Protein AF-A0A954KL35-F1 (afdb_monomer)

Mean predicted aligned error: 7.32 Å

Solvent-accessible surface area (backbone atoms only — not comparable to full-atom values): 24016 Å² total; per-residue (Å²): 79,56,72,65,44,52,54,36,37,79,67,69,35,67,68,29,49,56,55,47,63,71,37,81,58,40,37,60,49,7,49,49,33,34,52,45,35,41,65,39,72,34,66,86,78,51,45,57,84,87,43,52,64,61,44,46,50,60,41,52,52,50,51,52,52,49,47,53,48,51,56,53,51,61,75,73,54,74,87,94,62,77,75,84,47,70,66,46,52,48,15,58,62,28,58,50,28,66,53,50,54,73,60,39,57,69,44,69,83,77,39,54,74,67,56,20,51,53,51,52,52,51,41,51,49,55,43,50,52,52,47,51,54,49,54,13,44,53,47,10,67,68,67,73,43,58,49,66,62,30,34,41,56,52,48,47,48,54,41,50,50,51,52,53,49,60,72,70,45,88,69,75,66,65,41,74,79,56,72,54,85,64,53,77,62,55,50,51,52,51,53,48,51,50,51,50,49,53,49,38,64,63,46,48,61,58,33,52,53,52,47,58,50,53,61,59,55,56,72,68,63,79,81,57,96,76,74,85,65,67,77,79,55,75,73,72,84,67,75,85,75,61,78,77,76,68,74,54,81,59,42,41,55,55,52,43,50,53,48,52,52,48,49,54,49,49,54,53,50,48,73,72,72,32,63,29,41,49,51,46,49,53,35,46,53,29,23,55,70,64,37,45,68,62,17,50,51,57,51,44,77,52,58,81,83,56,34,55,94,84,67,73,76,65,29,47,50,96,75,72,37,60,51,33,45,41,47,60,51,31,40,52,49,73,77,48,98,60,43,70,70,58,47,52,51,37,46,49,39,31,44,65,60,55,41,84,41,89,61,27,59,63,53,61,72,66,47,53,74,68,49,46,52,36,39,50,55,40,50,54,53,46,35,76,77,37,56,64,62,47,61,77,43,44,68,57,48,52,52,42,41,80,73,44,89,50,73,63,38,49,54,54,35,54,52,50,57,70,72,38,91,82,57,80,87,125

Radius of gyration: 28.85 Å; Cα contacts (8 Å, |Δi|>4): 376; chains: 1; bounding box: 76×34×84 Å

Foldseek 3Di:
DAVVLLVCLLVLNLVSLVVLLPDLLLLVLLLLLQLCLCLLVCLQPADCVVPVVSSCVSVVVLLVLLCLLLVLCVVLADPPADDPDSSSSSSQSSSLSVLSNVLSPPVVVVDDPLVNLVVSVVSVVVSVVSSLQSSLSSCCSRRVHDSVLSSLSSLLSVLVVLLVCLVPDPQVPVCVVQVQDDDSNSVSVNVVSVVSNVVSVVVNVVSVVVNVVRSVVVVPPPPDPDDPPVPPPPPPPPDDDDPVVVPPPCNSVVSSVVSVVVVVVSVVCSVVVPQQNVLLVVLQVCQQVVVLLVSQVSVQVDDPVSHDPPDQHDPPVSSVRCGPPLLVNQLSLVVDDGDPVSNVSSVVVLCSQCVLTPCSVVVLVPDDPVSLVSNLVSVLVVCVVDVVVLVVCLVSLCVQCVPDPDVSSVVSNVSSLVSDPPNPPD

pLDDT: mean 85.86, std 13.2, range [44.31, 98.12]

Secondary structure (DSSP, 8-state):
--HHHHHHHHTT-HHHHHHHHH-TTHHHHHHHHHHHHHHHHSTTTS-TTT-THHHHHHHHHHHHHHHHHHHHHHHTPPTTSPPPPHHHHHHHHHTTGGGGGGG-S-HHHHS-HHHHHHHHHHHHHHHHHHHHHHHHHHHHHHHT--HHHHHHHHHHHHHHHHHHHHHHS---THHHHTT----HHHHHHHHHHHHHHHHHHHHHHHHHHHHHHHHHHHHHHTT-S--GGGGTS---------GGGG--TTHHHHHHHHHHHHHHHHHHHHHHH-HHHHHHHHHHHHHHTT-HHHHHHHHHTS-GGGS-TT--PSP-GGGT--SS-HHHHHHHHHHS---HHHHHHHHHHHHHHH--STTHHHHHHHS-HHHHHHHHHHHHHHHHH-HHHHHHHHHHHHHHHHH---HHHHHHHHHHHHH-TTS---

Sequence (426 aa):
MNLLTLIRFLCFDRRAVDQIASCRSAVWVGLGFVLLAPFARDYDGVDLLSKPIHLLVPMLASLFTATLIFGYLCLFRPSGRQPLTYRQFLAFFWLTGPLVWLYAFPVERLLSARDAAVANLWLLAVVSLWRVLLISRVISLRNETSFFVSMIRVLMVADTIVLVVLLLTPLPVFNIMGGVRLSPRDKLILGTAINVGVGATILWPILLINNIFSSRGFAKVSDGSDRPGEALTGAVDVPSTSPDELRAGNAGWTLWLSIVLLAGFSAYLLSIGQPQQQRRTIAEDLLRSNQIEEGLQYMSQFDRSDFPRHWNPPPAVSWREMTPHPVEEAASVLKGDYKPWVREACLNNFMDYFGFDDWSLIQWSRLNDSQLQAALEVIEHAAELDPEFVAANKQKLLHLEEHSSDPRAKIIAEFIRRTDPESPLE

Structure (mmCIF, N/CA/C/O backbone):
data_AF-A0A954KL35-F1
#
_entry.id   AF-A0A954KL35-F1
#
loop_
_atom_site.group_PDB
_atom_site.id
_atom_site.type_symbol
_atom_site.label_atom_id
_atom_site.label_alt_id
_atom_site.label_comp_id
_atom_site.label_asym_id
_atom_site.label_entity_id
_atom_site.label_seq_id
_atom_site.pdbx_PDB_ins_code
_atom_site.Cartn_x
_atom_site.Cartn_y
_atom_site.Cartn_z
_atom_site.occupancy
_atom_site.B_iso_or_equiv
_atom_site.auth_seq_id
_atom_site.auth_comp_id
_atom_site.auth_asym_id
_atom_site.auth_atom_id
_atom_site.pdbx_PDB_model_num
ATOM 1 N N . MET A 1 1 ? -24.261 -10.075 15.782 1.00 85.69 1 MET A N 1
ATOM 2 C CA . MET A 1 1 ? -23.988 -8.674 15.393 1.00 85.69 1 MET A CA 1
ATOM 3 C C . MET A 1 1 ? -24.772 -8.399 14.123 1.00 85.69 1 MET A C 1
ATOM 5 O O . MET A 1 1 ? -24.766 -9.275 13.276 1.00 85.69 1 MET A O 1
ATOM 9 N N . ASN A 1 2 ? -25.483 -7.279 14.001 1.00 90.25 2 ASN A N 1
ATOM 10 C CA . ASN A 1 2 ? -26.190 -6.920 12.765 1.00 90.25 2 ASN A CA 1
ATOM 11 C C . ASN A 1 2 ? -25.451 -5.772 12.043 1.00 90.25 2 ASN A C 1
ATOM 13 O O . ASN A 1 2 ? -24.536 -5.166 12.608 1.00 90.25 2 ASN A O 1
ATOM 17 N N . LEU A 1 3 ? -25.824 -5.487 10.791 1.00 91.69 3 LEU A N 1
ATOM 18 C CA . LEU A 1 3 ? -25.213 -4.410 9.997 1.00 91.69 3 LEU A CA 1
ATOM 19 C C . LEU A 1 3 ? -25.405 -3.031 10.653 1.00 91.69 3 LEU A C 1
ATOM 21 O O . LEU A 1 3 ? -24.509 -2.194 10.620 1.00 91.69 3 LEU A O 1
ATOM 25 N N . LEU A 1 4 ? -26.545 -2.815 11.314 1.00 94.31 4 LEU A N 1
ATOM 26 C CA . LEU A 1 4 ? -26.850 -1.561 11.999 1.00 94.31 4 LEU A CA 1
ATOM 27 C C . LEU A 1 4 ? -25.903 -1.297 13.181 1.00 94.31 4 LEU A C 1
ATOM 29 O O . LEU A 1 4 ? -25.471 -0.164 13.364 1.00 94.31 4 LEU A O 1
ATOM 33 N N . THR A 1 5 ? -25.531 -2.324 13.951 1.00 94.25 5 THR A N 1
ATOM 34 C CA . THR A 1 5 ? -24.520 -2.239 15.014 1.00 94.25 5 THR A CA 1
ATOM 35 C C . THR A 1 5 ? -23.172 -1.827 14.426 1.00 94.25 5 THR A C 1
ATOM 37 O O . THR A 1 5 ? -22.496 -0.992 15.015 1.00 94.25 5 THR A O 1
ATOM 40 N N . LEU A 1 6 ? -22.794 -2.356 13.255 1.00 95.19 6 LEU A N 1
ATOM 41 C CA . LEU A 1 6 ? -21.553 -1.967 12.578 1.00 95.19 6 LEU A CA 1
ATOM 42 C C . LEU A 1 6 ? -21.583 -0.497 12.134 1.00 95.19 6 LEU A C 1
ATOM 44 O O . LEU A 1 6 ? -20.644 0.237 12.420 1.00 95.19 6 LEU A O 1
ATOM 48 N N . ILE A 1 7 ? -22.666 -0.047 11.494 1.00 95.88 7 ILE A N 1
ATOM 49 C CA . ILE A 1 7 ? -22.817 1.353 11.063 1.00 95.88 7 ILE A CA 1
ATOM 50 C C . ILE A 1 7 ? -22.789 2.293 12.275 1.00 95.88 7 ILE A C 1
ATOM 52 O O . ILE A 1 7 ? -22.034 3.260 12.294 1.00 95.88 7 ILE A O 1
ATOM 56 N N . ARG A 1 8 ? -23.544 1.971 13.333 1.00 96.25 8 ARG A N 1
ATOM 57 C CA . ARG A 1 8 ? -23.547 2.738 14.589 1.00 96.25 8 ARG A CA 1
ATOM 58 C C . ARG A 1 8 ? -22.161 2.792 15.231 1.00 96.25 8 ARG A C 1
ATOM 60 O O . ARG A 1 8 ? -21.750 3.850 15.696 1.00 96.25 8 ARG A O 1
ATOM 67 N N . PHE A 1 9 ? -21.417 1.686 15.209 1.00 96.81 9 PHE A N 1
ATOM 68 C CA . PHE A 1 9 ? -20.031 1.650 15.674 1.00 96.81 9 PHE A CA 1
ATOM 69 C C . PHE A 1 9 ? -19.132 2.599 14.874 1.00 96.81 9 PHE A C 1
ATOM 71 O O . PHE A 1 9 ? -18.394 3.376 15.478 1.00 96.81 9 PHE A O 1
ATOM 78 N N . LEU A 1 10 ? -19.231 2.595 13.540 1.00 96.06 10 LEU A N 1
ATOM 79 C CA . LEU A 1 10 ? -18.480 3.519 12.681 1.00 96.06 10 LEU A CA 1
ATOM 80 C C . LEU A 1 10 ? -18.863 4.991 12.920 1.00 96.06 10 LEU A C 1
ATOM 82 O O . LEU A 1 10 ? -18.043 5.872 12.672 1.00 96.06 10 LEU A O 1
ATOM 86 N N . CYS A 1 11 ? -20.057 5.245 13.462 1.00 96.75 11 CYS A N 1
ATOM 87 C CA . CYS A 1 11 ? -20.541 6.550 13.916 1.00 96.75 11 CYS A CA 1
ATOM 88 C C . CYS A 1 11 ? -20.315 6.817 15.421 1.00 96.75 11 CYS A C 1
ATOM 90 O O . CYS A 1 11 ? -20.997 7.663 15.994 1.00 96.75 11 CYS A O 1
ATOM 92 N N . PHE A 1 12 ? -19.363 6.135 16.072 1.00 95.25 12 PHE A N 1
ATOM 93 C CA . PHE A 1 12 ? -18.963 6.372 17.471 1.00 95.25 12 PHE A CA 1
ATOM 94 C C . PHE A 1 12 ? -20.034 6.077 18.544 1.00 95.25 12 PHE A C 1
ATOM 96 O O . PHE A 1 12 ? -19.916 6.548 19.683 1.00 95.25 12 PHE A O 1
ATOM 103 N N . ASP A 1 13 ? -21.058 5.280 18.227 1.00 96.00 13 ASP A N 1
ATOM 104 C CA . ASP A 1 13 ? -22.134 4.943 19.164 1.00 96.00 13 ASP A CA 1
ATOM 105 C C . ASP A 1 13 ? -21.643 4.049 20.321 1.00 96.00 13 ASP A C 1
ATOM 107 O O . ASP A 1 13 ? -21.053 2.983 20.121 1.00 96.00 13 ASP A O 1
ATOM 111 N N . ARG A 1 14 ? -21.923 4.469 21.562 1.00 94.75 14 ARG A N 1
ATOM 112 C CA . ARG A 1 14 ? -21.493 3.760 22.780 1.00 94.75 14 ARG A CA 1
ATOM 113 C C . ARG A 1 14 ? -22.138 2.379 22.920 1.00 94.75 14 ARG A C 1
ATOM 115 O O . ARG A 1 14 ? -21.465 1.432 23.316 1.00 94.75 14 ARG A O 1
ATOM 122 N N . ARG A 1 15 ? -23.424 2.246 22.588 1.00 94.06 15 ARG A N 1
ATOM 123 C CA . ARG A 1 15 ? -24.162 0.981 22.723 1.00 94.06 15 ARG A CA 1
ATOM 124 C C . ARG A 1 15 ? -23.622 -0.051 21.745 1.00 94.06 15 ARG A C 1
ATOM 126 O O . ARG A 1 15 ? -23.466 -1.214 22.106 1.00 94.06 15 ARG A O 1
ATOM 133 N N . ALA A 1 16 ? -23.286 0.380 20.532 1.00 95.75 16 ALA A N 1
ATOM 134 C CA . ALA A 1 16 ? -22.649 -0.475 19.542 1.00 95.75 16 ALA A CA 1
ATOM 135 C C . ALA A 1 16 ? -21.289 -1.000 20.030 1.00 95.75 16 ALA A C 1
ATOM 137 O O . ALA A 1 16 ? -20.997 -2.181 19.848 1.00 95.75 16 ALA A O 1
ATOM 138 N N . VAL A 1 17 ? -20.489 -0.168 20.710 1.00 95.19 17 VAL A N 1
ATOM 139 C CA . VAL A 1 17 ? -19.218 -0.600 21.318 1.00 95.19 17 VAL A CA 1
ATOM 140 C C . VAL A 1 17 ? -19.445 -1.709 22.351 1.00 95.19 17 VAL A C 1
ATOM 142 O O . VAL A 1 17 ? -18.786 -2.746 22.280 1.00 95.19 17 VAL A O 1
ATOM 145 N N . ASP A 1 18 ? -20.400 -1.553 23.266 1.00 93.56 18 ASP A N 1
ATOM 146 C CA . ASP A 1 18 ? -20.677 -2.573 24.289 1.00 93.56 18 ASP A CA 1
ATOM 147 C C . ASP A 1 18 ? -21.278 -3.866 23.695 1.00 93.56 18 ASP A C 1
ATOM 149 O O . ASP A 1 18 ? -20.915 -4.981 24.096 1.00 93.56 18 ASP A O 1
ATOM 153 N N . GLN A 1 19 ? -22.122 -3.746 22.665 1.00 94.06 19 GLN A N 1
ATOM 154 C CA . GLN A 1 19 ? -22.631 -4.892 21.900 1.00 94.06 19 GLN A CA 1
ATOM 155 C C . GLN A 1 19 ? -21.508 -5.653 21.182 1.00 94.06 19 GLN A C 1
ATOM 157 O O . GLN A 1 19 ? -21.481 -6.883 21.190 1.00 94.06 19 GLN A O 1
ATOM 162 N N . ILE A 1 20 ? -20.554 -4.948 20.575 1.00 95.00 20 ILE A N 1
ATOM 163 C CA . ILE A 1 20 ? -19.407 -5.578 19.911 1.00 95.00 20 ILE A CA 1
ATOM 164 C C . ILE A 1 20 ? -18.482 -6.233 20.945 1.00 95.00 20 ILE A C 1
ATOM 166 O O . ILE A 1 20 ? -18.047 -7.364 20.734 1.00 95.00 20 ILE A O 1
ATOM 170 N N . ALA A 1 21 ? -18.235 -5.584 22.089 1.00 94.44 21 ALA A N 1
ATOM 171 C CA . ALA A 1 21 ? -17.376 -6.118 23.149 1.00 94.44 21 ALA A CA 1
ATOM 172 C C . ALA A 1 21 ? -17.879 -7.457 23.718 1.00 94.44 21 ALA A C 1
ATOM 174 O O . ALA A 1 21 ? -17.071 -8.303 24.116 1.00 94.44 21 ALA A O 1
ATOM 175 N N . SER A 1 22 ? -19.200 -7.649 23.769 1.00 93.25 22 SER A N 1
ATOM 176 C CA . SER A 1 22 ? -19.834 -8.892 24.230 1.00 93.25 22 SER A CA 1
ATOM 177 C C . SER A 1 22 ? -19.903 -9.975 23.143 1.00 93.25 22 SER A C 1
ATOM 179 O O . SER A 1 22 ? -20.032 -11.163 23.450 1.00 93.25 22 SER A O 1
ATOM 181 N N . CYS A 1 23 ? -19.745 -9.609 21.868 1.00 93.38 23 CYS A N 1
ATOM 182 C CA . CYS A 1 23 ? -19.887 -10.519 20.740 1.00 93.38 23 CYS A CA 1
ATOM 183 C C . CYS A 1 23 ? -18.561 -11.211 20.379 1.00 93.38 23 CYS A C 1
ATOM 185 O O . CYS A 1 23 ? -17.664 -10.623 19.777 1.00 93.38 23 CYS A O 1
ATOM 187 N N . ARG A 1 24 ? -18.439 -12.513 20.673 1.00 92.94 24 ARG A N 1
ATOM 188 C CA . ARG A 1 24 ? -17.224 -13.292 20.349 1.00 92.94 24 ARG A CA 1
ATOM 189 C C . ARG A 1 24 ? -16.946 -13.391 18.846 1.00 92.94 24 ARG A C 1
ATOM 191 O O . ARG A 1 24 ? -15.785 -13.478 18.463 1.00 92.94 24 ARG A O 1
ATOM 198 N N . SER A 1 25 ? -17.983 -13.369 18.007 1.00 93.94 25 SER A N 1
ATOM 199 C CA . SER A 1 25 ? -17.836 -13.473 16.551 1.00 93.94 25 SER A CA 1
ATOM 200 C C . SER A 1 25 ? -17.346 -12.180 15.893 1.00 93.94 25 SER A C 1
ATOM 202 O O . SER A 1 25 ? -16.962 -12.212 14.729 1.00 93.94 25 SER A O 1
ATOM 204 N N . ALA A 1 26 ? -17.327 -11.052 16.614 1.00 95.38 26 ALA A N 1
ATOM 205 C CA . ALA A 1 26 ? -16.896 -9.760 16.081 1.00 95.38 26 ALA A CA 1
ATOM 206 C C . ALA A 1 26 ? -15.466 -9.794 15.519 1.00 95.38 26 ALA A C 1
ATOM 208 O O . ALA A 1 26 ? -15.198 -9.166 14.499 1.00 95.38 26 ALA A O 1
ATOM 209 N N . VAL A 1 27 ? -14.568 -10.572 16.137 1.00 96.62 27 VAL A N 1
ATOM 210 C CA . VAL A 1 27 ? -13.185 -10.727 15.660 1.00 96.62 27 VAL A CA 1
ATOM 211 C C . VAL A 1 27 ? -13.123 -11.390 14.284 1.00 96.62 27 VAL A C 1
ATOM 213 O O . VAL A 1 27 ? -12.352 -10.954 13.440 1.00 96.62 27 VAL A O 1
ATOM 216 N N . TRP A 1 28 ? -13.974 -12.386 14.022 1.00 95.62 28 TRP A N 1
ATOM 217 C CA . TRP A 1 28 ? -14.021 -13.091 12.739 1.00 95.62 28 TRP A CA 1
ATOM 218 C C . TRP A 1 28 ? -14.631 -12.233 11.637 1.00 95.62 28 TRP A C 1
ATOM 220 O O . TRP A 1 28 ? -14.157 -12.249 10.506 1.00 95.62 28 TRP A O 1
ATOM 230 N N . VAL A 1 29 ? -15.651 -11.443 11.979 1.00 95.12 29 VAL A N 1
ATOM 231 C CA . VAL A 1 29 ? -16.222 -10.453 11.059 1.00 95.12 29 VAL A CA 1
ATOM 232 C C . VAL A 1 29 ? -15.175 -9.386 10.716 1.00 95.12 29 VAL A C 1
ATOM 234 O O . VAL A 1 29 ? -14.970 -9.083 9.545 1.00 95.12 29 VAL A O 1
ATOM 237 N N . GLY A 1 30 ? -14.458 -8.872 11.720 1.00 96.06 30 GLY A N 1
ATOM 238 C CA . GLY A 1 30 ? -13.343 -7.948 11.518 1.00 96.06 30 GLY A CA 1
ATOM 239 C C . GLY A 1 30 ? -12.241 -8.538 10.635 1.00 96.06 30 GLY A C 1
ATOM 240 O O . GLY A 1 30 ? -11.817 -7.888 9.684 1.00 96.06 30 GLY A O 1
ATOM 241 N N . LEU A 1 31 ? -11.814 -9.775 10.907 1.00 96.12 31 LEU A N 1
ATOM 242 C CA . LEU A 1 31 ? -10.811 -10.474 10.099 1.00 96.12 31 LEU A CA 1
ATOM 243 C C . LEU A 1 31 ? -11.236 -10.548 8.631 1.00 96.12 31 LEU A C 1
ATOM 245 O O . LEU A 1 31 ? -10.440 -10.253 7.746 1.00 96.12 31 LEU A O 1
ATOM 249 N N . GLY A 1 32 ? -12.502 -10.880 8.381 1.00 95.38 32 GLY A N 1
ATOM 250 C CA . GLY A 1 32 ? -13.062 -10.903 7.038 1.00 95.38 32 GLY A CA 1
ATOM 251 C C . GLY A 1 32 ? -12.948 -9.555 6.318 1.00 95.38 32 GLY A C 1
ATOM 252 O O . GLY A 1 32 ? -12.530 -9.520 5.165 1.00 95.38 32 GLY A O 1
ATOM 253 N N . PHE A 1 33 ? -13.214 -8.434 6.999 1.00 95.38 33 PHE A N 1
ATOM 254 C CA . PHE A 1 33 ? -13.002 -7.103 6.414 1.00 95.38 33 PHE A CA 1
ATOM 255 C C . PHE A 1 33 ? -11.535 -6.794 6.116 1.00 95.38 33 PHE A C 1
ATOM 257 O O . PHE A 1 33 ? -11.245 -6.136 5.120 1.00 95.38 33 PHE A O 1
ATOM 264 N N . VAL A 1 34 ? -10.610 -7.258 6.954 1.00 95.38 34 VAL A N 1
ATOM 265 C CA . VAL A 1 34 ? -9.173 -7.059 6.728 1.00 95.38 34 VAL A CA 1
ATOM 266 C C . VAL A 1 34 ? -8.662 -7.896 5.561 1.00 95.38 34 VAL A C 1
ATOM 268 O O . VAL A 1 34 ? -7.888 -7.385 4.761 1.00 95.38 34 VAL A O 1
ATOM 271 N N . LEU A 1 35 ? -9.124 -9.138 5.418 1.00 93.69 35 LEU A N 1
ATOM 272 C CA . LEU A 1 35 ? -8.802 -9.982 4.262 1.00 93.69 35 LEU A CA 1
ATOM 273 C C . LEU A 1 35 ? -9.414 -9.445 2.963 1.00 93.69 35 LEU A C 1
ATOM 275 O O . LEU A 1 35 ? -8.848 -9.623 1.890 1.00 93.69 35 LEU A O 1
ATOM 279 N N . LEU A 1 36 ? -10.547 -8.749 3.064 1.00 92.94 36 LEU A N 1
ATOM 280 C CA . LEU A 1 36 ? -11.181 -8.059 1.946 1.00 92.94 36 LEU A CA 1
ATOM 281 C C . LEU A 1 36 ? -10.501 -6.734 1.568 1.00 92.94 36 LEU A C 1
ATOM 283 O O . LEU A 1 36 ? -10.653 -6.273 0.442 1.00 92.94 36 LEU A O 1
ATOM 287 N N . ALA A 1 37 ? -9.753 -6.110 2.478 1.00 92.06 37 ALA A N 1
ATOM 288 C CA . ALA A 1 37 ? -9.096 -4.827 2.234 1.00 92.06 37 ALA A CA 1
ATOM 289 C C . ALA A 1 37 ? -8.145 -4.824 1.015 1.00 92.06 37 ALA A C 1
ATOM 291 O O . ALA A 1 37 ? -8.229 -3.874 0.236 1.00 92.06 37 ALA A O 1
ATOM 292 N N . PRO A 1 38 ? -7.283 -5.838 0.784 1.00 90.56 38 PRO A N 1
ATOM 293 C CA . PRO A 1 38 ? -6.445 -5.864 -0.416 1.00 90.56 38 PRO A CA 1
ATOM 294 C C . PRO A 1 38 ? -7.240 -5.951 -1.727 1.00 90.56 38 PRO A C 1
ATOM 296 O O . PRO A 1 38 ? -6.813 -5.372 -2.717 1.00 90.56 38 PRO A O 1
ATOM 299 N N . PHE A 1 39 ? -8.439 -6.550 -1.742 1.00 90.25 39 PHE A N 1
ATOM 300 C CA . PHE A 1 39 ? -9.310 -6.512 -2.929 1.00 90.25 39 PHE A CA 1
ATOM 301 C C . PHE A 1 39 ? -9.779 -5.095 -3.259 1.00 90.25 39 PHE A C 1
ATOM 303 O O . PHE A 1 39 ? -10.002 -4.773 -4.414 1.00 90.25 39 PHE A O 1
ATOM 310 N N . ALA A 1 40 ? -9.953 -4.249 -2.249 1.00 88.50 40 ALA A N 1
ATOM 311 C CA . ALA A 1 40 ? -10.318 -2.850 -2.432 1.00 88.50 40 ALA A CA 1
ATOM 312 C C . ALA A 1 40 ? -9.111 -1.984 -2.835 1.00 88.50 40 ALA A C 1
ATOM 314 O O . ALA A 1 40 ? -9.265 -1.018 -3.573 1.00 88.50 40 ALA A O 1
ATOM 315 N N . ARG A 1 41 ? -7.920 -2.316 -2.329 1.00 86.88 41 ARG A N 1
ATOM 316 C CA . ARG A 1 41 ? -6.717 -1.485 -2.456 1.00 86.88 41 ARG A CA 1
ATOM 317 C C . ARG A 1 41 ? -5.856 -1.816 -3.672 1.00 86.88 41 ARG A C 1
ATOM 319 O O . ARG A 1 41 ? -5.330 -0.900 -4.284 1.00 86.88 41 ARG A O 1
ATOM 326 N N . ASP A 1 42 ? -5.680 -3.098 -3.973 1.00 86.31 42 ASP A N 1
ATOM 327 C CA . ASP A 1 42 ? -4.643 -3.580 -4.894 1.00 86.31 42 ASP A CA 1
ATOM 328 C C . ASP A 1 42 ? -5.237 -4.198 -6.177 1.00 86.31 42 ASP A C 1
ATOM 330 O O . ASP A 1 42 ? -4.519 -4.838 -6.947 1.00 86.31 42 ASP A O 1
ATOM 334 N N . TYR A 1 43 ? -6.538 -3.997 -6.442 1.00 84.56 43 TYR A N 1
ATOM 335 C CA . TYR A 1 43 ? -7.239 -4.572 -7.604 1.00 84.56 43 TYR A CA 1
ATOM 336 C C . TYR A 1 43 ? -6.737 -4.065 -8.963 1.00 84.56 43 TYR A C 1
ATOM 338 O O . TYR A 1 43 ? -7.064 -4.636 -10.001 1.00 84.56 43 TYR A O 1
ATOM 346 N N . ASP A 1 44 ? -5.986 -2.977 -9.007 1.00 82.56 44 ASP A N 1
ATOM 347 C CA . ASP A 1 44 ? -5.404 -2.426 -10.228 1.00 82.56 44 ASP A CA 1
ATOM 348 C C . ASP A 1 44 ? -3.868 -2.430 -10.196 1.00 82.56 44 ASP A C 1
ATOM 350 O O . ASP A 1 44 ? -3.227 -2.068 -11.183 1.00 82.56 44 ASP A O 1
ATOM 354 N N . GLY A 1 45 ? -3.270 -2.842 -9.079 1.00 82.12 45 GLY A N 1
ATOM 355 C CA . GLY A 1 45 ? -1.828 -2.793 -8.869 1.00 82.12 45 GLY A CA 1
ATOM 356 C C . GLY A 1 45 ? -1.146 -4.152 -8.963 1.00 82.12 45 GLY A C 1
ATOM 357 O O . GLY A 1 45 ? -0.001 -4.217 -9.419 1.00 82.12 45 GLY A O 1
ATOM 358 N N . VAL A 1 46 ? -1.829 -5.215 -8.525 1.00 87.44 46 VAL A N 1
ATOM 359 C CA . VAL A 1 46 ? -1.249 -6.549 -8.338 1.00 87.44 46 VAL A CA 1
ATOM 360 C C . VAL A 1 46 ? -2.218 -7.622 -8.826 1.00 87.44 46 VAL A C 1
ATOM 362 O O . VAL A 1 46 ? -3.421 -7.566 -8.565 1.00 87.44 46 VAL A O 1
ATOM 365 N N . ASP A 1 47 ? -1.687 -8.639 -9.502 1.00 90.38 47 ASP A N 1
ATOM 366 C CA . ASP A 1 47 ? -2.423 -9.876 -9.743 1.00 90.38 47 ASP A CA 1
ATOM 367 C C . ASP A 1 47 ? -2.509 -10.692 -8.442 1.00 90.38 47 ASP A C 1
ATOM 369 O O . ASP A 1 47 ? -1.588 -11.415 -8.046 1.00 90.38 47 ASP A O 1
ATOM 373 N N . LEU A 1 48 ? -3.638 -10.533 -7.751 1.00 88.12 48 LEU A N 1
ATOM 374 C CA . LEU A 1 48 ? -3.900 -11.181 -6.469 1.00 88.12 48 LEU A CA 1
ATOM 375 C C . LEU A 1 48 ? -4.071 -12.702 -6.594 1.00 88.12 48 LEU A C 1
ATOM 377 O O . LEU A 1 48 ? -3.881 -13.403 -5.599 1.00 88.12 48 LEU A O 1
ATOM 381 N N . LEU A 1 49 ? -4.415 -13.217 -7.782 1.00 88.81 49 LEU A N 1
ATOM 382 C CA . LEU A 1 49 ? -4.570 -14.657 -8.009 1.00 88.81 49 LEU A CA 1
ATOM 383 C C . LEU A 1 49 ? -3.208 -15.338 -8.117 1.00 88.81 49 LEU A C 1
ATOM 385 O O . LEU A 1 49 ? -2.990 -16.375 -7.492 1.00 88.81 49 LEU A O 1
ATOM 389 N N . SER A 1 50 ? -2.284 -14.723 -8.853 1.00 89.75 50 SER A N 1
ATOM 390 C CA . SER A 1 50 ? -0.927 -15.248 -9.026 1.00 89.75 50 SER A CA 1
ATOM 391 C C . SER A 1 50 ? -0.074 -15.088 -7.764 1.00 89.75 50 SER A C 1
ATOM 393 O O . SER A 1 50 ? 0.777 -15.928 -7.476 1.00 89.75 50 SER A O 1
ATOM 395 N N . LYS A 1 51 ? -0.306 -14.032 -6.969 1.00 90.94 51 LYS A N 1
ATOM 396 C CA . LYS A 1 51 ? 0.495 -13.721 -5.772 1.00 90.94 51 LYS A CA 1
ATOM 397 C C . LYS A 1 51 ? -0.391 -13.587 -4.517 1.00 90.94 51 LYS A C 1
ATOM 399 O O . LYS A 1 51 ? -0.488 -12.502 -3.936 1.00 90.94 51 LYS A O 1
ATOM 404 N N . PRO A 1 52 ? -0.988 -14.693 -4.017 1.00 91.19 52 PRO A N 1
ATOM 405 C CA . PRO A 1 52 ? -1.948 -14.667 -2.905 1.00 91.19 52 PRO A CA 1
ATOM 406 C C . PRO A 1 52 ? -1.346 -14.169 -1.586 1.00 91.19 52 PRO A C 1
ATOM 408 O O . PRO A 1 52 ? -2.073 -13.745 -0.689 1.00 91.19 52 PRO A O 1
ATOM 411 N N . ILE A 1 53 ? -0.015 -14.170 -1.456 1.00 92.69 53 ILE A N 1
ATOM 412 C CA . ILE A 1 53 ? 0.682 -13.628 -0.285 1.00 92.69 53 ILE A CA 1
ATOM 413 C C . ILE A 1 53 ? 0.344 -12.151 -0.038 1.00 92.69 53 ILE A C 1
ATOM 415 O O . ILE A 1 53 ? 0.256 -11.736 1.118 1.00 92.69 53 ILE A O 1
ATOM 419 N N . HIS A 1 54 ? 0.063 -11.371 -1.090 1.00 89.31 54 HIS A N 1
ATOM 420 C CA . HIS A 1 54 ? -0.339 -9.970 -0.948 1.00 89.31 54 HIS A CA 1
ATOM 421 C C . HIS A 1 54 ? -1.677 -9.807 -0.215 1.00 89.31 54 HIS A C 1
ATOM 423 O O . HIS A 1 54 ? -1.881 -8.789 0.439 1.00 89.31 54 HIS A O 1
ATOM 429 N N . LEU A 1 55 ? -2.545 -10.828 -0.206 1.00 90.50 55 LEU A N 1
ATOM 430 C CA . LEU A 1 55 ? -3.766 -10.823 0.606 1.00 90.50 55 LEU A CA 1
ATOM 431 C C . LEU A 1 55 ? -3.464 -10.920 2.112 1.00 90.50 55 LEU A C 1
ATOM 433 O O . LEU A 1 55 ? -4.219 -10.410 2.941 1.00 90.50 55 LEU A O 1
ATOM 437 N N . LEU A 1 56 ? -2.351 -11.563 2.481 1.00 93.62 56 LEU A N 1
ATOM 438 C CA . LEU A 1 56 ? -1.964 -11.788 3.876 1.00 93.62 56 LEU A CA 1
ATOM 439 C C . LEU A 1 56 ? -1.153 -10.629 4.462 1.00 93.62 56 LEU A C 1
ATOM 441 O O . LEU A 1 56 ? -1.206 -10.409 5.673 1.00 93.62 56 LEU A O 1
ATOM 445 N N . VAL A 1 57 ? -0.432 -9.864 3.636 1.00 92.00 57 VAL A N 1
ATOM 446 C CA . VAL A 1 57 ? 0.421 -8.758 4.106 1.00 92.00 57 VAL A CA 1
ATOM 447 C C . VAL A 1 57 ? -0.368 -7.716 4.923 1.00 92.00 57 VAL A C 1
ATOM 449 O O . VAL A 1 57 ? 0.047 -7.437 6.052 1.00 92.00 57 VAL A O 1
ATOM 452 N N . PRO A 1 58 ? -1.527 -7.185 4.471 1.00 91.25 58 PRO A N 1
ATOM 453 C CA . PRO A 1 58 ? -2.316 -6.240 5.266 1.00 91.25 58 PRO A CA 1
ATOM 454 C C . PRO A 1 58 ? -2.827 -6.839 6.578 1.00 91.25 58 PRO A C 1
ATOM 456 O O . PRO A 1 58 ? -2.874 -6.149 7.598 1.00 91.25 58 PRO A O 1
ATOM 459 N N . MET A 1 59 ? -3.174 -8.129 6.577 1.00 95.38 59 MET A N 1
ATOM 460 C CA . MET A 1 59 ? -3.589 -8.838 7.785 1.00 95.38 59 MET A CA 1
ATOM 461 C C . MET A 1 59 ? -2.446 -8.891 8.800 1.00 95.38 59 MET A C 1
ATOM 463 O O . MET A 1 59 ? -2.642 -8.475 9.943 1.00 95.38 59 MET A O 1
ATOM 467 N N . LEU A 1 60 ? -1.257 -9.329 8.384 1.00 96.06 60 LEU A N 1
ATOM 468 C CA . LEU A 1 60 ? -0.076 -9.404 9.246 1.00 96.06 60 LEU A CA 1
ATOM 469 C C . LEU A 1 60 ? 0.336 -8.024 9.765 1.00 96.06 60 LEU A C 1
ATOM 471 O O . LEU A 1 60 ? 0.539 -7.864 10.969 1.00 96.06 60 LEU A O 1
ATOM 475 N N . ALA A 1 61 ? 0.370 -7.013 8.893 1.00 93.88 61 ALA A N 1
ATOM 476 C CA . ALA A 1 61 ? 0.653 -5.634 9.282 1.00 93.88 61 ALA A CA 1
ATOM 477 C C . ALA A 1 61 ? -0.366 -5.127 10.316 1.00 93.88 61 ALA A C 1
ATOM 479 O O . ALA A 1 61 ? 0.012 -4.581 11.351 1.00 93.88 61 ALA A O 1
ATOM 480 N N . SER A 1 62 ? -1.661 -5.373 10.092 1.00 96.00 62 SER A N 1
ATOM 481 C CA . SER A 1 62 ? -2.716 -4.967 11.024 1.00 96.00 62 SER A CA 1
ATOM 482 C C . SER A 1 62 ? -2.613 -5.675 12.379 1.00 96.00 62 SER A C 1
ATOM 484 O O . SER A 1 62 ? -2.819 -5.038 13.411 1.00 96.00 62 SER A O 1
ATOM 486 N N . LEU A 1 63 ? -2.265 -6.967 12.389 1.00 97.75 63 LEU A N 1
ATOM 487 C CA . LEU A 1 63 ? -2.082 -7.759 13.602 1.00 97.75 63 LEU A CA 1
ATOM 488 C C . LEU A 1 63 ? -0.875 -7.256 14.396 1.00 97.75 63 LEU A C 1
ATOM 490 O O . LEU A 1 63 ? -0.966 -7.074 15.611 1.00 97.75 63 LEU A O 1
ATOM 494 N N . PHE A 1 64 ? 0.235 -6.981 13.712 1.00 97.44 64 PHE A N 1
ATOM 495 C CA . PHE A 1 64 ? 1.435 -6.406 14.307 1.00 97.44 64 PHE A CA 1
ATOM 496 C C . PHE A 1 64 ? 1.139 -5.041 14.943 1.00 97.44 64 PHE A C 1
ATOM 498 O O . PHE A 1 64 ? 1.354 -4.863 16.143 1.00 97.44 64 PHE A O 1
ATOM 505 N N . THR A 1 65 ? 0.536 -4.110 14.194 1.00 96.50 65 THR A N 1
ATOM 506 C CA . THR A 1 65 ? 0.144 -2.789 14.710 1.00 96.50 65 THR A CA 1
ATOM 507 C C . THR A 1 65 ? -0.824 -2.896 15.889 1.00 96.50 65 THR A C 1
ATOM 509 O O . THR A 1 65 ? -0.629 -2.229 16.905 1.00 96.50 65 THR A O 1
ATOM 512 N N . ALA A 1 66 ? -1.843 -3.756 15.802 1.00 97.69 66 ALA A N 1
ATOM 513 C CA . ALA A 1 66 ? -2.791 -3.962 16.893 1.00 97.69 66 ALA A CA 1
ATOM 514 C C . ALA A 1 66 ? -2.100 -4.499 18.156 1.00 97.69 66 ALA A C 1
ATOM 516 O O . ALA A 1 66 ? -2.409 -4.066 19.265 1.00 97.69 66 ALA A O 1
ATOM 517 N N . THR A 1 67 ? -1.137 -5.407 17.995 1.00 98.12 67 THR A N 1
ATOM 518 C CA . THR A 1 67 ? -0.355 -5.971 19.102 1.00 98.12 67 THR A CA 1
ATOM 519 C C . THR A 1 67 ? 0.505 -4.913 19.778 1.00 98.12 67 THR A C 1
ATOM 521 O O . THR A 1 67 ? 0.483 -4.821 21.004 1.00 98.12 67 THR A O 1
ATOM 524 N N . LEU A 1 68 ? 1.193 -4.068 19.005 1.00 97.56 68 LEU A N 1
ATOM 525 C CA . LEU A 1 68 ? 1.988 -2.967 19.552 1.00 97.56 68 LEU A CA 1
ATOM 526 C C . LEU A 1 68 ? 1.124 -1.968 20.325 1.00 97.56 68 LEU A C 1
ATOM 528 O O . LEU A 1 68 ? 1.450 -1.626 21.461 1.00 97.56 68 LEU A O 1
ATOM 532 N N . ILE A 1 69 ? -0.008 -1.545 19.750 1.00 96.38 69 ILE A N 1
ATOM 533 C CA . ILE A 1 69 ? -0.923 -0.611 20.418 1.00 96.38 69 ILE A CA 1
ATOM 534 C C . ILE A 1 69 ? -1.485 -1.244 21.694 1.00 96.38 69 ILE A C 1
ATOM 536 O O . ILE A 1 69 ? -1.468 -0.614 22.748 1.00 96.38 69 ILE A O 1
ATOM 540 N N . PHE A 1 70 ? -1.957 -2.490 21.638 1.00 97.12 70 PHE A N 1
ATOM 541 C CA . PHE A 1 70 ? -2.521 -3.158 22.809 1.00 97.12 70 PHE A CA 1
ATOM 542 C C . PHE A 1 70 ? -1.485 -3.376 23.916 1.00 97.12 70 PHE A C 1
ATOM 544 O O . PHE A 1 70 ? -1.770 -3.093 25.081 1.00 97.12 70 PHE A O 1
ATOM 551 N N . GLY A 1 71 ? -0.284 -3.841 23.560 1.00 96.81 71 GLY A N 1
ATOM 552 C CA . GLY A 1 71 ? 0.824 -4.022 24.495 1.00 96.81 71 GLY A CA 1
ATOM 553 C C . GLY A 1 71 ? 1.188 -2.709 25.180 1.00 96.81 71 GLY A C 1
ATOM 554 O O . GLY A 1 71 ? 1.257 -2.652 26.406 1.00 96.81 71 GLY A O 1
ATOM 555 N N . TYR A 1 72 ? 1.293 -1.626 24.407 1.00 95.88 72 TYR A N 1
ATOM 556 C CA . TYR A 1 72 ? 1.515 -0.285 24.938 1.00 95.88 72 TYR A CA 1
ATOM 557 C C . TYR A 1 72 ? 0.398 0.165 25.891 1.00 95.88 72 TYR A C 1
ATOM 559 O O . TYR A 1 72 ? 0.670 0.628 26.995 1.00 95.88 72 TYR A O 1
ATOM 567 N N . LEU A 1 73 ? -0.872 -0.021 25.522 1.00 94.25 73 LEU A N 1
ATOM 568 C CA . LEU A 1 73 ? -2.007 0.329 26.383 1.00 94.25 73 LEU A CA 1
ATOM 569 C C . LEU A 1 73 ? -2.020 -0.464 27.696 1.00 94.25 73 LEU A C 1
ATOM 571 O O . LEU A 1 73 ? -2.450 0.074 28.718 1.00 94.25 73 LEU A O 1
ATOM 575 N N . CYS A 1 74 ? -1.538 -1.710 27.687 1.00 93.62 74 CYS A N 1
ATOM 576 C CA . CYS A 1 74 ? -1.418 -2.526 28.893 1.00 93.62 74 CYS A CA 1
ATOM 577 C C . CYS A 1 74 ? -0.395 -1.961 29.888 1.00 93.62 74 CYS A C 1
ATOM 579 O O . CYS A 1 74 ? -0.631 -2.059 31.090 1.00 93.62 74 CYS A O 1
ATOM 581 N N . LEU A 1 75 ? 0.683 -1.323 29.415 1.00 92.88 75 LEU A N 1
ATOM 582 C CA . LEU A 1 75 ? 1.694 -0.694 30.278 1.00 92.88 75 LEU A CA 1
ATOM 583 C C . LEU A 1 75 ? 1.145 0.512 31.055 1.00 92.88 75 LEU A C 1
ATOM 585 O O . LEU A 1 75 ? 1.569 0.771 32.176 1.00 92.88 75 LEU A O 1
ATOM 589 N N . PHE A 1 76 ? 0.178 1.236 30.484 1.00 88.88 76 PHE A N 1
ATOM 590 C CA . PHE A 1 76 ? -0.404 2.456 31.069 1.00 88.88 76 PHE A CA 1
ATOM 591 C C . PHE A 1 76 ? -1.810 2.243 31.627 1.00 88.88 76 PHE A C 1
ATOM 593 O O . PHE A 1 76 ? -2.646 3.162 31.657 1.00 88.88 76 PHE A O 1
ATOM 600 N N . ARG A 1 77 ? -2.102 1.005 32.013 1.00 85.06 77 ARG A N 1
ATOM 601 C CA . ARG A 1 77 ? -3.420 0.614 32.476 1.00 85.06 77 ARG A CA 1
ATOM 602 C C . ARG A 1 77 ? -3.623 0.994 33.949 1.00 85.06 77 ARG A C 1
ATOM 604 O O . ARG A 1 77 ? -2.789 0.644 34.778 1.00 85.06 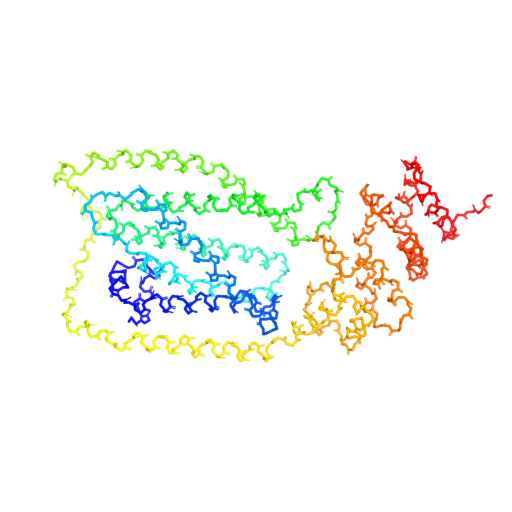77 ARG A O 1
ATOM 611 N N . PRO A 1 78 ? -4.748 1.641 34.305 1.00 80.19 78 PRO A N 1
ATOM 612 C CA . PRO A 1 78 ? -5.093 1.859 35.704 1.00 80.19 78 PRO A CA 1
ATOM 613 C C . PRO A 1 78 ? -5.442 0.533 36.400 1.00 80.19 78 PRO A C 1
ATOM 615 O O . PRO A 1 78 ? -6.227 -0.270 35.880 1.00 80.19 78 PRO A O 1
ATOM 618 N N . SER A 1 79 ? -4.866 0.312 37.583 1.00 80.19 79 SER A N 1
ATOM 619 C CA . SER A 1 79 ? -5.177 -0.824 38.458 1.00 80.19 79 SER A CA 1
ATOM 620 C C . SER A 1 79 ? -6.657 -0.814 38.864 1.00 80.19 79 SER A C 1
ATOM 622 O O . SER A 1 79 ? -7.216 0.241 39.145 1.00 80.19 79 SER A O 1
ATOM 624 N N . GLY A 1 80 ? -7.304 -1.984 38.887 1.00 79.25 80 GLY A N 1
ATOM 625 C CA . GLY A 1 80 ? -8.669 -2.151 39.418 1.00 79.25 80 GLY A CA 1
ATOM 626 C C . GLY A 1 80 ? -9.823 -2.144 38.405 1.00 79.25 80 GLY A C 1
ATOM 627 O O . GLY A 1 80 ? -10.950 -2.444 38.782 1.00 79.25 80 GLY A O 1
ATOM 628 N N . ARG A 1 81 ? -9.583 -1.872 37.114 1.00 78.38 81 ARG A N 1
ATOM 629 C CA . ARG A 1 81 ? -10.635 -1.933 36.071 1.00 78.38 81 ARG A CA 1
ATOM 630 C C . ARG A 1 81 ? -10.612 -3.242 35.290 1.00 78.38 81 ARG A C 1
ATOM 632 O O . ARG A 1 81 ? -9.541 -3.818 35.097 1.00 78.38 81 ARG A O 1
ATOM 639 N N . GLN A 1 82 ? -11.766 -3.697 34.791 1.00 81.62 82 GLN A N 1
ATOM 640 C CA . GLN A 1 82 ? -11.828 -4.890 33.937 1.00 81.62 82 GLN A CA 1
ATOM 641 C C . GLN A 1 82 ? -11.004 -4.684 32.653 1.00 81.62 82 GLN A C 1
ATOM 643 O O . GLN A 1 82 ? -11.161 -3.656 31.993 1.00 81.62 82 GLN A O 1
ATOM 648 N N . PRO A 1 83 ? -10.123 -5.633 32.280 1.00 83.38 83 PRO A N 1
ATOM 649 C CA . PRO A 1 83 ? -9.308 -5.498 31.080 1.00 83.38 83 PRO A CA 1
ATOM 650 C C . PRO A 1 83 ? -10.168 -5.372 29.834 1.00 83.38 83 PRO A C 1
ATOM 652 O O . PRO A 1 83 ? -11.070 -6.186 29.628 1.00 83.38 83 PRO A O 1
ATOM 655 N N . LEU A 1 84 ? -9.783 -4.481 28.921 1.00 92.44 84 LEU A N 1
ATOM 656 C CA . LEU A 1 84 ? -10.007 -4.787 27.517 1.00 92.44 84 LEU A CA 1
ATOM 657 C C . LEU A 1 84 ? -9.178 -6.035 27.198 1.00 92.44 84 LEU A C 1
ATOM 659 O O . LEU A 1 84 ? -7.959 -6.038 27.364 1.00 92.44 84 LEU A O 1
ATOM 663 N N . THR A 1 85 ? -9.833 -7.118 26.796 1.00 95.50 85 THR A N 1
ATOM 664 C CA . THR A 1 85 ? -9.107 -8.314 26.353 1.00 95.50 85 THR A CA 1
ATOM 665 C C . THR A 1 85 ? -8.492 -8.059 24.978 1.00 95.50 85 THR A C 1
ATOM 667 O O . THR A 1 85 ? -9.078 -7.338 24.167 1.00 95.50 85 THR A O 1
ATOM 670 N N . TYR A 1 86 ? -7.351 -8.685 24.673 1.00 97.19 86 TYR A N 1
ATOM 671 C CA . TYR A 1 86 ? -6.711 -8.537 23.359 1.00 97.19 86 TYR A CA 1
ATOM 672 C C . TYR A 1 86 ? -7.673 -8.880 22.214 1.00 97.19 86 TYR A C 1
ATOM 674 O O . TYR A 1 86 ? -7.760 -8.148 21.236 1.00 97.19 86 TYR A O 1
ATOM 682 N N . ARG A 1 87 ? -8.494 -9.928 22.380 1.00 97.44 87 ARG A N 1
ATOM 683 C CA . ARG A 1 87 ? -9.518 -10.311 21.397 1.00 97.44 87 ARG A CA 1
ATOM 684 C C . ARG A 1 87 ? -10.538 -9.198 21.136 1.00 97.44 87 ARG A C 1
ATOM 686 O O . ARG A 1 87 ? -10.897 -8.974 19.986 1.00 97.44 87 ARG A O 1
ATOM 693 N N . GLN A 1 88 ? -11.031 -8.530 22.182 1.00 96.81 88 GLN A N 1
ATOM 694 C CA . GLN A 1 88 ? -11.969 -7.411 22.023 1.00 96.81 88 GLN A CA 1
ATOM 695 C C . GLN A 1 88 ? -11.292 -6.234 21.326 1.00 96.81 88 GLN A C 1
ATOM 697 O O . GLN A 1 88 ? -11.860 -5.683 20.389 1.00 96.81 88 GLN A O 1
ATOM 702 N N . PHE A 1 89 ? -10.071 -5.884 21.742 1.00 97.69 89 PHE A N 1
ATOM 703 C CA . PHE A 1 89 ? -9.293 -4.833 21.092 1.00 97.69 89 PHE A CA 1
ATOM 704 C C . PHE A 1 89 ? -9.085 -5.126 19.602 1.00 97.69 89 PHE A C 1
ATOM 706 O O . PHE A 1 89 ? -9.370 -4.275 18.765 1.00 97.69 89 PHE A O 1
ATOM 713 N N . LEU A 1 90 ? -8.661 -6.348 19.272 1.00 98.00 90 LEU A N 1
ATOM 714 C CA . LEU A 1 90 ? -8.437 -6.791 17.901 1.00 98.00 90 LEU A CA 1
ATOM 715 C C . LEU A 1 90 ? -9.728 -6.752 17.075 1.00 98.00 90 LEU A C 1
ATOM 717 O O . LEU A 1 90 ? -9.709 -6.284 15.941 1.00 98.00 90 LEU A O 1
ATOM 721 N N . ALA A 1 91 ? -10.862 -7.159 17.657 1.00 97.62 91 ALA A N 1
ATOM 722 C CA . ALA A 1 91 ? -12.164 -7.039 17.009 1.00 97.62 91 ALA A CA 1
ATOM 723 C C . ALA A 1 91 ? -12.496 -5.577 16.674 1.00 97.62 91 ALA A C 1
ATOM 725 O O . ALA A 1 91 ? -12.835 -5.284 15.533 1.00 97.62 91 ALA A O 1
ATOM 726 N N . PHE A 1 92 ? -12.341 -4.646 17.621 1.00 97.81 92 PHE A N 1
ATOM 727 C CA . PHE A 1 92 ? -12.552 -3.220 17.351 1.00 97.81 92 PHE A CA 1
ATOM 728 C C . PHE A 1 92 ? -11.595 -2.679 16.293 1.00 97.81 92 PHE A C 1
ATOM 730 O O . PHE A 1 92 ? -12.022 -1.953 15.400 1.00 97.81 92 PHE A O 1
ATOM 737 N N . PHE A 1 93 ? -10.319 -3.059 16.367 1.00 97.44 93 PHE A N 1
ATOM 738 C CA . PHE A 1 93 ? -9.297 -2.644 15.415 1.00 97.44 93 PHE A CA 1
ATOM 739 C C . PHE A 1 93 ? -9.637 -3.081 13.987 1.00 97.44 93 PHE A C 1
ATOM 741 O O . PHE A 1 93 ? -9.622 -2.263 13.066 1.00 97.44 93 PHE A O 1
ATOM 748 N N . TRP A 1 94 ? -10.016 -4.344 13.802 1.00 97.94 94 TRP A N 1
ATOM 749 C CA . TRP A 1 94 ? -10.358 -4.901 12.496 1.00 97.94 94 TRP A CA 1
ATOM 750 C C . TRP A 1 94 ? -11.740 -4.491 11.979 1.00 97.94 94 TRP A C 1
ATOM 752 O O . TRP A 1 94 ? -11.907 -4.339 10.772 1.00 97.94 94 TRP A O 1
ATOM 762 N N . LEU A 1 95 ? -12.714 -4.213 12.850 1.00 97.31 95 LEU A N 1
ATOM 763 C CA . LEU A 1 95 ? -14.023 -3.684 12.437 1.00 97.31 95 LEU A CA 1
ATOM 764 C C . LEU A 1 95 ? -13.964 -2.248 11.901 1.00 97.31 95 LEU A C 1
ATOM 766 O O . LEU A 1 95 ? -14.960 -1.758 11.378 1.00 97.31 95 LEU A O 1
ATOM 770 N N . THR A 1 96 ? -12.804 -1.588 11.965 1.00 96.38 96 THR A N 1
ATOM 771 C CA . THR A 1 96 ? -12.554 -0.353 11.203 1.00 96.38 96 THR A CA 1
ATOM 772 C C . THR A 1 96 ? -12.195 -0.603 9.731 1.00 96.38 96 THR A C 1
ATOM 774 O O . THR A 1 96 ? -12.164 0.339 8.941 1.00 96.38 96 THR A O 1
ATOM 777 N N . GLY A 1 97 ? -11.961 -1.863 9.344 1.00 93.12 97 GLY A N 1
ATOM 778 C CA . GLY A 1 97 ? -11.624 -2.292 7.985 1.00 93.12 97 GLY A CA 1
ATOM 779 C C . GLY A 1 97 ? -12.598 -1.854 6.882 1.00 93.12 97 GLY A C 1
ATOM 780 O O . GLY A 1 97 ? -12.110 -1.475 5.821 1.00 93.12 97 GLY A O 1
ATOM 781 N N . PRO A 1 98 ? -13.932 -1.799 7.090 1.00 94.19 98 PRO A N 1
ATOM 782 C CA . PRO A 1 98 ? -14.869 -1.328 6.066 1.00 94.19 98 PRO A CA 1
ATOM 783 C C . PRO A 1 98 ? -14.557 0.068 5.515 1.00 94.19 98 PRO A C 1
ATOM 785 O O . PRO A 1 98 ? -14.856 0.340 4.360 1.00 94.19 98 PRO A O 1
ATOM 788 N N . LEU A 1 99 ? -13.904 0.940 6.293 1.00 92.81 99 LEU A N 1
ATOM 789 C CA . LEU A 1 99 ? -13.516 2.279 5.834 1.00 92.81 99 LEU A CA 1
ATOM 790 C C . LEU A 1 99 ? -12.495 2.245 4.691 1.00 92.81 99 LEU A C 1
ATOM 792 O O . LEU A 1 99 ? -12.389 3.212 3.946 1.00 92.81 99 LEU A O 1
ATOM 796 N N . VAL A 1 100 ? -11.767 1.136 4.524 1.00 90.00 100 VAL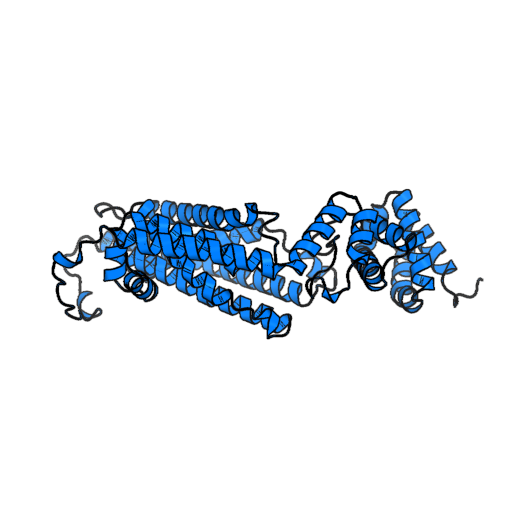 A N 1
ATOM 797 C CA . VAL A 1 100 ? -10.847 0.940 3.395 1.00 90.00 100 VAL A CA 1
ATOM 798 C C . VAL A 1 100 ? -11.581 0.982 2.057 1.00 90.00 100 VAL A C 1
ATOM 800 O O . VAL A 1 100 ? -11.050 1.489 1.077 1.00 90.00 100 VAL A O 1
ATOM 803 N N . TRP A 1 101 ? -12.836 0.541 2.026 1.00 89.62 101 TRP A N 1
ATOM 804 C CA . TRP A 1 101 ? -13.635 0.543 0.806 1.00 89.62 101 TRP A CA 1
ATOM 805 C C . TRP A 1 101 ? -13.985 1.950 0.317 1.00 89.62 101 TRP A C 1
ATOM 807 O O . TRP A 1 101 ? -14.228 2.128 -0.870 1.00 89.62 101 TRP A O 1
ATOM 817 N N . LEU A 1 102 ? -13.962 2.962 1.194 1.00 88.19 102 LEU A N 1
ATOM 818 C CA . LEU A 1 102 ? -14.219 4.348 0.792 1.00 88.19 102 LEU A CA 1
ATOM 819 C C . LEU A 1 102 ? -13.157 4.881 -0.172 1.00 88.19 102 LEU A C 1
ATOM 821 O O . LEU A 1 102 ? -13.474 5.728 -1.000 1.00 88.19 102 LEU A O 1
ATOM 825 N N . TYR A 1 103 ? -11.919 4.388 -0.078 1.00 85.50 103 TYR A N 1
ATOM 826 C CA . TYR A 1 103 ? -10.845 4.788 -0.986 1.00 85.50 103 TYR A CA 1
ATOM 827 C C . TYR A 1 103 ? -10.581 3.777 -2.108 1.00 85.50 103 TYR A C 1
ATOM 829 O O . TYR A 1 103 ? -9.730 4.027 -2.946 1.00 85.50 103 TYR A O 1
ATOM 837 N N . ALA A 1 104 ? -11.352 2.686 -2.183 1.00 85.31 104 ALA A N 1
ATOM 838 C CA . ALA A 1 104 ? -11.357 1.765 -3.327 1.00 85.31 104 ALA A CA 1
ATOM 839 C C . ALA A 1 104 ? -12.023 2.365 -4.579 1.00 85.31 104 ALA A C 1
ATOM 841 O O . ALA A 1 104 ? -12.183 1.696 -5.600 1.00 85.31 104 ALA A O 1
ATOM 842 N N . PHE A 1 105 ? -12.501 3.607 -4.479 1.00 87.00 105 PHE A N 1
ATOM 843 C CA . PHE A 1 105 ? -13.117 4.311 -5.585 1.00 87.00 105 PHE A CA 1
ATOM 844 C C . PHE A 1 105 ? -12.068 4.541 -6.689 1.00 87.00 105 PHE A C 1
ATOM 846 O O . PHE A 1 105 ? -11.008 5.083 -6.382 1.00 87.00 105 PHE A O 1
ATOM 853 N N . PRO A 1 106 ? -12.341 4.158 -7.952 1.00 87.88 106 PRO A N 1
ATOM 854 C CA . PRO A 1 106 ? -11.358 4.134 -9.039 1.00 87.88 106 PRO A CA 1
ATOM 855 C C . PRO A 1 106 ? -11.033 5.545 -9.563 1.00 87.88 106 PRO A C 1
ATOM 857 O O . PRO A 1 106 ? -11.346 5.889 -10.708 1.00 87.88 106 PRO A O 1
ATOM 860 N N . VAL A 1 107 ? -10.431 6.392 -8.725 1.00 90.44 107 VAL A N 1
ATOM 861 C CA . VAL A 1 107 ? -10.083 7.781 -9.065 1.00 90.44 107 VAL A CA 1
ATOM 862 C C . VAL A 1 107 ? -9.090 7.856 -10.222 1.00 90.44 107 VAL A C 1
ATOM 864 O O . VAL A 1 107 ? -9.132 8.805 -10.999 1.00 90.44 107 VAL A O 1
ATOM 867 N N . GLU A 1 108 ? -8.255 6.833 -10.400 1.00 86.69 108 GLU A N 1
ATOM 868 C CA . GLU A 1 108 ? -7.256 6.713 -11.466 1.00 86.69 108 GLU A CA 1
ATOM 869 C C . GLU A 1 108 ? -7.892 6.619 -12.854 1.00 86.69 108 GLU A C 1
ATOM 871 O O . GLU A 1 108 ? -7.268 6.962 -13.856 1.00 86.69 108 GLU A O 1
ATOM 876 N N . ARG A 1 109 ? -9.144 6.150 -12.931 1.00 87.50 109 ARG A N 1
ATOM 877 C CA . ARG A 1 109 ? -9.889 6.076 -14.195 1.00 87.50 109 ARG A CA 1
ATOM 878 C C . ARG A 1 109 ? -10.565 7.394 -14.554 1.00 87.50 109 ARG A C 1
ATOM 880 O O . ARG A 1 109 ? -10.897 7.597 -15.719 1.00 87.50 109 ARG A O 1
ATOM 887 N N . LEU A 1 110 ? -10.802 8.250 -13.561 1.00 92.31 110 LEU A N 1
ATOM 888 C CA . LEU A 1 110 ? -11.582 9.480 -13.699 1.00 92.31 110 LEU A CA 1
ATOM 889 C C . LEU A 1 110 ? -10.708 10.735 -13.755 1.00 92.31 110 LEU A C 1
ATOM 891 O O . LEU A 1 110 ? -11.128 11.740 -14.322 1.00 92.31 110 LEU A O 1
ATOM 895 N N . LEU A 1 111 ? -9.517 10.694 -13.159 1.00 93.31 111 LEU A N 1
ATOM 896 C CA . LEU A 1 111 ? -8.646 11.850 -12.977 1.00 93.31 111 LEU A CA 1
ATOM 897 C C . LEU A 1 111 ? -7.288 11.649 -13.656 1.00 93.31 111 LEU A C 1
ATOM 899 O O . LEU A 1 111 ? -6.890 10.537 -13.999 1.00 93.31 111 LEU A O 1
ATOM 903 N N . SER A 1 112 ? -6.555 12.750 -13.841 1.00 90.25 112 SER A N 1
ATOM 904 C CA . SER A 1 112 ? -5.159 12.691 -14.280 1.00 90.25 112 SER A CA 1
ATOM 905 C C . SER A 1 112 ? -4.303 11.940 -13.249 1.00 90.25 112 SER A C 1
ATOM 907 O O . SER A 1 112 ? -4.649 11.888 -12.071 1.00 90.25 112 SER A O 1
ATOM 909 N N . ALA A 1 113 ? -3.145 11.400 -13.645 1.00 84.62 113 ALA A N 1
ATOM 910 C CA . ALA A 1 113 ? -2.273 10.657 -12.724 1.00 84.62 113 ALA A CA 1
ATOM 911 C C . ALA A 1 113 ? -1.876 11.470 -11.471 1.00 84.62 113 ALA A C 1
ATOM 913 O O . ALA A 1 113 ? -1.780 10.923 -10.371 1.00 84.62 113 ALA A O 1
ATOM 914 N N . ARG A 1 114 ? -1.676 12.787 -11.626 1.00 87.25 114 ARG A N 1
ATOM 915 C CA . ARG A 1 114 ? -1.384 13.704 -10.516 1.00 87.25 114 ARG A CA 1
ATOM 916 C C . ARG A 1 114 ? -2.594 13.876 -9.603 1.00 87.25 114 ARG A C 1
ATOM 918 O O . ARG A 1 114 ? -2.456 13.751 -8.388 1.00 87.25 114 ARG A O 1
ATOM 925 N N . ASP A 1 115 ? -3.755 14.164 -10.178 1.00 91.19 115 ASP A N 1
ATOM 926 C CA . ASP A 1 115 ? -4.969 14.452 -9.411 1.00 91.19 115 ASP A CA 1
ATOM 927 C C . ASP A 1 115 ? -5.498 13.196 -8.711 1.00 91.19 115 ASP A C 1
ATOM 929 O O . ASP A 1 115 ? -5.910 13.265 -7.556 1.00 91.19 115 ASP A O 1
ATOM 933 N N . ALA A 1 116 ? -5.395 12.033 -9.361 1.00 89.19 116 ALA A N 1
ATOM 934 C CA . ALA A 1 116 ? -5.687 10.734 -8.767 1.00 89.19 116 ALA A CA 1
ATOM 935 C C . ALA A 1 116 ? -4.787 10.456 -7.553 1.00 89.19 116 ALA A C 1
ATOM 937 O O . ALA A 1 116 ? -5.284 10.083 -6.492 1.00 89.19 116 ALA A O 1
ATOM 938 N N . ALA A 1 117 ? -3.475 10.708 -7.661 1.00 87.44 117 ALA A N 1
ATOM 939 C CA . ALA A 1 117 ? -2.555 10.552 -6.534 1.00 87.44 117 ALA A CA 1
ATOM 940 C C . ALA A 1 117 ? -2.923 11.477 -5.360 1.00 87.44 117 ALA A C 1
ATOM 942 O O . ALA A 1 117 ? -2.956 11.030 -4.215 1.00 87.44 117 ALA A O 1
ATOM 943 N N . VAL A 1 118 ? -3.252 12.744 -5.629 1.00 89.69 118 VAL A N 1
ATOM 944 C CA . VAL A 1 118 ? -3.691 13.698 -4.595 1.00 89.69 118 VAL A CA 1
ATOM 945 C C . VAL A 1 118 ? -5.009 13.259 -3.950 1.00 89.69 118 VAL A C 1
ATOM 947 O O . VAL A 1 118 ? -5.120 13.275 -2.724 1.00 89.69 118 VAL A O 1
ATOM 950 N N . ALA A 1 119 ? -5.991 12.829 -4.745 1.00 92.69 119 ALA A N 1
ATOM 951 C CA . ALA A 1 119 ? -7.271 12.332 -4.246 1.00 92.69 119 ALA A CA 1
ATOM 952 C C . ALA A 1 119 ? -7.085 11.100 -3.346 1.00 92.69 119 ALA A C 1
ATOM 954 O O . ALA A 1 119 ? -7.622 11.060 -2.238 1.00 92.69 119 ALA A O 1
ATOM 955 N N . ASN A 1 120 ? -6.254 10.144 -3.767 1.00 89.81 120 ASN A N 1
ATOM 956 C CA . ASN A 1 120 ? -5.916 8.961 -2.977 1.00 89.81 120 ASN A CA 1
ATOM 957 C C . ASN A 1 120 ? -5.264 9.318 -1.640 1.00 89.81 120 ASN A C 1
ATOM 959 O O . ASN A 1 120 ? -5.621 8.751 -0.607 1.00 89.81 120 ASN A O 1
ATOM 963 N N . LEU A 1 121 ? -4.345 10.287 -1.628 1.00 89.50 121 LEU A N 1
ATOM 964 C CA . LEU A 1 121 ? -3.715 10.754 -0.394 1.00 89.50 121 LEU A CA 1
ATOM 965 C C . LEU A 1 121 ? -4.727 11.383 0.570 1.00 89.50 121 LEU A C 1
ATOM 967 O O . LEU A 1 121 ? -4.697 11.080 1.764 1.00 89.50 121 LEU A O 1
ATOM 971 N N . TRP A 1 122 ? -5.658 12.200 0.071 1.00 93.88 122 TRP A N 1
ATOM 972 C CA . TRP A 1 122 ? -6.729 12.769 0.893 1.00 93.88 122 TRP A CA 1
ATOM 973 C C . TRP A 1 122 ? -7.673 11.704 1.446 1.00 93.88 122 TRP A C 1
ATOM 975 O O . TRP A 1 122 ? -7.996 11.730 2.634 1.00 93.88 122 TRP A O 1
ATOM 985 N N . LEU A 1 123 ? -8.081 10.738 0.622 1.00 91.94 123 LEU A N 1
ATOM 986 C CA . LEU A 1 123 ? -8.930 9.633 1.063 1.00 91.94 123 LEU A CA 1
ATOM 987 C C . LEU A 1 123 ? -8.236 8.800 2.155 1.00 91.94 123 LEU A C 1
ATOM 989 O O . LEU A 1 123 ? -8.843 8.506 3.188 1.00 91.94 123 LEU A O 1
ATOM 993 N N . LEU A 1 124 ? -6.943 8.497 1.993 1.00 90.81 124 LEU A N 1
ATOM 994 C CA . LEU A 1 124 ? -6.134 7.820 3.012 1.00 90.81 124 LEU A CA 1
ATOM 995 C C . LEU A 1 124 ? -5.996 8.648 4.299 1.00 90.81 124 LEU A C 1
ATOM 997 O O . LEU A 1 124 ? -6.062 8.086 5.396 1.00 90.81 124 LEU A O 1
ATOM 1001 N N . ALA A 1 125 ? -5.839 9.969 4.195 1.00 90.94 125 ALA A N 1
ATOM 1002 C CA . ALA A 1 125 ? -5.788 10.867 5.347 1.00 90.94 125 ALA A CA 1
ATOM 1003 C C . ALA A 1 125 ? -7.118 10.866 6.122 1.00 90.94 125 ALA A C 1
ATOM 1005 O O . ALA A 1 125 ? -7.123 10.708 7.343 1.00 90.94 125 ALA A O 1
ATOM 1006 N N . VAL A 1 126 ? -8.254 10.950 5.423 1.00 94.44 126 VAL A N 1
ATOM 1007 C CA . VAL A 1 126 ? -9.590 10.913 6.043 1.00 94.44 126 VAL A CA 1
ATOM 1008 C C . VAL A 1 126 ? -9.833 9.569 6.728 1.00 94.44 126 VAL A C 1
ATOM 1010 O O . VAL A 1 126 ? -10.236 9.526 7.892 1.00 94.44 126 VAL A O 1
ATOM 1013 N N . VAL A 1 127 ? -9.542 8.461 6.041 1.00 94.12 127 VAL A N 1
ATOM 1014 C CA . VAL A 1 127 ? -9.735 7.111 6.586 1.00 94.12 127 VAL A CA 1
ATOM 1015 C C . VAL A 1 127 ? -8.816 6.859 7.781 1.00 94.12 127 VAL A C 1
ATOM 1017 O O . VAL A 1 127 ? -9.272 6.333 8.797 1.00 94.12 127 VAL A O 1
ATOM 1020 N N . SER A 1 128 ? -7.540 7.244 7.710 1.00 93.38 128 SER A N 1
ATOM 1021 C CA . SER A 1 128 ? -6.608 7.066 8.831 1.00 93.38 128 SER A CA 1
ATOM 1022 C C . SER A 1 128 ? -7.013 7.892 10.054 1.00 93.38 128 SER A C 1
ATOM 1024 O O . SER A 1 128 ? -7.064 7.341 11.157 1.00 93.38 128 SER A O 1
ATOM 1026 N N . LEU A 1 129 ? -7.406 9.158 9.865 1.00 95.69 129 LEU A N 1
ATOM 1027 C CA . LEU A 1 129 ? -7.927 10.009 10.935 1.00 95.69 129 LEU A CA 1
ATOM 1028 C C . LEU A 1 129 ? -9.156 9.374 11.594 1.00 95.69 129 LEU A C 1
ATOM 1030 O O . LEU A 1 129 ? -9.201 9.230 12.817 1.00 95.69 129 LEU A O 1
ATOM 1034 N N . TRP A 1 130 ? -10.124 8.920 10.796 1.00 97.38 130 TRP A N 1
ATOM 1035 C CA . TRP A 1 130 ? -11.338 8.290 11.310 1.00 97.38 130 TRP A CA 1
ATOM 1036 C C . TRP A 1 130 ? -11.038 7.033 12.136 1.00 97.38 130 TRP A C 1
ATOM 1038 O O . TRP A 1 130 ? -11.603 6.841 13.216 1.00 97.38 130 TRP A O 1
ATOM 1048 N N . ARG A 1 131 ? -10.098 6.193 11.680 1.00 96.81 131 ARG A N 1
ATOM 1049 C CA . ARG A 1 131 ? -9.657 4.996 12.416 1.00 96.81 131 ARG A CA 1
ATOM 1050 C C . ARG A 1 131 ? -9.034 5.350 13.764 1.00 96.81 131 ARG A C 1
ATOM 1052 O O . ARG A 1 131 ? -9.373 4.719 14.766 1.00 96.81 131 ARG A O 1
ATOM 1059 N N . VAL A 1 132 ? -8.162 6.358 13.809 1.00 96.88 132 VAL A N 1
ATOM 1060 C CA . VAL A 1 132 ? -7.545 6.819 15.062 1.00 96.88 132 VAL A CA 1
ATOM 1061 C C . VAL A 1 132 ? -8.611 7.323 16.025 1.00 96.88 132 VAL A C 1
ATOM 1063 O O . VAL A 1 132 ? -8.617 6.911 17.187 1.00 96.88 132 VAL A O 1
ATOM 1066 N N . LEU A 1 133 ? -9.547 8.151 15.555 1.00 97.50 133 LEU A N 1
ATOM 1067 C CA . LEU A 1 133 ? -10.642 8.652 16.382 1.00 97.50 133 LEU A CA 1
ATOM 1068 C C . LEU A 1 133 ? -11.479 7.491 16.943 1.00 97.50 133 LEU A C 1
ATOM 1070 O O . LEU A 1 133 ? -11.759 7.471 18.144 1.00 97.50 133 LEU A O 1
ATOM 1074 N N . LEU A 1 134 ? -11.858 6.507 16.115 1.00 97.25 134 LEU A N 1
ATOM 1075 C CA . LEU A 1 134 ? -12.684 5.368 16.541 1.00 97.25 134 LEU A CA 1
ATOM 1076 C C . LEU A 1 134 ? -11.996 4.540 17.625 1.00 97.25 134 LEU A C 1
ATOM 1078 O O . LEU A 1 134 ? -12.587 4.272 18.672 1.00 97.25 134 LEU A O 1
ATOM 1082 N N . ILE A 1 135 ? -10.732 4.167 17.415 1.00 97.69 135 ILE A N 1
ATOM 1083 C CA . ILE A 1 135 ? -9.982 3.366 18.389 1.00 97.69 135 ILE A CA 1
ATOM 1084 C C . ILE A 1 135 ? -9.753 4.149 19.680 1.00 97.69 135 ILE A C 1
ATOM 1086 O O . ILE A 1 135 ? -9.939 3.608 20.771 1.00 97.69 135 ILE A O 1
ATOM 1090 N N . SER A 1 136 ? -9.463 5.444 19.578 1.00 97.31 136 SER A N 1
ATOM 1091 C CA . SER A 1 136 ? -9.342 6.333 20.738 1.00 97.31 136 SER A CA 1
ATOM 1092 C C . SER A 1 136 ? -10.647 6.418 21.528 1.00 97.31 136 SER A C 1
ATOM 1094 O O . SER A 1 136 ? -10.626 6.372 22.759 1.00 97.31 136 SER A O 1
ATOM 1096 N N . ARG A 1 137 ? -11.795 6.475 20.840 1.00 96.94 137 ARG A N 1
ATOM 1097 C CA . ARG A 1 137 ? -13.122 6.470 21.468 1.00 96.94 137 ARG A CA 1
ATOM 1098 C C . ARG A 1 137 ? -13.409 5.150 22.168 1.00 96.94 137 ARG A C 1
ATOM 1100 O O . ARG A 1 137 ? -13.853 5.172 23.311 1.00 96.94 137 ARG A O 1
ATOM 1107 N N . VAL A 1 138 ? -13.131 4.018 21.525 1.00 96.12 138 VAL A N 1
ATOM 1108 C CA . VAL A 1 138 ? -13.294 2.688 22.130 1.00 96.12 138 VAL A CA 1
ATOM 1109 C C . VAL A 1 138 ? -12.460 2.574 23.403 1.00 96.12 138 VAL A C 1
ATOM 1111 O O . VAL A 1 138 ? -12.981 2.183 24.445 1.00 96.12 138 VAL A O 1
ATOM 1114 N N . ILE A 1 139 ? -11.185 2.963 23.350 1.00 95.12 139 ILE A N 1
ATOM 1115 C CA . ILE A 1 139 ? -10.289 2.929 24.512 1.00 95.12 139 ILE A CA 1
ATOM 1116 C C . ILE A 1 139 ? -10.809 3.852 25.616 1.00 95.12 139 ILE A C 1
ATOM 1118 O O . ILE A 1 139 ? -10.870 3.436 26.768 1.00 95.12 139 ILE A O 1
ATOM 1122 N N . SER A 1 140 ? -11.237 5.067 25.266 1.00 93.94 140 SER A N 1
ATOM 1123 C CA . SER A 1 140 ? -11.811 6.036 26.205 1.00 93.94 140 SER A CA 1
ATOM 1124 C C . SER A 1 140 ? -13.041 5.488 26.924 1.00 93.94 140 SER A C 1
ATOM 1126 O O . SER A 1 140 ? -13.123 5.581 28.147 1.00 93.94 140 SER A O 1
ATOM 1128 N N . LEU A 1 141 ? -13.960 4.856 26.189 1.00 93.19 141 LEU A N 1
ATOM 1129 C CA . LEU A 1 141 ? -15.166 4.255 26.755 1.00 93.19 141 LEU A CA 1
ATOM 1130 C C . LEU A 1 141 ? -14.846 3.053 27.648 1.00 93.19 141 LEU A C 1
ATOM 1132 O O . LEU A 1 141 ? -15.427 2.919 28.719 1.00 93.19 141 LEU A O 1
ATOM 1136 N N . ARG A 1 142 ? -13.919 2.181 27.230 1.00 92.00 142 ARG A N 1
ATOM 1137 C CA . ARG A 1 142 ? -13.608 0.937 27.954 1.00 92.00 142 ARG A CA 1
ATOM 1138 C C . ARG A 1 142 ? -12.695 1.142 29.159 1.00 92.00 142 ARG A C 1
ATOM 1140 O O . ARG A 1 142 ? -12.822 0.409 30.132 1.00 92.00 142 ARG A O 1
ATOM 1147 N N . ASN A 1 143 ? -11.803 2.127 29.107 1.00 89.56 143 ASN A N 1
ATOM 1148 C CA . ASN A 1 143 ? -10.909 2.458 30.215 1.00 89.56 143 ASN A CA 1
ATOM 1149 C C . ASN A 1 143 ? -11.459 3.576 31.109 1.00 89.56 143 ASN A C 1
ATOM 1151 O O . ASN A 1 143 ? -10.797 3.907 32.093 1.00 89.56 143 ASN A O 1
ATOM 1155 N N . GLU A 1 144 ? -12.622 4.156 30.777 1.00 88.62 144 GLU A N 1
ATOM 1156 C CA . GLU A 1 144 ? -13.194 5.351 31.420 1.00 88.62 144 GLU A CA 1
ATOM 1157 C C . GLU A 1 144 ? -12.168 6.491 31.528 1.00 88.62 144 GLU A C 1
ATOM 1159 O O . GLU A 1 144 ? -12.006 7.142 32.565 1.00 88.62 144 GLU A O 1
ATOM 1164 N N . THR A 1 145 ? -11.399 6.677 30.460 1.00 89.19 145 THR A N 1
ATOM 1165 C CA . THR A 1 145 ? -10.390 7.728 30.345 1.00 89.19 145 THR A CA 1
ATOM 1166 C C . THR A 1 145 ? -10.905 8.842 29.452 1.00 89.19 145 THR A C 1
ATOM 1168 O O . THR A 1 145 ? -11.742 8.618 28.576 1.00 89.19 145 THR A O 1
ATOM 1171 N N . SER A 1 146 ? -10.367 10.052 29.625 1.00 91.75 146 SER A N 1
ATOM 1172 C CA . SER A 1 146 ? -10.619 11.143 28.682 1.00 91.75 146 SER A CA 1
ATOM 1173 C C . SER A 1 146 ? -10.299 10.693 27.252 1.00 91.75 146 SER A C 1
ATOM 1175 O O . SER A 1 146 ? -9.315 9.979 27.004 1.00 91.75 146 SER A O 1
ATOM 1177 N N . PHE A 1 147 ? -11.143 11.114 26.311 1.00 94.50 147 PHE A N 1
ATOM 1178 C CA . PHE A 1 147 ? -10.964 10.842 24.890 1.00 94.50 147 PHE A CA 1
ATOM 1179 C C . PHE A 1 147 ? -9.581 11.291 24.410 1.00 94.50 147 PHE A C 1
ATOM 1181 O O . PHE A 1 147 ? -8.856 10.501 23.811 1.00 94.50 147 PHE A O 1
ATOM 1188 N N . PHE A 1 148 ? -9.172 12.507 24.777 1.00 95.44 148 PHE A N 1
ATOM 1189 C CA . PHE A 1 148 ? -7.886 13.078 24.381 1.00 95.44 148 PHE A CA 1
ATOM 1190 C C . PHE A 1 148 ? -6.694 12.276 24.902 1.00 95.44 148 PHE A C 1
ATOM 1192 O O . PHE A 1 148 ? -5.750 12.032 24.160 1.00 95.44 148 PHE A O 1
ATOM 1199 N N . VAL A 1 149 ? -6.750 11.790 26.145 1.00 94.00 149 VAL A N 1
ATOM 1200 C CA . VAL A 1 149 ? -5.675 10.954 26.712 1.00 94.00 149 VAL A CA 1
ATOM 1201 C C . VAL A 1 149 ? -5.568 9.624 25.970 1.00 94.00 149 VAL A C 1
ATOM 1203 O O . VAL A 1 149 ? -4.471 9.146 25.689 1.00 94.00 149 VAL A O 1
ATOM 1206 N N . SER A 1 150 ? -6.710 9.042 25.611 1.00 95.25 150 SER A N 1
ATOM 1207 C CA . SER A 1 150 ? -6.758 7.811 24.820 1.00 95.25 150 SER A CA 1
ATOM 1208 C C . SER A 1 150 ? -6.192 8.044 23.415 1.00 95.25 150 SER A C 1
ATOM 1210 O O . SER A 1 150 ? -5.401 7.238 22.934 1.00 95.25 150 SER A O 1
ATOM 1212 N N . MET A 1 151 ? -6.519 9.187 22.808 1.00 96.88 151 MET A N 1
ATOM 1213 C CA . MET A 1 151 ? -6.025 9.601 21.497 1.00 96.88 151 MET A CA 1
ATOM 1214 C C . MET A 1 151 ? -4.520 9.848 21.477 1.00 96.88 151 MET A C 1
ATOM 1216 O O . MET A 1 151 ? -3.845 9.324 20.600 1.00 96.88 151 MET A O 1
ATOM 1220 N N . ILE A 1 152 ? -3.974 10.553 22.471 1.00 96.69 152 ILE A N 1
ATOM 1221 C CA . ILE A 1 152 ? -2.525 10.770 22.607 1.00 96.69 152 ILE A CA 1
ATOM 1222 C C . ILE A 1 152 ? -1.784 9.432 22.686 1.00 96.69 152 ILE A C 1
ATOM 1224 O O . ILE A 1 152 ? -0.760 9.257 22.034 1.00 96.69 152 ILE A O 1
ATOM 1228 N N . ARG A 1 153 ? -2.307 8.459 23.444 1.00 96.06 153 ARG A N 1
ATOM 1229 C CA . ARG A 1 153 ? -1.694 7.125 23.568 1.00 96.06 153 ARG A CA 1
ATOM 1230 C C . ARG A 1 153 ? -1.712 6.347 22.254 1.00 96.06 153 ARG A C 1
ATOM 1232 O O . ARG A 1 153 ? -0.716 5.714 21.922 1.00 96.06 153 ARG A O 1
ATOM 1239 N N . VAL A 1 154 ? -2.821 6.392 21.515 1.00 97.00 154 VAL A N 1
ATOM 1240 C CA . VAL A 1 154 ? -2.929 5.738 20.200 1.00 97.00 154 VAL A CA 1
ATOM 1241 C C . VAL A 1 154 ? -1.999 6.404 19.188 1.00 97.00 154 VAL A C 1
ATOM 1243 O O . VAL A 1 154 ? -1.238 5.706 18.521 1.00 97.00 154 VAL A O 1
ATOM 1246 N N . LEU A 1 155 ? -2.026 7.739 19.108 1.00 97.31 155 LEU A N 1
ATOM 1247 C CA . LEU A 1 155 ? -1.173 8.517 18.211 1.00 97.31 155 LEU A CA 1
ATOM 1248 C C . LEU A 1 155 ? 0.305 8.282 18.501 1.00 97.31 155 LEU A C 1
ATOM 1250 O O . LEU A 1 155 ? 1.055 8.071 17.563 1.00 97.31 155 LEU A O 1
ATOM 1254 N N . MET A 1 156 ? 0.714 8.226 19.771 1.00 97.31 156 MET A N 1
ATOM 1255 C CA . MET A 1 156 ? 2.108 7.977 20.147 1.00 97.31 156 MET A CA 1
ATOM 1256 C C . MET A 1 156 ? 2.657 6.686 19.519 1.00 97.31 156 MET A C 1
ATOM 1258 O O . MET A 1 156 ? 3.754 6.671 18.962 1.00 97.31 156 MET A O 1
ATOM 1262 N N . VAL A 1 157 ? 1.890 5.593 19.582 1.00 97.31 157 VAL A N 1
ATOM 1263 C CA . VAL A 1 157 ? 2.304 4.310 18.994 1.00 97.31 157 VAL A CA 1
ATOM 1264 C C . VAL A 1 157 ? 2.241 4.357 17.470 1.00 97.31 157 VAL A C 1
ATOM 1266 O O . VAL A 1 157 ? 3.172 3.897 16.816 1.00 97.31 157 VAL A O 1
ATOM 1269 N N . ALA A 1 158 ? 1.168 4.912 16.901 1.00 96.06 158 ALA A N 1
ATOM 1270 C CA . ALA A 1 158 ? 1.012 5.018 15.452 1.00 96.06 158 ALA A CA 1
ATOM 1271 C C . ALA A 1 158 ? 2.147 5.837 14.816 1.00 96.06 158 ALA A C 1
ATOM 1273 O O . ALA A 1 158 ? 2.738 5.404 13.832 1.00 96.06 158 ALA A O 1
ATOM 1274 N N . ASP A 1 159 ? 2.491 6.968 15.423 1.00 96.62 159 ASP A N 1
ATOM 1275 C CA . ASP A 1 159 ? 3.551 7.868 14.980 1.00 96.62 159 ASP A CA 1
ATOM 1276 C C . ASP A 1 159 ? 4.938 7.222 15.112 1.00 96.62 159 ASP A C 1
ATOM 1278 O O . ASP A 1 159 ? 5.743 7.263 14.185 1.00 96.62 159 ASP A O 1
ATOM 1282 N N . THR A 1 160 ? 5.175 6.490 16.207 1.00 97.50 160 THR A N 1
ATOM 1283 C CA . THR A 1 160 ? 6.397 5.684 16.369 1.00 97.50 160 THR A CA 1
ATOM 1284 C C . THR A 1 160 ? 6.527 4.634 15.261 1.00 97.50 160 THR A C 1
ATOM 1286 O O . THR A 1 160 ? 7.609 4.463 14.704 1.00 97.50 160 THR A O 1
ATOM 1289 N N . ILE A 1 161 ? 5.438 3.944 14.902 1.00 96.69 161 ILE A N 1
ATOM 1290 C CA . ILE A 1 161 ? 5.444 2.977 13.793 1.00 96.69 161 ILE A CA 1
ATOM 1291 C C . ILE A 1 161 ? 5.769 3.681 12.472 1.00 96.69 161 ILE A C 1
ATOM 1293 O O . ILE A 1 161 ? 6.589 3.174 11.714 1.00 96.69 161 ILE A O 1
ATOM 1297 N N . VAL A 1 162 ? 5.168 4.845 12.202 1.00 95.06 162 VAL A N 1
ATOM 1298 C CA . VAL A 1 162 ? 5.440 5.628 10.986 1.00 95.06 162 VAL A CA 1
ATOM 1299 C C . VAL A 1 162 ? 6.914 6.025 10.905 1.00 95.06 162 VAL A C 1
ATOM 1301 O O . VAL A 1 162 ? 7.536 5.792 9.872 1.00 95.06 162 VAL A O 1
ATOM 1304 N N . LEU A 1 163 ? 7.500 6.548 11.985 1.00 96.75 163 LEU A N 1
ATOM 1305 C CA . LEU A 1 163 ? 8.919 6.916 12.028 1.00 96.75 163 LEU A CA 1
ATOM 1306 C C . LEU A 1 163 ? 9.838 5.714 11.791 1.00 96.75 163 LEU A C 1
ATOM 1308 O O . LEU A 1 163 ? 10.774 5.807 11.000 1.00 96.75 163 LEU A O 1
ATOM 1312 N N . VAL A 1 164 ? 9.555 4.570 12.424 1.00 96.56 164 VAL A N 1
ATOM 1313 C CA . VAL A 1 164 ? 10.331 3.337 12.218 1.00 96.56 164 VAL A CA 1
ATOM 1314 C C . VAL A 1 164 ? 10.218 2.854 10.772 1.00 96.56 164 VAL A C 1
ATOM 1316 O O . VAL A 1 164 ? 11.227 2.513 10.163 1.00 96.56 164 VAL A O 1
ATOM 1319 N N . VAL A 1 165 ? 9.015 2.857 10.194 1.00 94.06 165 VAL A N 1
ATOM 1320 C CA . VAL A 1 165 ? 8.812 2.469 8.792 1.00 94.06 165 VAL A CA 1
ATOM 1321 C C . VAL A 1 165 ? 9.561 3.411 7.855 1.00 94.06 165 VAL A C 1
ATOM 1323 O O . VAL A 1 165 ? 10.231 2.928 6.949 1.00 94.06 165 VAL A O 1
ATOM 1326 N N . LEU A 1 166 ? 9.509 4.727 8.071 1.00 92.25 166 LEU A N 1
ATOM 1327 C CA . LEU A 1 166 ? 10.237 5.699 7.248 1.00 92.25 166 LEU A CA 1
ATOM 1328 C C . LEU A 1 166 ? 11.759 5.556 7.375 1.00 92.25 166 LEU A C 1
ATOM 1330 O O . LEU A 1 166 ? 12.457 5.742 6.386 1.00 92.25 166 LEU A O 1
ATOM 1334 N N . LEU A 1 167 ? 12.267 5.189 8.556 1.00 93.12 167 LEU A N 1
ATOM 1335 C CA . LEU A 1 167 ? 13.692 4.934 8.774 1.00 93.12 167 LEU A CA 1
ATOM 1336 C C . LEU A 1 167 ? 14.174 3.662 8.058 1.00 93.12 167 LEU A C 1
ATOM 1338 O O . LEU A 1 167 ? 15.300 3.617 7.571 1.00 93.12 167 LEU A O 1
ATOM 1342 N N . LEU A 1 168 ? 13.332 2.626 8.012 1.00 93.38 168 LEU A N 1
ATOM 1343 C CA . LEU A 1 168 ? 13.654 1.343 7.382 1.00 93.38 168 LEU A CA 1
ATOM 1344 C C . LEU A 1 168 ? 13.353 1.316 5.878 1.00 93.38 168 LEU A C 1
ATOM 1346 O O . LEU A 1 168 ? 13.917 0.495 5.156 1.00 93.38 168 LEU A O 1
ATOM 1350 N N . THR A 1 169 ? 12.460 2.183 5.399 1.00 87.19 169 THR A N 1
ATOM 1351 C CA . THR A 1 169 ? 12.093 2.248 3.983 1.00 87.19 169 THR A CA 1
ATOM 1352 C C . THR A 1 169 ? 13.160 3.035 3.229 1.00 87.19 169 THR A C 1
ATOM 1354 O O . THR A 1 169 ? 13.389 4.202 3.554 1.00 87.19 169 THR A O 1
ATOM 1357 N N . PRO A 1 170 ? 13.796 2.457 2.196 1.00 80.12 170 PRO A N 1
ATOM 1358 C CA . PRO A 1 170 ? 14.736 3.185 1.359 1.00 80.12 170 PRO A CA 1
ATOM 1359 C C . PRO A 1 170 ? 13.971 4.224 0.532 1.00 80.12 170 PRO A C 1
ATOM 1361 O O . PRO A 1 170 ? 13.510 3.952 -0.574 1.00 80.12 170 PRO A O 1
ATOM 1364 N N . LEU A 1 171 ? 13.799 5.424 1.081 1.00 79.94 171 LEU A N 1
ATOM 1365 C CA . LEU A 1 171 ? 13.253 6.545 0.332 1.00 79.94 171 LEU A CA 1
ATOM 1366 C C . LEU A 1 171 ? 14.294 7.002 -0.705 1.00 79.94 171 LEU A C 1
ATOM 1368 O O . LEU A 1 171 ? 15.483 7.080 -0.378 1.00 79.94 171 LEU A O 1
ATOM 1372 N N . PRO A 1 172 ? 13.884 7.359 -1.933 1.00 68.75 172 PRO A N 1
ATOM 1373 C CA . PRO A 1 172 ? 14.779 7.889 -2.962 1.00 68.75 172 PRO A CA 1
ATOM 1374 C C . PRO A 1 172 ? 15.200 9.344 -2.661 1.00 68.75 172 PRO A C 1
ATOM 1376 O O . PRO A 1 172 ? 15.086 10.228 -3.505 1.00 68.75 172 PRO A O 1
ATOM 1379 N N . VAL A 1 173 ? 15.685 9.620 -1.443 1.00 61.50 173 VAL A N 1
ATOM 1380 C CA . VAL A 1 173 ? 16.105 10.960 -0.987 1.00 61.50 173 VAL A CA 1
ATOM 1381 C C . VAL A 1 173 ? 17.276 11.480 -1.824 1.00 61.50 173 VAL A C 1
ATOM 1383 O O . VAL A 1 173 ? 17.354 12.669 -2.122 1.00 61.50 173 VAL A O 1
ATOM 1386 N N . PHE A 1 174 ? 18.144 10.573 -2.278 1.00 53.75 174 PHE A N 1
ATOM 1387 C CA . PHE A 1 174 ? 19.323 10.902 -3.078 1.00 53.75 174 PHE A CA 1
ATOM 1388 C C . PHE A 1 174 ? 18.979 11.481 -4.464 1.00 53.75 174 PHE A C 1
ATOM 1390 O O . PHE A 1 174 ? 19.746 12.281 -4.993 1.00 53.75 174 PHE A O 1
ATOM 1397 N N . ASN A 1 175 ? 17.791 11.191 -5.009 1.00 54.91 175 ASN A N 1
ATOM 1398 C CA . ASN A 1 175 ? 17.396 11.660 -6.344 1.00 54.91 175 ASN A CA 1
ATOM 1399 C C . ASN A 1 175 ? 17.048 13.160 -6.371 1.00 54.91 175 ASN A C 1
ATOM 1401 O O . ASN A 1 175 ? 17.096 13.778 -7.430 1.00 54.91 175 ASN A O 1
ATOM 1405 N N . ILE A 1 176 ? 16.743 13.771 -5.215 1.00 56.00 176 ILE A N 1
ATOM 1406 C CA . ILE A 1 176 ? 16.519 15.224 -5.111 1.00 56.00 176 ILE A CA 1
ATOM 1407 C C . ILE A 1 176 ? 17.842 15.992 -5.247 1.00 56.00 176 ILE A C 1
ATOM 1409 O O . ILE A 1 176 ? 17.855 17.082 -5.814 1.00 56.00 176 ILE A O 1
ATOM 1413 N N . MET A 1 177 ? 18.952 15.427 -4.760 1.00 47.78 177 MET A N 1
ATOM 1414 C CA . MET A 1 177 ? 20.276 16.055 -4.835 1.00 47.78 177 MET A CA 1
ATOM 1415 C C . MET A 1 177 ? 21.016 15.744 -6.145 1.00 47.78 177 MET A C 1
ATOM 1417 O O . MET A 1 177 ? 21.825 16.558 -6.571 1.00 47.78 177 MET A O 1
ATOM 1421 N N . GLY A 1 178 ? 20.720 14.614 -6.800 1.00 55.56 178 GLY A N 1
ATOM 1422 C CA . GLY A 1 178 ? 21.354 14.208 -8.065 1.00 55.56 178 GLY A CA 1
ATOM 1423 C C . GLY A 1 178 ? 20.728 14.782 -9.343 1.00 55.56 178 GLY A C 1
ATOM 1424 O O . GLY A 1 178 ? 21.191 14.479 -10.432 1.00 55.56 178 GLY A O 1
ATOM 1425 N N . GLY A 1 179 ? 19.653 15.576 -9.251 1.00 55.16 179 GLY A N 1
ATOM 1426 C CA . GLY A 1 179 ? 18.989 16.143 -10.436 1.00 55.16 179 GLY A CA 1
ATOM 1427 C C . GLY A 1 179 ? 18.220 15.128 -11.300 1.00 55.16 179 GLY A C 1
ATOM 1428 O O . GLY A 1 179 ? 17.726 15.490 -12.372 1.00 55.16 179 GLY A O 1
ATOM 1429 N N . VAL A 1 180 ? 18.062 13.883 -10.836 1.00 58.22 180 VAL A N 1
ATOM 1430 C CA . VAL A 1 180 ? 17.338 12.826 -11.554 1.00 58.22 180 VAL A CA 1
ATOM 1431 C C . VAL A 1 180 ? 15.870 13.212 -11.717 1.00 58.22 180 VAL A C 1
ATOM 1433 O O . VAL A 1 180 ? 15.171 13.575 -10.761 1.00 58.22 180 VAL A O 1
ATOM 1436 N N . ARG A 1 181 ? 15.362 13.114 -12.950 1.00 55.53 181 ARG A N 1
ATOM 1437 C CA . ARG A 1 181 ? 13.955 13.375 -13.265 1.00 55.53 181 ARG A CA 1
ATOM 1438 C C . ARG A 1 181 ? 13.078 12.247 -12.717 1.00 55.53 181 ARG A C 1
ATOM 1440 O O . ARG A 1 181 ? 12.724 11.319 -13.425 1.00 55.53 181 ARG A O 1
ATOM 1447 N N . LEU A 1 182 ? 12.678 12.356 -11.452 1.00 70.50 182 LEU A N 1
ATOM 1448 C CA . LEU A 1 182 ? 11.607 11.525 -10.900 1.00 70.50 182 LEU A CA 1
ATOM 1449 C C . LEU A 1 182 ? 10.312 11.742 -11.692 1.00 70.50 182 LEU 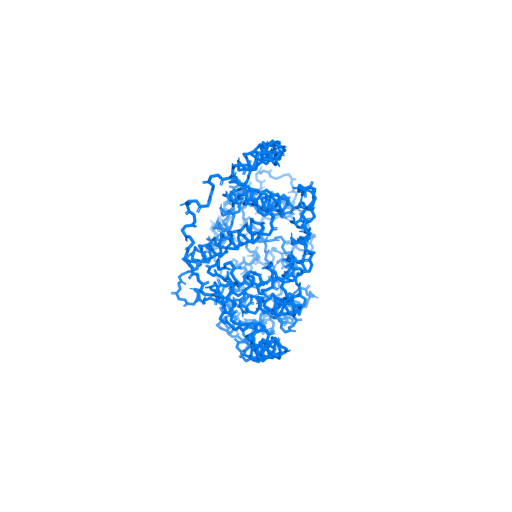A C 1
ATOM 1451 O O . LEU A 1 182 ? 9.971 12.888 -12.026 1.00 70.50 182 LEU A O 1
ATOM 1455 N N . SER A 1 183 ? 9.560 10.664 -11.919 1.00 73.81 183 SER A N 1
ATOM 1456 C CA . SER A 1 183 ? 8.221 10.775 -12.492 1.00 73.81 183 SER A CA 1
ATOM 1457 C C . SER A 1 183 ? 7.357 11.707 -11.618 1.00 73.81 183 SER A C 1
ATOM 1459 O O . SER A 1 183 ? 7.571 11.802 -10.401 1.00 73.81 183 SER A O 1
ATOM 1461 N N . PRO A 1 184 ? 6.360 12.422 -12.179 1.00 79.25 184 PRO A N 1
ATOM 1462 C CA . PRO A 1 184 ? 5.487 13.296 -11.389 1.00 79.25 184 PRO A CA 1
ATOM 1463 C C . PRO A 1 184 ? 4.834 12.583 -10.196 1.00 79.25 184 PRO A C 1
ATOM 1465 O O . PRO A 1 184 ? 4.618 13.193 -9.150 1.00 79.25 184 PRO A O 1
ATOM 1468 N N . ARG A 1 185 ? 4.566 11.280 -10.337 1.00 76.69 185 ARG A N 1
ATOM 1469 C CA . ARG A 1 185 ? 4.030 10.419 -9.281 1.00 76.69 185 ARG A CA 1
ATOM 1470 C C . ARG A 1 185 ? 5.044 10.195 -8.162 1.00 76.69 185 ARG A C 1
ATOM 1472 O O . ARG A 1 185 ? 4.700 10.383 -6.997 1.00 76.69 185 ARG A O 1
ATOM 1479 N N . ASP A 1 186 ? 6.285 9.857 -8.497 1.00 81.06 186 ASP A N 1
ATOM 1480 C CA . ASP A 1 186 ? 7.324 9.584 -7.497 1.00 81.06 186 ASP A CA 1
ATOM 1481 C C . ASP A 1 186 ? 7.669 10.840 -6.697 1.00 81.06 186 ASP A C 1
ATOM 1483 O O . ASP A 1 186 ? 7.850 10.770 -5.482 1.00 81.06 186 ASP A O 1
ATOM 1487 N N . LYS A 1 187 ? 7.652 12.015 -7.343 1.00 84.94 187 LYS A N 1
ATOM 1488 C CA . LYS A 1 187 ? 7.803 13.308 -6.654 1.00 84.94 187 LYS A CA 1
ATOM 1489 C C . LYS A 1 187 ? 6.706 13.541 -5.614 1.00 84.94 187 LYS A C 1
ATOM 1491 O O . LYS A 1 187 ? 7.000 14.030 -4.525 1.00 84.94 187 LYS A O 1
ATOM 1496 N N . LEU A 1 188 ? 5.456 13.180 -5.918 1.00 86.12 188 LEU A N 1
ATOM 1497 C CA . LEU A 1 188 ? 4.341 13.302 -4.969 1.00 86.12 188 LEU A CA 1
ATOM 1498 C C . LEU A 1 188 ? 4.469 12.315 -3.808 1.00 86.12 188 LEU A C 1
ATOM 1500 O O . LEU A 1 188 ? 4.252 12.702 -2.660 1.00 86.12 188 LEU A O 1
ATOM 1504 N N . ILE A 1 189 ? 4.844 11.064 -4.089 1.00 85.38 189 ILE A N 1
ATOM 1505 C CA . ILE A 1 189 ? 5.050 10.038 -3.057 1.00 85.38 189 ILE A CA 1
ATOM 1506 C C . ILE A 1 189 ? 6.183 10.464 -2.121 1.00 85.38 189 ILE A C 1
ATOM 1508 O O . ILE A 1 189 ? 6.002 10.472 -0.904 1.00 85.38 189 ILE A O 1
ATOM 1512 N N . LEU A 1 190 ? 7.318 10.890 -2.680 1.00 87.81 190 LEU A N 1
ATOM 1513 C CA . LEU A 1 190 ? 8.473 11.347 -1.916 1.00 87.81 190 LEU A CA 1
ATOM 1514 C C . LEU A 1 190 ? 8.152 12.600 -1.095 1.00 87.81 190 LEU A C 1
ATOM 1516 O O . LEU A 1 190 ? 8.433 12.632 0.100 1.00 87.81 190 LEU A O 1
ATOM 1520 N N . GLY A 1 191 ? 7.503 13.602 -1.697 1.00 90.25 191 GLY A N 1
ATOM 1521 C CA . GLY A 1 191 ? 7.079 14.809 -0.985 1.00 90.25 191 GLY A CA 1
ATOM 1522 C C . GLY A 1 191 ? 6.118 14.500 0.164 1.00 90.25 191 GLY A C 1
ATOM 1523 O O . GLY A 1 191 ? 6.244 15.058 1.251 1.00 90.25 191 GLY A O 1
ATOM 1524 N N . THR A 1 192 ? 5.203 13.551 -0.034 1.00 89.25 192 THR A N 1
ATOM 1525 C CA . THR A 1 192 ? 4.287 13.101 1.021 1.00 89.25 192 THR A CA 1
ATOM 1526 C C . THR A 1 192 ? 5.031 12.373 2.135 1.00 89.25 192 THR A C 1
ATOM 1528 O O . THR A 1 192 ? 4.800 12.672 3.303 1.00 89.25 192 THR A O 1
ATOM 1531 N N . ALA A 1 193 ? 5.946 11.460 1.800 1.00 91.25 193 ALA A N 1
ATOM 1532 C CA . ALA A 1 193 ? 6.752 10.741 2.782 1.00 91.25 193 ALA A CA 1
ATOM 1533 C C . ALA A 1 193 ? 7.603 11.699 3.630 1.00 91.25 193 ALA A C 1
ATOM 1535 O O . ALA A 1 193 ? 7.639 11.561 4.851 1.00 91.25 193 ALA A O 1
ATOM 1536 N N . ILE A 1 194 ? 8.217 12.710 3.004 1.00 91.50 194 ILE A N 1
ATOM 1537 C CA . ILE A 1 194 ? 8.971 13.760 3.701 1.00 91.50 194 ILE A CA 1
ATOM 1538 C C . ILE A 1 194 ? 8.046 14.566 4.619 1.00 91.50 194 ILE A C 1
ATOM 1540 O O . ILE A 1 194 ? 8.357 14.722 5.797 1.00 91.50 194 ILE A O 1
ATOM 1544 N N . ASN A 1 195 ? 6.891 15.029 4.129 1.00 93.00 195 ASN A N 1
ATOM 1545 C CA . ASN A 1 195 ? 5.941 15.802 4.938 1.00 93.00 195 ASN A CA 1
ATOM 1546 C C . ASN A 1 195 ? 5.427 15.009 6.147 1.00 93.00 195 ASN A C 1
ATOM 1548 O O . ASN A 1 195 ? 5.368 15.541 7.255 1.00 93.00 195 ASN A O 1
ATOM 1552 N N . VAL A 1 196 ? 5.089 13.733 5.948 1.00 93.25 196 VAL A N 1
ATOM 1553 C CA . VAL A 1 196 ? 4.669 12.830 7.027 1.00 93.25 196 VAL A CA 1
ATOM 1554 C C . VAL A 1 196 ? 5.816 12.597 8.008 1.00 93.25 196 VAL A C 1
ATOM 1556 O O . VAL A 1 196 ? 5.593 12.673 9.210 1.00 93.25 196 VAL A O 1
ATOM 1559 N N . GLY A 1 197 ? 7.040 12.378 7.524 1.00 94.69 197 GLY A N 1
ATOM 1560 C CA . GLY A 1 197 ? 8.219 12.183 8.369 1.00 94.69 197 GLY A CA 1
ATOM 1561 C C . GLY A 1 197 ? 8.559 13.404 9.219 1.00 94.69 197 GLY A C 1
ATOM 1562 O O . GLY A 1 197 ? 8.790 13.269 10.420 1.00 94.69 197 GLY A O 1
ATOM 1563 N N . VAL A 1 198 ? 8.534 14.602 8.632 1.00 95.81 198 VAL A N 1
ATOM 1564 C CA . VAL A 1 198 ? 8.737 15.868 9.354 1.00 95.81 198 VAL A CA 1
ATOM 1565 C C . VAL A 1 198 ? 7.619 16.087 10.370 1.00 95.81 198 VAL A C 1
ATOM 1567 O O . VAL A 1 198 ? 7.899 16.376 11.534 1.00 95.81 198 VAL A O 1
ATOM 1570 N N . GLY A 1 199 ? 6.362 15.901 9.957 1.00 95.69 199 GLY A N 1
ATOM 1571 C CA . GLY A 1 199 ? 5.201 16.025 10.836 1.00 95.69 199 GLY A CA 1
ATOM 1572 C C . GLY A 1 199 ? 5.285 15.084 12.037 1.00 95.69 199 GLY A C 1
ATOM 1573 O O . GLY A 1 199 ? 5.144 15.540 13.168 1.00 95.69 199 GLY A O 1
ATOM 1574 N N . ALA A 1 200 ? 5.597 13.810 11.799 1.00 96.06 200 ALA A N 1
ATOM 1575 C CA . ALA A 1 200 ? 5.798 12.807 12.839 1.00 96.06 200 ALA A CA 1
ATOM 1576 C C . ALA A 1 200 ? 6.961 13.182 13.767 1.00 96.06 200 ALA A C 1
ATOM 1578 O O . ALA A 1 200 ? 6.808 13.223 14.981 1.00 96.06 200 ALA A O 1
ATOM 1579 N N . THR A 1 201 ? 8.107 13.586 13.215 1.00 97.12 201 THR A N 1
ATOM 1580 C CA . THR A 1 201 ? 9.292 13.966 14.007 1.00 97.12 201 THR A CA 1
ATOM 1581 C C . THR A 1 201 ? 9.008 15.137 14.953 1.00 97.12 201 THR A C 1
ATOM 1583 O O . THR A 1 201 ? 9.479 15.143 16.089 1.00 97.12 201 THR A O 1
ATOM 1586 N N . ILE A 1 202 ? 8.218 16.120 14.511 1.00 97.81 202 ILE A N 1
ATOM 1587 C CA . ILE A 1 202 ? 7.822 17.273 15.334 1.00 97.81 202 ILE A CA 1
ATOM 1588 C C . ILE A 1 202 ? 6.733 16.888 16.344 1.00 97.81 202 ILE A C 1
ATOM 1590 O O . ILE A 1 202 ? 6.767 17.327 17.496 1.00 97.81 202 ILE A O 1
ATOM 1594 N N . LEU A 1 203 ? 5.756 16.080 15.929 1.00 97.00 203 LEU A N 1
ATOM 1595 C CA . LEU A 1 203 ? 4.612 15.703 16.756 1.00 97.00 203 LEU A CA 1
ATOM 1596 C C . LEU A 1 203 ? 5.000 14.718 17.868 1.00 97.00 203 LEU A C 1
ATOM 1598 O O . LEU A 1 203 ? 4.483 14.815 18.983 1.00 97.00 203 LEU A O 1
ATOM 1602 N N . TRP A 1 204 ? 5.935 13.810 17.600 1.00 98.06 204 TRP A N 1
ATOM 1603 C CA . TRP A 1 204 ? 6.375 12.766 18.520 1.00 98.06 204 TRP A CA 1
ATOM 1604 C C . TRP A 1 204 ? 6.794 13.276 19.913 1.00 98.06 204 TRP A C 1
ATOM 1606 O O . TRP A 1 204 ? 6.233 12.797 20.905 1.00 98.06 204 TRP A O 1
ATOM 1616 N N . PRO A 1 205 ? 7.702 14.269 20.067 1.00 98.00 205 PRO A N 1
ATOM 1617 C CA . PRO A 1 205 ? 8.077 14.779 21.388 1.00 98.00 205 PRO A CA 1
ATOM 1618 C C . PRO A 1 205 ? 6.900 15.439 22.118 1.00 98.00 205 PRO A C 1
ATOM 1620 O O . PRO A 1 205 ? 6.779 15.302 23.337 1.00 98.00 205 PRO A O 1
ATOM 1623 N N . ILE A 1 206 ? 5.990 16.099 21.392 1.00 97.69 206 ILE A N 1
ATOM 1624 C CA . ILE A 1 206 ? 4.779 16.699 21.970 1.00 97.69 206 ILE A CA 1
ATOM 1625 C C . ILE A 1 206 ? 3.874 15.598 22.535 1.00 97.69 206 ILE A C 1
ATOM 1627 O O . ILE A 1 206 ? 3.389 15.706 23.665 1.00 97.69 206 ILE A O 1
ATOM 1631 N N . LEU A 1 207 ? 3.662 14.518 21.780 1.00 97.25 207 LEU A N 1
ATOM 1632 C CA . LEU A 1 207 ? 2.881 13.368 22.233 1.00 97.25 207 LEU A CA 1
ATOM 1633 C C . LEU A 1 207 ? 3.535 12.684 23.434 1.00 97.25 207 LEU A C 1
ATOM 1635 O O . LEU A 1 207 ? 2.832 12.384 24.399 1.00 97.25 207 LEU A O 1
ATOM 1639 N N . LEU A 1 208 ? 4.858 12.500 23.422 1.00 96.81 208 LEU A N 1
ATOM 1640 C CA . LEU A 1 208 ? 5.606 11.893 24.523 1.00 96.81 208 LEU A CA 1
ATOM 1641 C C . LEU A 1 208 ? 5.429 12.680 25.825 1.00 96.81 208 LEU A C 1
ATOM 1643 O O . LEU A 1 208 ? 5.069 12.105 26.855 1.00 96.81 208 LEU A O 1
ATOM 1647 N N . ILE A 1 209 ? 5.637 13.998 25.776 1.00 96.44 209 ILE A N 1
ATOM 1648 C CA . ILE A 1 209 ? 5.500 14.883 26.936 1.00 96.44 209 ILE A CA 1
ATOM 1649 C C . ILE A 1 209 ? 4.075 14.799 27.498 1.00 96.44 209 ILE A C 1
ATOM 1651 O O . ILE A 1 209 ? 3.885 14.532 28.688 1.00 96.44 209 ILE A O 1
ATOM 1655 N N . ASN A 1 210 ? 3.062 14.948 26.640 1.00 94.25 210 ASN A N 1
ATOM 1656 C CA . ASN A 1 210 ? 1.660 14.859 27.051 1.00 94.25 210 ASN A CA 1
ATOM 1657 C C . ASN A 1 210 ? 1.301 13.479 27.618 1.00 94.25 210 ASN A C 1
ATOM 1659 O O . ASN A 1 210 ? 0.530 13.375 28.574 1.00 94.25 210 ASN A O 1
ATOM 1663 N N . ASN A 1 211 ? 1.883 12.411 27.075 1.00 93.88 211 ASN A N 1
ATOM 1664 C CA . ASN A 1 211 ? 1.682 11.061 27.576 1.00 93.88 211 ASN A CA 1
ATOM 1665 C C . ASN A 1 211 ? 2.221 10.905 29.009 1.00 93.88 211 ASN A C 1
ATOM 1667 O O . ASN A 1 211 ? 1.494 10.440 29.893 1.00 93.88 211 ASN A O 1
ATOM 1671 N N . ILE A 1 212 ? 3.439 11.395 29.269 1.00 93.75 212 ILE A N 1
ATOM 1672 C CA . ILE A 1 212 ? 4.070 11.396 30.598 1.00 93.75 212 ILE A CA 1
ATOM 1673 C C . ILE A 1 212 ? 3.246 12.214 31.604 1.00 93.75 212 ILE A C 1
ATOM 1675 O O . ILE A 1 212 ? 3.011 11.762 32.725 1.00 93.75 212 ILE A O 1
ATOM 1679 N N . PHE A 1 213 ? 2.753 13.395 31.224 1.00 93.00 213 PHE A N 1
ATOM 1680 C CA . PHE A 1 213 ? 1.902 14.193 32.113 1.00 93.00 213 PHE A CA 1
ATOM 1681 C C . PHE A 1 213 ? 0.548 13.525 32.377 1.00 93.00 213 PHE A C 1
ATOM 1683 O O . PHE A 1 213 ? 0.094 13.481 33.523 1.00 93.00 213 PHE A O 1
ATOM 1690 N N . SER A 1 214 ? -0.073 12.942 31.347 1.00 90.00 214 SER A N 1
ATOM 1691 C CA . SER A 1 214 ? -1.359 12.255 31.488 1.00 90.00 214 SER A CA 1
ATOM 1692 C C . SER A 1 214 ? -1.272 11.020 32.390 1.00 90.00 214 SER A C 1
ATOM 1694 O O . SER A 1 214 ? -2.204 10.750 33.143 1.00 90.00 214 SER A O 1
ATOM 1696 N N . SER A 1 215 ? -0.155 10.282 32.369 1.00 86.88 215 SER A N 1
ATOM 1697 C CA . SER A 1 215 ? 0.030 9.110 33.233 1.00 86.88 215 SER A CA 1
ATOM 1698 C C . SER A 1 215 ? 0.200 9.496 34.706 1.00 86.88 215 SER A C 1
ATOM 1700 O O . SER A 1 215 ? -0.320 8.799 35.575 1.00 86.88 215 SER A O 1
ATOM 1702 N N . ARG A 1 216 ? 0.825 10.647 34.993 1.00 85.12 216 ARG A N 1
ATOM 1703 C CA . ARG A 1 216 ? 0.971 11.184 36.358 1.00 85.12 216 ARG A CA 1
ATOM 1704 C C . ARG A 1 216 ? -0.320 11.798 36.906 1.00 85.12 216 ARG A C 1
ATOM 1706 O O . ARG A 1 216 ? -0.643 11.589 38.071 1.00 85.12 216 ARG A O 1
ATOM 1713 N N . GLY A 1 217 ? -1.074 12.530 36.082 1.00 71.88 217 GLY A N 1
ATOM 1714 C CA . GLY A 1 217 ? -2.308 13.205 36.507 1.00 71.88 217 GLY A CA 1
ATOM 1715 C C . GLY A 1 217 ? -3.439 12.247 36.904 1.00 71.88 217 GLY A C 1
ATOM 1716 O O . GLY A 1 217 ? -4.202 12.535 37.825 1.00 71.88 217 GLY A O 1
ATOM 1717 N N . PHE A 1 218 ? -3.513 11.071 36.272 1.00 60.53 218 PHE A N 1
ATOM 1718 C CA . PHE A 1 218 ? -4.538 10.065 36.577 1.00 60.53 218 PHE A CA 1
ATOM 1719 C C . PHE A 1 218 ? -4.409 9.447 37.974 1.00 60.53 218 PHE A C 1
ATOM 1721 O O . PHE A 1 218 ? -5.422 9.031 38.533 1.00 60.53 218 PHE A O 1
ATOM 1728 N N . ALA A 1 219 ? -3.209 9.434 38.564 1.00 60.16 219 ALA A N 1
ATOM 1729 C CA . ALA A 1 219 ? -3.010 8.913 39.915 1.00 60.16 219 ALA A CA 1
ATOM 1730 C C . ALA A 1 219 ? -3.750 9.737 40.984 1.00 60.16 219 ALA A C 1
ATOM 1732 O O . ALA A 1 219 ? -4.039 9.218 42.055 1.00 60.16 219 ALA A O 1
ATOM 1733 N N . LYS A 1 220 ? -4.087 11.005 40.699 1.00 57.16 220 LYS A N 1
ATOM 1734 C CA . LYS A 1 220 ? -4.623 11.940 41.700 1.00 57.16 220 LYS A CA 1
ATOM 1735 C C . LYS A 1 220 ? -6.146 12.111 41.673 1.00 57.16 220 LYS A C 1
ATOM 1737 O O . LYS A 1 220 ? -6.714 12.565 42.654 1.00 57.16 220 LYS A O 1
ATOM 1742 N N . VAL A 1 221 ? -6.815 11.750 40.572 1.00 58.38 221 VAL A N 1
ATOM 1743 C CA . VAL A 1 221 ? -8.274 11.951 40.392 1.00 58.38 221 VAL A CA 1
ATOM 1744 C C . VAL A 1 221 ? -9.095 10.734 40.850 1.00 58.38 221 VAL A C 1
ATOM 1746 O O . VAL A 1 221 ? -10.314 10.810 40.957 1.00 58.38 221 VAL A O 1
ATOM 1749 N N . SER A 1 222 ? -8.454 9.600 41.145 1.00 54.50 222 SER A N 1
ATOM 1750 C CA . SER A 1 222 ? -9.159 8.380 41.563 1.00 54.50 222 SER A CA 1
ATOM 1751 C C . SER A 1 222 ? -9.658 8.394 43.016 1.00 54.50 222 SER A C 1
ATOM 1753 O O . SER A 1 222 ? -10.349 7.452 43.391 1.00 54.50 222 SER A O 1
ATOM 1755 N N . ASP A 1 223 ? -9.329 9.418 43.811 1.00 57.44 223 ASP A N 1
ATOM 1756 C CA . ASP A 1 223 ? -9.557 9.415 45.268 1.00 57.44 223 ASP A CA 1
ATOM 1757 C C . ASP A 1 223 ? -10.664 10.383 45.745 1.00 57.44 223 ASP A C 1
ATOM 1759 O O . ASP A 1 223 ? -10.924 10.495 46.936 1.00 57.44 223 ASP A O 1
ATOM 1763 N N . GLY A 1 224 ? -11.343 11.091 44.832 1.00 50.59 224 GLY A N 1
ATOM 1764 C CA . GLY A 1 224 ? -12.396 12.060 45.172 1.00 50.59 224 GLY A CA 1
ATOM 1765 C C . GLY A 1 224 ? -13.729 11.733 44.504 1.00 50.59 224 GLY A C 1
ATOM 1766 O O . GLY A 1 224 ? -13.804 11.691 43.278 1.00 50.59 224 GLY A O 1
ATOM 1767 N N . SER A 1 225 ? -14.783 11.527 45.297 1.00 53.94 225 SER A N 1
ATOM 1768 C CA . SER A 1 225 ? -16.129 11.092 44.887 1.00 53.94 225 SER A CA 1
ATOM 1769 C C . SER A 1 225 ? -16.930 12.073 44.023 1.00 53.94 225 SER A C 1
ATOM 1771 O O . SER A 1 225 ? -18.072 11.775 43.686 1.00 53.94 225 SER A O 1
ATOM 1773 N N . ASP A 1 226 ? -16.361 13.203 43.615 1.00 54.78 226 ASP A N 1
ATOM 1774 C CA . ASP A 1 226 ? -17.109 14.269 42.956 1.00 54.78 226 ASP A CA 1
ATOM 1775 C C . ASP A 1 226 ? -16.662 14.369 41.499 1.00 54.78 226 ASP A C 1
ATOM 1777 O O . ASP A 1 226 ? -15.692 15.047 41.161 1.00 54.78 226 ASP A O 1
ATOM 1781 N N . ARG A 1 227 ? -17.347 13.644 40.606 1.00 55.88 227 ARG A N 1
ATOM 1782 C CA . ARG A 1 227 ? -17.156 13.771 39.154 1.00 55.88 227 ARG A CA 1
ATOM 1783 C C . ARG A 1 227 ? -18.193 14.745 38.575 1.00 55.88 227 ARG A C 1
ATOM 1785 O O . ARG A 1 227 ? -19.282 14.306 38.224 1.00 55.88 227 ARG A O 1
ATOM 1792 N N . PRO A 1 228 ? -17.856 16.028 38.342 1.00 52.50 228 PRO A N 1
ATOM 1793 C CA . PRO A 1 228 ? -18.739 17.007 37.685 1.00 52.50 228 PRO A CA 1
ATOM 1794 C C . PRO A 1 228 ? -18.931 16.771 36.167 1.00 52.50 228 PRO A C 1
ATOM 1796 O O . PRO A 1 228 ? -19.404 17.645 35.447 1.00 52.50 228 PRO A O 1
ATOM 1799 N N . GLY A 1 229 ? -18.544 15.600 35.645 1.00 50.06 229 GLY A N 1
ATOM 1800 C CA . GLY A 1 229 ? -18.501 15.303 34.209 1.00 50.06 229 GLY A CA 1
ATOM 1801 C C . GLY A 1 229 ? -19.802 14.781 33.592 1.00 50.06 229 GLY A C 1
ATOM 1802 O O . GLY A 1 229 ? -19.892 14.734 32.367 1.00 50.06 229 GLY A O 1
ATOM 1803 N N . GLU A 1 230 ? -20.811 14.412 34.387 1.00 51.38 230 GLU A N 1
ATOM 1804 C CA . GLU A 1 230 ? -22.106 13.958 33.847 1.00 51.38 230 GLU A CA 1
ATOM 1805 C C . GLU A 1 230 ? -22.921 15.087 33.194 1.00 51.38 230 GLU A C 1
ATOM 1807 O O . GLU A 1 230 ? -23.794 14.814 32.376 1.00 51.38 230 GLU A O 1
ATOM 1812 N N . ALA A 1 231 ? -22.594 16.358 33.454 1.00 50.06 231 ALA A N 1
ATOM 1813 C CA . ALA A 1 231 ? -23.361 17.497 32.946 1.00 50.06 231 ALA A CA 1
ATOM 1814 C C . ALA A 1 231 ? -23.123 17.835 31.457 1.00 50.06 231 ALA A C 1
ATOM 1816 O O . ALA A 1 231 ? -23.941 18.527 30.858 1.00 50.06 231 ALA A O 1
ATOM 1817 N N . LEU A 1 232 ? -22.029 17.369 30.834 1.00 50.84 232 LEU A N 1
ATOM 1818 C CA . LEU A 1 232 ? -21.684 17.725 29.441 1.00 50.84 232 LEU A CA 1
ATOM 1819 C C . LEU A 1 232 ? -21.951 16.624 28.414 1.00 50.84 232 LEU A C 1
ATOM 1821 O O . LEU A 1 232 ? -22.001 16.895 27.216 1.00 50.84 232 LEU A O 1
ATOM 1825 N N . THR A 1 233 ? -22.178 15.392 28.856 1.00 51.91 233 THR A N 1
ATOM 1826 C CA . THR A 1 233 ? -22.791 14.369 28.013 1.00 51.91 233 THR A CA 1
ATOM 1827 C C . THR A 1 233 ? -24.249 14.305 28.402 1.00 51.91 233 THR A C 1
ATOM 1829 O O . THR A 1 233 ? -24.605 13.449 29.204 1.00 51.91 233 THR A O 1
ATOM 1832 N N . GLY A 1 234 ? -25.060 15.233 27.880 1.00 47.22 234 GLY A N 1
ATOM 1833 C CA . GLY A 1 234 ? -26.512 15.189 28.014 1.00 47.22 234 GLY A CA 1
ATOM 1834 C C . GLY A 1 234 ? -26.972 13.765 27.747 1.00 47.22 234 GLY A C 1
ATOM 1835 O O . GLY A 1 234 ? -26.913 13.286 26.611 1.00 47.22 234 GLY A O 1
ATOM 1836 N N . ALA A 1 235 ? -27.295 13.062 28.830 1.00 45.41 235 ALA A N 1
ATOM 1837 C CA . ALA A 1 235 ? -27.787 11.711 28.789 1.00 45.41 235 ALA A CA 1
ATOM 1838 C C . ALA A 1 235 ? -29.139 11.820 28.103 1.00 45.41 235 ALA A C 1
ATOM 1840 O O . ALA A 1 235 ? -30.147 12.154 28.712 1.00 45.41 235 ALA A O 1
ATOM 1841 N N . VAL A 1 236 ? -29.142 11.627 26.787 1.00 54.91 236 VAL A N 1
ATOM 1842 C CA . VAL A 1 236 ? -30.344 11.187 26.107 1.00 54.91 236 VAL A CA 1
ATOM 1843 C C . VAL A 1 236 ? -30.723 9.926 26.866 1.00 54.91 236 VAL A C 1
ATOM 1845 O O . VAL A 1 236 ? -29.972 8.949 26.805 1.00 54.91 236 VAL A O 1
ATOM 1848 N N . ASP A 1 237 ? -31.799 9.994 27.653 1.00 47.62 237 ASP A N 1
ATOM 1849 C CA . ASP A 1 237 ? -32.435 8.856 28.312 1.00 47.62 237 ASP A CA 1
ATOM 1850 C C . ASP A 1 237 ? -32.883 7.909 27.216 1.00 47.62 237 ASP A C 1
ATOM 1852 O O . ASP A 1 237 ? -34.014 7.922 26.731 1.00 47.62 237 ASP A O 1
ATOM 1856 N N . VAL A 1 238 ? -31.926 7.149 26.704 1.00 55.66 238 VAL A N 1
ATOM 1857 C CA . VAL A 1 238 ? -32.199 6.255 25.615 1.00 55.66 238 VAL A CA 1
ATOM 1858 C C . VAL A 1 238 ? -32.760 4.992 26.268 1.00 55.66 238 VAL A C 1
ATOM 1860 O O . VAL A 1 238 ? -32.093 4.403 27.126 1.00 55.66 238 VAL A O 1
ATOM 1863 N N . PRO A 1 239 ? -33.999 4.603 25.916 1.00 63.28 239 PRO A N 1
ATOM 1864 C CA . PRO A 1 239 ? -34.770 3.612 26.649 1.00 63.28 239 PRO A CA 1
ATOM 1865 C C . PRO A 1 239 ? -33.971 2.327 26.849 1.00 63.28 239 PRO A C 1
ATOM 1867 O O . PRO A 1 239 ? -33.198 1.909 25.971 1.00 63.28 239 PRO A O 1
ATOM 1870 N N . SER A 1 240 ? -34.135 1.737 28.033 1.00 56.06 240 SER A N 1
ATOM 1871 C CA . SER A 1 240 ? -33.640 0.413 28.382 1.00 56.06 240 SER A CA 1
ATOM 1872 C C . SER A 1 240 ? -34.316 -0.601 27.462 1.00 56.06 240 SER A C 1
ATOM 1874 O O . SER A 1 240 ? -35.429 -1.060 27.697 1.00 56.06 240 SER A O 1
ATOM 1876 N N . THR A 1 241 ? -33.655 -0.910 26.349 1.00 57.22 241 THR A N 1
ATOM 1877 C CA . THR A 1 241 ? -34.077 -1.974 25.436 1.00 57.22 241 THR A CA 1
ATOM 1878 C C . THR A 1 241 ? -34.190 -3.277 26.217 1.00 57.22 241 THR A C 1
ATOM 1880 O O . THR A 1 241 ? -33.256 -3.667 26.923 1.00 57.22 241 THR A O 1
ATOM 1883 N N . SER A 1 242 ? -35.359 -3.909 26.118 1.00 60.44 242 SER A N 1
ATOM 1884 C CA . SER A 1 242 ? -35.721 -5.123 26.841 1.00 60.44 242 SER A CA 1
ATOM 1885 C C . SER A 1 242 ? -34.710 -6.257 26.596 1.00 60.44 242 SER A C 1
ATOM 1887 O O . SER A 1 24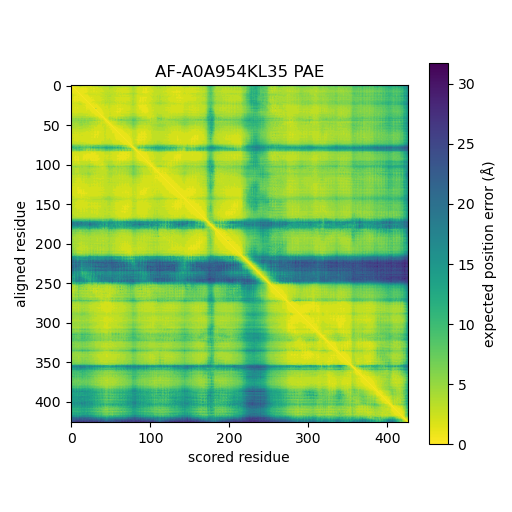2 ? -34.241 -6.408 25.463 1.00 60.44 242 SER A O 1
ATOM 1889 N N . PRO A 1 243 ? -34.419 -7.102 27.605 1.00 59.12 243 PRO A N 1
ATOM 1890 C CA . PRO A 1 243 ? -33.476 -8.223 27.512 1.00 59.12 243 PRO A CA 1
ATOM 1891 C C . PRO A 1 243 ? -33.719 -9.204 26.350 1.00 59.12 243 PRO A C 1
ATOM 1893 O O . PRO A 1 243 ? -32.798 -9.914 25.954 1.00 59.12 243 PRO A O 1
ATOM 1896 N N . ASP A 1 244 ? -34.918 -9.227 25.764 1.00 57.03 244 ASP A N 1
ATOM 1897 C CA . ASP A 1 244 ? -35.271 -10.134 24.667 1.00 57.03 244 ASP A CA 1
ATOM 1898 C C . ASP A 1 244 ? -34.572 -9.819 23.327 1.00 57.03 244 ASP A C 1
ATOM 1900 O O . ASP A 1 244 ? -34.415 -10.716 22.495 1.00 57.03 244 ASP A O 1
ATOM 1904 N N . GLU A 1 245 ? -34.028 -8.609 23.132 1.00 55.47 245 GLU A N 1
ATOM 1905 C CA . GLU A 1 245 ? -33.193 -8.294 21.955 1.00 55.47 245 GLU A CA 1
ATOM 1906 C C . GLU A 1 245 ? -31.779 -8.914 22.022 1.00 55.47 245 GLU A C 1
ATOM 1908 O O . GLU A 1 245 ? -31.050 -8.932 21.027 1.00 55.47 245 GLU A O 1
ATOM 1913 N N . LEU A 1 246 ? -31.379 -9.489 23.166 1.00 54.19 246 LEU A N 1
ATOM 1914 C CA . LEU A 1 246 ? -30.077 -10.147 23.351 1.00 54.19 246 LEU A CA 1
ATOM 1915 C C . LEU A 1 246 ? -30.034 -11.599 22.849 1.00 54.19 246 LEU A C 1
ATOM 1917 O O . LEU A 1 246 ? -29.020 -12.277 23.043 1.00 54.19 246 LEU A O 1
ATOM 1921 N N . ARG A 1 247 ? -31.058 -12.084 22.126 1.00 56.66 247 ARG A N 1
ATOM 1922 C CA . ARG A 1 247 ? -30.976 -13.331 21.335 1.00 56.66 247 ARG A CA 1
ATOM 1923 C C . ARG A 1 247 ? -30.074 -13.141 20.102 1.00 56.66 247 ARG A C 1
ATOM 1925 O O . ARG A 1 247 ? -30.457 -13.333 18.954 1.00 56.66 247 ARG A O 1
ATOM 1932 N N . ALA A 1 248 ? -28.813 -12.808 20.358 1.00 55.16 248 ALA A N 1
ATOM 1933 C CA . ALA A 1 248 ? -27.729 -12.590 19.407 1.00 55.16 248 ALA A CA 1
ATOM 1934 C C . ALA A 1 248 ? -27.124 -13.897 18.846 1.00 55.16 248 ALA A C 1
ATOM 1936 O O . ALA A 1 248 ? -26.024 -13.867 18.292 1.00 55.16 248 ALA A O 1
ATOM 1937 N N . GLY A 1 249 ? -27.824 -15.032 18.976 1.00 57.28 249 GLY A N 1
ATOM 1938 C CA . GLY A 1 249 ? -27.290 -16.368 18.686 1.00 57.28 249 GLY A CA 1
ATOM 1939 C C . GLY A 1 249 ? -26.919 -16.598 17.219 1.00 57.28 249 GLY A C 1
ATOM 1940 O O . GLY A 1 249 ? -25.865 -17.163 16.948 1.00 57.28 249 GLY A O 1
ATOM 1941 N N . ASN A 1 250 ? -27.712 -16.085 16.268 1.00 64.94 250 ASN A N 1
ATOM 1942 C CA . ASN A 1 250 ? -27.541 -16.432 14.845 1.00 64.94 250 ASN A CA 1
ATOM 1943 C C . ASN A 1 250 ? -27.160 -15.252 13.934 1.00 64.94 250 ASN A C 1
ATOM 1945 O O . ASN A 1 250 ? -26.664 -15.463 12.831 1.00 64.94 250 ASN A O 1
ATOM 1949 N N . ALA A 1 251 ? -27.307 -14.002 14.386 1.00 66.12 251 ALA A N 1
ATOM 1950 C CA . ALA A 1 251 ? -27.017 -12.827 13.552 1.00 66.12 251 ALA A CA 1
ATOM 1951 C C . ALA A 1 251 ? -25.521 -12.671 13.201 1.00 66.12 251 ALA A C 1
ATOM 1953 O O . ALA A 1 251 ? -25.171 -12.007 12.235 1.00 66.12 251 ALA A O 1
ATOM 1954 N N . GLY A 1 252 ? -24.610 -13.259 13.986 1.00 74.81 252 GLY A N 1
ATOM 1955 C CA . GLY A 1 252 ? -23.182 -13.260 13.642 1.00 74.81 252 GLY A CA 1
ATOM 1956 C C . GLY A 1 252 ? -22.869 -14.085 12.389 1.00 74.81 252 GLY A C 1
ATOM 1957 O O . GLY A 1 252 ? -22.012 -13.692 11.601 1.00 74.81 252 GLY A O 1
ATOM 1958 N N . TRP A 1 253 ? -23.592 -15.190 12.190 1.00 80.19 253 TRP A N 1
ATOM 1959 C CA . TRP A 1 253 ? -23.397 -16.093 11.057 1.00 80.19 253 TRP A CA 1
ATOM 1960 C C . TRP A 1 253 ? -23.862 -15.488 9.739 1.00 80.19 253 TRP A C 1
ATOM 1962 O O . TRP A 1 253 ? -23.194 -15.671 8.728 1.00 80.19 253 TRP A O 1
ATOM 1972 N N . THR A 1 254 ? -24.958 -14.726 9.745 1.00 84.00 254 THR A N 1
ATOM 1973 C CA . THR A 1 254 ? -25.458 -14.076 8.528 1.00 84.00 254 THR A CA 1
ATOM 1974 C C . THR A 1 254 ? -24.473 -13.036 8.000 1.00 84.00 254 THR A C 1
ATOM 1976 O O . THR A 1 254 ? -24.154 -13.070 6.819 1.00 84.00 254 THR A O 1
ATOM 1979 N N . LEU A 1 255 ? -23.909 -12.179 8.865 1.00 85.06 255 LEU A N 1
ATOM 1980 C CA . LEU A 1 255 ? -22.861 -11.232 8.459 1.00 85.06 255 LEU A CA 1
ATOM 1981 C C . LEU A 1 255 ? -21.599 -11.935 7.953 1.00 85.06 255 LEU A C 1
ATOM 1983 O O . LEU A 1 255 ? -21.010 -11.499 6.968 1.00 85.06 255 LEU A O 1
ATOM 1987 N N . TRP A 1 256 ? -21.171 -13.006 8.625 1.00 85.94 256 TRP A N 1
ATOM 1988 C CA . TRP A 1 256 ? -19.993 -13.755 8.194 1.00 85.94 256 TRP A CA 1
ATOM 1989 C C . TRP A 1 256 ? -20.217 -14.406 6.825 1.00 85.94 256 TRP A C 1
ATOM 1991 O O . TRP A 1 256 ? -19.376 -14.270 5.942 1.00 85.94 256 TRP A O 1
ATOM 2001 N N . LEU A 1 257 ? -21.389 -15.009 6.608 1.00 88.38 257 LEU A N 1
ATOM 2002 C CA . LEU A 1 257 ? -21.788 -15.536 5.306 1.00 88.38 257 LEU A CA 1
ATOM 2003 C C . LEU A 1 257 ? -21.812 -14.433 4.239 1.00 88.38 257 LEU A C 1
ATOM 2005 O O . LEU A 1 257 ? -21.284 -14.645 3.154 1.00 88.38 257 LEU A O 1
ATOM 2009 N N . SER A 1 258 ? -22.349 -13.245 4.541 1.00 87.62 258 SER A N 1
ATOM 2010 C CA . SER A 1 258 ? -22.318 -12.105 3.613 1.00 87.62 258 SER A CA 1
ATOM 2011 C C . SER A 1 258 ? -20.894 -11.695 3.239 1.00 87.62 258 SER A C 1
ATOM 2013 O O . SER A 1 258 ? -20.643 -11.390 2.080 1.00 87.62 258 SER A O 1
ATOM 2015 N N . ILE A 1 259 ? -19.954 -11.717 4.187 1.00 89.62 259 ILE A N 1
ATOM 2016 C CA . ILE A 1 259 ? -18.542 -11.418 3.920 1.00 89.62 259 ILE A CA 1
ATOM 2017 C C . ILE A 1 259 ? -17.901 -12.493 3.046 1.00 89.62 259 ILE A C 1
ATOM 2019 O O . ILE A 1 259 ? -17.186 -12.154 2.110 1.00 89.62 259 ILE A O 1
ATOM 2023 N N . VAL A 1 260 ? -18.158 -13.773 3.321 1.00 90.06 260 VAL A N 1
ATOM 2024 C CA . VAL A 1 260 ? -17.631 -14.882 2.511 1.00 90.06 260 VAL A CA 1
ATOM 2025 C C . VAL A 1 260 ? -18.186 -14.822 1.089 1.00 90.06 260 VAL A C 1
ATOM 2027 O O . VAL A 1 260 ? -17.426 -14.950 0.134 1.00 90.06 260 VAL A O 1
ATOM 2030 N N . LEU A 1 261 ? -19.487 -14.566 0.938 1.00 92.00 261 LEU A N 1
ATOM 2031 C CA . LEU A 1 261 ? -20.118 -14.378 -0.368 1.00 92.00 261 LEU A CA 1
ATOM 2032 C C . LEU A 1 261 ? -19.548 -13.158 -1.096 1.00 92.00 261 LEU A C 1
ATOM 2034 O O . LEU A 1 261 ? -19.249 -13.254 -2.281 1.00 92.00 261 LEU A O 1
ATOM 2038 N N . LEU A 1 262 ? -19.341 -12.041 -0.393 1.00 90.69 262 LEU A N 1
ATOM 2039 C CA . LEU A 1 262 ? -18.709 -10.850 -0.959 1.00 90.69 262 LEU A CA 1
ATOM 2040 C C . LEU A 1 262 ? -17.265 -11.134 -1.389 1.00 90.69 262 LEU A C 1
ATOM 2042 O O . LEU A 1 262 ? -16.872 -10.712 -2.466 1.00 90.69 262 LEU A O 1
ATOM 2046 N N . ALA A 1 263 ? -16.490 -11.880 -0.600 1.00 88.75 263 ALA A N 1
ATOM 2047 C CA . ALA A 1 263 ? -15.128 -12.276 -0.953 1.00 88.75 263 ALA A CA 1
ATOM 2048 C C . ALA A 1 263 ? -15.093 -13.191 -2.180 1.00 88.75 263 ALA A C 1
ATOM 2050 O O . ALA A 1 263 ? -14.304 -12.954 -3.091 1.00 88.75 263 ALA A O 1
ATOM 2051 N N . GLY A 1 264 ? -15.977 -14.192 -2.236 1.00 91.56 264 GLY A N 1
ATOM 2052 C CA . GLY A 1 264 ? -16.116 -15.066 -3.400 1.00 91.56 264 GLY A CA 1
ATOM 2053 C C . GLY A 1 264 ? -16.531 -14.293 -4.653 1.00 91.56 264 GLY A C 1
ATOM 2054 O O . GLY A 1 264 ? -15.948 -14.483 -5.717 1.00 91.56 264 GLY A O 1
ATOM 2055 N N . PHE A 1 265 ? -17.482 -13.366 -4.518 1.00 91.94 265 PHE A N 1
ATOM 2056 C CA . PHE A 1 265 ? -17.913 -12.498 -5.610 1.00 91.94 265 PHE A CA 1
ATOM 2057 C C . PHE A 1 265 ? -16.798 -11.552 -6.074 1.00 91.94 265 PHE A C 1
ATOM 2059 O O . PHE A 1 265 ? -16.564 -11.436 -7.273 1.00 91.94 265 PHE A O 1
ATOM 2066 N N . SER A 1 266 ? -16.056 -10.934 -5.151 1.00 86.56 266 SER A N 1
ATOM 2067 C CA . SER A 1 266 ? -14.893 -10.104 -5.477 1.00 86.56 266 SER A CA 1
ATOM 2068 C C . SER A 1 266 ? -13.811 -10.910 -6.193 1.00 86.56 266 SER A C 1
ATOM 2070 O O . SER A 1 266 ? -13.320 -10.465 -7.223 1.00 86.56 266 SER A O 1
ATOM 2072 N N . ALA A 1 267 ? -13.471 -12.111 -5.716 1.00 88.44 267 ALA A N 1
ATOM 2073 C CA . ALA A 1 267 ? -12.495 -12.983 -6.373 1.00 88.44 267 ALA A CA 1
ATOM 2074 C C . ALA A 1 267 ? -12.934 -13.372 -7.796 1.00 88.44 267 ALA A C 1
ATOM 2076 O O . ALA A 1 267 ? -12.127 -13.342 -8.726 1.00 88.44 267 ALA A O 1
ATOM 2077 N N . TYR A 1 268 ? -14.224 -13.661 -7.984 1.00 90.62 268 TYR A N 1
ATOM 2078 C CA . TYR A 1 268 ? -14.800 -13.907 -9.303 1.00 90.62 268 TYR A CA 1
ATOM 2079 C C . TYR A 1 268 ? -14.688 -12.677 -10.216 1.00 90.62 268 TYR A C 1
ATOM 2081 O O . TYR A 1 268 ? -14.191 -12.789 -11.337 1.00 90.62 268 TYR A O 1
ATOM 2089 N N . LEU A 1 269 ? -15.067 -11.490 -9.731 1.00 87.31 269 LEU A N 1
ATOM 2090 C CA . LEU A 1 269 ? -14.929 -10.245 -10.491 1.00 87.31 269 LEU A CA 1
ATOM 2091 C C . LEU A 1 269 ? -13.473 -9.943 -10.854 1.00 87.31 269 LEU A C 1
ATOM 2093 O O . LEU A 1 269 ? -13.225 -9.487 -11.966 1.00 87.31 269 LEU A O 1
ATOM 2097 N N . LEU A 1 270 ? -12.513 -10.222 -9.968 1.00 85.12 270 LEU A N 1
ATOM 2098 C CA . LEU A 1 270 ? -11.091 -10.052 -10.271 1.00 85.12 270 LEU A CA 1
ATOM 2099 C C . LEU A 1 270 ? -10.627 -10.995 -11.382 1.00 85.12 270 LEU A C 1
ATOM 2101 O O . LEU A 1 270 ? -9.940 -10.549 -12.297 1.00 85.12 270 LEU A O 1
ATOM 2105 N N . SER A 1 271 ? -11.056 -12.262 -11.354 1.00 84.75 271 SER A N 1
ATOM 2106 C CA . SER A 1 271 ? -10.674 -13.241 -12.381 1.00 84.75 271 SER A CA 1
ATOM 2107 C C . SER A 1 271 ? -11.090 -12.823 -13.796 1.00 84.75 271 SER A C 1
ATOM 2109 O O . SER A 1 271 ? -10.379 -13.109 -14.755 1.00 84.75 271 SER A O 1
ATOM 2111 N N . ILE A 1 272 ? -12.200 -12.091 -13.920 1.00 88.75 272 ILE A N 1
ATOM 2112 C CA . ILE A 1 272 ? -12.716 -11.587 -15.200 1.00 88.75 272 ILE A CA 1
ATOM 2113 C C . ILE A 1 272 ? -12.188 -10.176 -15.500 1.00 88.75 272 ILE A C 1
ATOM 2115 O O . ILE A 1 272 ? -11.965 -9.817 -16.654 1.00 88.75 272 ILE A O 1
ATOM 2119 N N . GLY A 1 273 ? -11.998 -9.356 -14.468 1.00 85.19 273 GLY A N 1
ATOM 2120 C CA . GLY A 1 273 ? -11.720 -7.926 -14.583 1.00 85.19 273 GLY A CA 1
ATOM 2121 C C . GLY A 1 273 ? -10.246 -7.544 -14.712 1.00 85.19 273 GLY A C 1
ATOM 2122 O O . GLY A 1 273 ? -9.963 -6.365 -14.927 1.00 85.19 273 GLY A O 1
ATOM 2123 N N . GLN A 1 274 ? -9.309 -8.491 -14.588 1.00 90.75 274 GLN A N 1
ATOM 2124 C CA . GLN A 1 274 ? -7.867 -8.209 -14.536 1.00 90.75 274 GLN A CA 1
ATOM 2125 C C . GLN A 1 274 ? -6.999 -8.814 -15.670 1.00 90.75 274 GLN A C 1
ATOM 2127 O O . GLN A 1 274 ? -5.828 -9.113 -15.415 1.00 90.75 274 GLN A O 1
ATOM 2132 N N . PRO A 1 275 ? -7.452 -8.947 -16.936 1.00 93.12 275 PRO A N 1
ATOM 2133 C CA . PRO A 1 275 ? -6.602 -9.526 -17.986 1.00 93.12 275 PRO A CA 1
ATOM 2134 C C . PRO A 1 275 ? -5.307 -8.723 -18.198 1.00 93.12 275 PRO A C 1
ATOM 2136 O O . PRO A 1 275 ? -4.245 -9.296 -18.425 1.00 93.12 275 PRO A O 1
ATOM 2139 N N . GLN A 1 276 ? -5.362 -7.395 -18.041 1.00 94.38 276 GLN A N 1
ATOM 2140 C CA . GLN A 1 276 ? -4.184 -6.528 -18.146 1.00 94.38 276 GLN A CA 1
ATOM 2141 C C . GLN A 1 276 ? -3.148 -6.805 -17.043 1.00 94.38 276 GLN A C 1
ATOM 2143 O O . GLN A 1 276 ? -1.949 -6.784 -17.312 1.00 94.38 276 GLN A O 1
ATOM 2148 N N . GLN A 1 277 ? -3.589 -7.083 -15.809 1.00 93.69 277 GLN A N 1
ATOM 2149 C CA . GLN A 1 277 ? -2.679 -7.349 -14.685 1.00 93.69 277 GLN A CA 1
ATOM 2150 C C . GLN A 1 277 ? -2.065 -8.742 -14.767 1.00 93.69 277 GLN A C 1
ATOM 2152 O O . GLN A 1 277 ? -0.890 -8.903 -14.448 1.00 93.69 277 GLN A O 1
ATOM 2157 N N . GLN A 1 278 ? -2.829 -9.729 -15.238 1.00 94.50 278 GLN A N 1
ATOM 2158 C CA . GLN A 1 278 ? -2.311 -11.072 -15.500 1.00 94.50 278 GLN A CA 1
ATOM 2159 C C . GLN A 1 278 ? -1.222 -11.026 -16.575 1.00 94.50 278 GLN A C 1
ATOM 2161 O O . GLN A 1 278 ? -0.122 -11.527 -16.362 1.00 94.50 278 GLN A O 1
ATOM 2166 N N . ARG A 1 279 ? -1.477 -10.335 -17.697 1.00 96.19 279 ARG A N 1
ATOM 2167 C CA . ARG A 1 279 ? -0.474 -10.151 -18.760 1.00 96.19 279 ARG A CA 1
ATOM 2168 C C . ARG A 1 279 ? 0.772 -9.442 -18.253 1.00 96.19 279 ARG A C 1
ATOM 2170 O O . ARG A 1 279 ? 1.877 -9.908 -18.507 1.00 96.19 279 ARG A O 1
ATOM 2177 N N . ARG A 1 280 ? 0.594 -8.353 -17.505 1.00 95.69 280 ARG A N 1
ATOM 2178 C CA . ARG A 1 280 ? 1.696 -7.653 -16.845 1.00 95.69 280 ARG A CA 1
ATOM 2179 C C . ARG A 1 280 ? 2.503 -8.592 -15.947 1.00 95.69 280 ARG A C 1
ATOM 2181 O O . ARG A 1 280 ? 3.721 -8.583 -16.024 1.00 95.69 280 ARG A O 1
ATOM 2188 N N . THR A 1 281 ? 1.835 -9.382 -15.109 1.00 95.38 281 THR A N 1
ATOM 2189 C CA . THR A 1 281 ? 2.496 -10.271 -14.143 1.00 95.38 281 THR A CA 1
ATOM 2190 C C . THR A 1 281 ? 3.297 -11.354 -14.853 1.00 95.38 281 THR A C 1
ATOM 2192 O O . THR A 1 281 ? 4.451 -11.559 -14.504 1.00 95.38 281 THR A O 1
ATOM 2195 N N . ILE A 1 282 ? 2.738 -11.969 -15.899 1.00 96.56 282 ILE A N 1
ATOM 2196 C CA . ILE A 1 282 ? 3.446 -12.959 -16.723 1.00 96.56 282 ILE A CA 1
ATOM 2197 C C . ILE A 1 282 ? 4.680 -12.331 -17.385 1.00 96.56 282 ILE A C 1
ATOM 2199 O O . ILE A 1 282 ? 5.766 -12.896 -17.299 1.00 96.56 282 ILE A O 1
ATOM 2203 N N . ALA A 1 283 ? 4.541 -11.147 -17.992 1.00 96.94 283 ALA A N 1
ATOM 2204 C CA . ALA A 1 283 ? 5.668 -10.443 -18.602 1.00 96.94 283 ALA A CA 1
ATOM 2205 C C . ALA A 1 283 ? 6.757 -10.096 -17.569 1.00 96.94 283 ALA A C 1
ATOM 2207 O O . ALA A 1 283 ? 7.933 -10.355 -17.804 1.00 96.94 283 ALA A O 1
ATOM 2208 N N . GLU A 1 284 ? 6.371 -9.555 -16.408 1.00 95.75 284 GLU A N 1
ATOM 2209 C CA . GLU A 1 284 ? 7.301 -9.242 -15.318 1.00 95.75 284 GLU A CA 1
ATOM 2210 C C . GLU A 1 284 ? 8.022 -10.487 -14.794 1.00 95.75 284 GLU A C 1
ATOM 2212 O O . GLU A 1 284 ? 9.225 -10.431 -14.553 1.00 95.75 284 GLU A O 1
ATOM 2217 N N . ASP A 1 285 ? 7.309 -11.596 -14.601 1.00 95.81 285 ASP A N 1
ATOM 2218 C CA . ASP A 1 285 ? 7.887 -12.822 -14.056 1.00 95.81 285 ASP A CA 1
ATOM 2219 C C . ASP A 1 285 ? 8.854 -13.480 -15.065 1.00 95.81 285 ASP A C 1
ATOM 2221 O O . ASP A 1 285 ? 9.914 -13.951 -14.647 1.00 95.81 285 ASP A O 1
ATOM 2225 N N . LEU A 1 286 ? 8.570 -13.432 -16.378 1.00 97.12 286 LEU A N 1
ATOM 2226 C CA . LEU A 1 286 ? 9.496 -13.872 -17.438 1.00 97.12 286 LEU A CA 1
ATOM 2227 C C . LEU A 1 286 ? 10.779 -13.023 -17.457 1.00 97.12 286 LEU A C 1
ATOM 2229 O O . LEU A 1 286 ? 11.888 -13.559 -17.402 1.00 97.12 286 LEU A O 1
ATOM 2233 N N . LEU A 1 287 ? 10.634 -11.694 -17.456 1.00 96.12 287 LEU A N 1
ATOM 2234 C CA . LEU A 1 287 ? 11.766 -10.761 -17.468 1.00 96.12 287 LEU A CA 1
ATOM 2235 C C . LEU A 1 287 ? 12.630 -10.903 -16.201 1.00 96.12 287 LEU A C 1
ATOM 2237 O O . LEU A 1 287 ? 13.854 -11.007 -16.292 1.00 96.12 287 LEU A O 1
ATOM 2241 N N . ARG A 1 288 ? 12.012 -10.986 -15.013 1.00 94.62 288 ARG A N 1
ATOM 2242 C CA . ARG A 1 288 ? 12.717 -11.175 -13.728 1.00 94.62 288 ARG A CA 1
ATOM 2243 C C . ARG A 1 288 ? 13.404 -12.531 -13.608 1.00 94.62 288 ARG A C 1
ATOM 2245 O O . ARG A 1 288 ? 14.415 -12.633 -12.917 1.00 94.62 288 ARG A O 1
ATOM 2252 N N . SER A 1 289 ? 12.880 -13.558 -14.275 1.00 95.88 289 SER A N 1
ATOM 2253 C CA . SER A 1 289 ? 13.481 -14.899 -14.321 1.00 95.88 289 SER A CA 1
ATOM 2254 C C . SER A 1 289 ? 14.620 -15.010 -15.342 1.00 95.88 289 SER A C 1
ATOM 2256 O O . SER A 1 289 ? 15.090 -16.111 -15.620 1.00 95.88 289 SER A O 1
ATOM 2258 N N . ASN A 1 290 ? 15.080 -13.879 -15.890 1.00 93.44 290 ASN A N 1
ATOM 2259 C CA . ASN A 1 290 ? 16.112 -13.787 -16.921 1.00 93.44 290 ASN A CA 1
ATOM 2260 C C . ASN A 1 290 ? 15.740 -14.483 -18.245 1.00 93.44 290 ASN A C 1
ATOM 2262 O O . ASN A 1 290 ? 16.614 -14.778 -19.058 1.00 93.44 290 ASN A O 1
ATOM 2266 N N . GLN A 1 291 ? 14.447 -14.724 -18.487 1.00 96.44 291 GLN A N 1
ATOM 2267 C CA . GLN A 1 291 ? 13.913 -15.213 -19.761 1.00 96.44 291 GLN A CA 1
ATOM 2268 C C . GLN A 1 291 ? 13.539 -14.0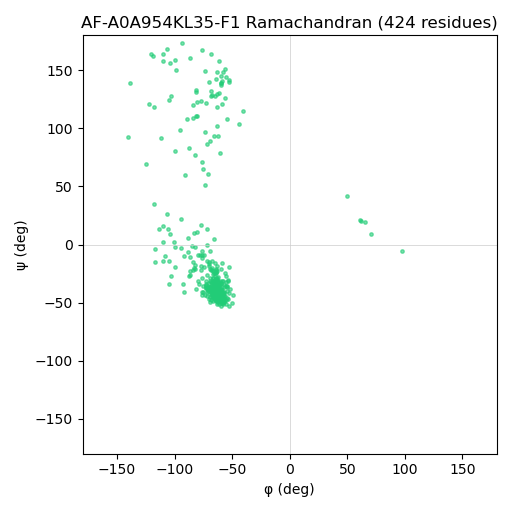12 -20.639 1.00 96.44 291 GLN A C 1
ATOM 2270 O O . GLN A 1 291 ? 12.376 -13.803 -20.986 1.00 96.44 291 GLN A O 1
ATOM 2275 N N . ILE A 1 292 ? 14.539 -13.178 -20.940 1.00 96.56 292 ILE A N 1
ATOM 2276 C CA . ILE A 1 292 ? 14.349 -11.869 -21.580 1.00 96.56 292 ILE A CA 1
ATOM 2277 C C . ILE A 1 292 ? 13.636 -12.021 -22.929 1.00 96.56 292 ILE A C 1
ATOM 2279 O O . ILE A 1 292 ? 12.606 -11.393 -23.149 1.00 96.56 292 ILE A O 1
ATOM 2283 N N . GLU A 1 293 ? 14.125 -12.905 -23.801 1.00 97.06 293 GLU A N 1
ATOM 2284 C CA . GLU A 1 293 ? 13.542 -13.132 -25.132 1.00 97.06 293 GLU A CA 1
ATOM 2285 C C . GLU A 1 293 ? 12.078 -13.597 -25.059 1.00 97.06 293 GLU A C 1
ATOM 2287 O O . GLU A 1 293 ? 11.221 -13.042 -25.747 1.00 97.06 293 GLU A O 1
ATOM 2292 N N . GLU A 1 294 ? 11.764 -14.554 -24.178 1.00 97.81 294 GLU A N 1
ATOM 2293 C CA . GLU A 1 294 ? 10.391 -15.040 -23.975 1.00 97.81 294 GLU A CA 1
ATOM 2294 C C . GLU A 1 294 ? 9.472 -13.923 -23.460 1.00 97.81 294 GLU A C 1
ATOM 2296 O O . GLU A 1 294 ? 8.342 -13.783 -23.930 1.00 97.81 294 GLU A O 1
ATOM 2301 N N . GLY A 1 295 ? 9.960 -13.093 -22.531 1.00 97.44 295 GLY A N 1
ATOM 2302 C CA . GLY A 1 295 ? 9.232 -11.940 -22.002 1.00 97.44 295 GLY A CA 1
ATOM 2303 C C . GLY A 1 295 ? 8.926 -10.895 -23.077 1.00 97.44 295 GLY A C 1
ATOM 2304 O O . GLY A 1 295 ? 7.775 -10.476 -23.226 1.00 97.44 295 GLY A O 1
ATOM 2305 N N . LEU A 1 296 ? 9.927 -10.521 -23.877 1.00 97.56 296 LEU A N 1
ATOM 2306 C CA . LEU A 1 296 ? 9.785 -9.561 -24.978 1.00 97.56 296 LEU A CA 1
ATOM 2307 C C . LEU A 1 296 ? 8.874 -10.092 -26.092 1.00 97.56 296 LEU A C 1
ATOM 2309 O O . LEU A 1 296 ? 8.052 -9.349 -26.648 1.00 97.56 296 LEU A O 1
ATOM 2313 N N . GLN A 1 297 ? 8.973 -11.388 -26.397 1.00 98.00 297 GLN A N 1
ATOM 2314 C CA . GLN A 1 297 ? 8.100 -12.052 -27.357 1.00 98.00 297 GLN A CA 1
ATOM 2315 C C . GLN A 1 297 ? 6.659 -12.086 -26.845 1.00 98.00 297 GLN A C 1
ATOM 2317 O O . GLN A 1 297 ? 5.743 -11.741 -27.591 1.00 98.00 297 GLN A O 1
ATOM 2322 N N . TYR A 1 298 ? 6.450 -12.437 -25.573 1.00 98.12 298 TYR A N 1
ATOM 2323 C CA . TYR A 1 298 ? 5.136 -12.422 -24.937 1.00 98.12 298 TYR A CA 1
ATOM 2324 C C . TYR A 1 298 ? 4.518 -11.021 -24.969 1.00 98.12 298 TYR A C 1
ATOM 2326 O O . TYR A 1 298 ? 3.370 -10.862 -25.378 1.00 98.12 298 TYR A O 1
ATOM 2334 N N . MET A 1 299 ? 5.285 -9.982 -24.628 1.00 98.06 299 MET A N 1
ATOM 2335 C CA . MET A 1 299 ? 4.835 -8.593 -24.743 1.00 98.06 299 MET A CA 1
ATOM 2336 C C . MET A 1 299 ? 4.441 -8.238 -26.180 1.00 98.06 299 MET A C 1
ATOM 2338 O O . MET A 1 299 ? 3.384 -7.650 -26.404 1.00 98.06 299 MET A O 1
ATOM 2342 N N . SER A 1 300 ? 5.236 -8.659 -27.164 1.00 98.00 300 SER A N 1
ATOM 2343 C CA . SER A 1 300 ? 4.987 -8.384 -28.584 1.00 98.00 300 SER A CA 1
ATOM 2344 C C . SER A 1 300 ? 3.747 -9.081 -29.153 1.00 98.00 300 SER A C 1
ATOM 2346 O O . SER A 1 300 ? 3.262 -8.675 -30.207 1.00 98.00 300 SER A O 1
ATOM 2348 N N . GLN A 1 301 ? 3.171 -10.073 -28.464 1.00 98.06 301 GLN A N 1
ATOM 2349 C CA . GLN A 1 301 ? 1.887 -10.668 -28.859 1.00 98.06 301 GLN A CA 1
ATOM 2350 C C . GLN A 1 301 ? 0.705 -9.706 -28.655 1.00 98.06 301 GLN A C 1
ATOM 2352 O O . GLN A 1 301 ? -0.327 -9.855 -29.308 1.00 98.06 301 GLN A O 1
ATOM 2357 N N . PHE A 1 302 ? 0.853 -8.690 -27.801 1.00 98.12 302 PHE A N 1
ATOM 2358 C CA . PHE A 1 302 ? -0.225 -7.794 -27.383 1.00 98.12 302 PHE A CA 1
ATOM 2359 C C . PHE A 1 302 ? 0.048 -6.338 -27.776 1.00 98.12 302 PHE A C 1
ATOM 2361 O O . PHE A 1 302 ? 1.167 -5.966 -28.143 1.00 98.12 302 PHE A O 1
ATOM 2368 N N . ASP A 1 303 ? -0.986 -5.504 -27.778 1.00 97.81 303 ASP A N 1
ATOM 2369 C CA . ASP A 1 303 ? -0.837 -4.066 -28.010 1.00 97.81 303 ASP A CA 1
ATOM 2370 C C . ASP A 1 303 ? -0.537 -3.333 -26.700 1.00 97.81 303 ASP A C 1
ATOM 2372 O O . ASP A 1 303 ? -0.828 -3.817 -25.610 1.00 97.81 303 ASP A O 1
ATOM 2376 N N . ARG A 1 304 ? 0.018 -2.119 -26.761 1.00 96.31 304 ARG A N 1
ATOM 2377 C CA . ARG A 1 304 ? 0.334 -1.350 -25.543 1.00 96.31 304 ARG A CA 1
ATOM 2378 C C . ARG A 1 304 ? -0.888 -1.149 -24.631 1.00 96.31 304 ARG A C 1
ATOM 2380 O O . ARG A 1 304 ? -0.748 -1.125 -23.411 1.00 96.31 304 ARG A O 1
ATOM 2387 N N . SER A 1 305 ? -2.085 -1.038 -25.209 1.00 96.06 305 SER A N 1
ATOM 2388 C CA . SER A 1 305 ? -3.361 -0.893 -24.490 1.00 96.06 305 SER A CA 1
ATOM 2389 C C . SER A 1 305 ? -3.840 -2.161 -23.776 1.00 96.06 305 SER A C 1
ATOM 2391 O O . SER A 1 305 ? -4.746 -2.085 -22.945 1.00 96.06 305 SER A O 1
ATOM 2393 N N . ASP A 1 306 ? -3.257 -3.319 -24.089 1.00 96.88 306 ASP A N 1
ATOM 2394 C CA . ASP A 1 306 ? -3.538 -4.590 -23.418 1.00 96.88 306 ASP A CA 1
ATOM 2395 C C . ASP A 1 306 ? -2.874 -4.707 -22.045 1.00 96.88 306 ASP A C 1
ATOM 2397 O O . ASP A 1 306 ? -3.177 -5.642 -21.299 1.00 96.88 306 ASP A O 1
ATOM 2401 N N . PHE A 1 307 ? -2.001 -3.759 -21.713 1.00 96.12 307 PHE A N 1
ATOM 2402 C CA . PHE A 1 307 ? -1.342 -3.627 -20.425 1.00 96.12 307 PHE A CA 1
ATOM 2403 C C . PHE A 1 307 ? -1.862 -2.397 -19.663 1.00 96.12 307 PHE A C 1
ATOM 2405 O O . PHE A 1 307 ? -2.488 -1.510 -20.254 1.00 96.12 307 PHE A O 1
ATOM 2412 N N . PRO A 1 308 ? -1.621 -2.301 -18.341 1.00 91.75 308 PRO A N 1
ATOM 2413 C CA . PRO A 1 308 ? -2.033 -1.133 -17.572 1.00 91.75 308 PRO A CA 1
ATOM 2414 C C . PRO A 1 308 ? -1.377 0.143 -18.118 1.00 91.75 308 PRO A C 1
ATOM 2416 O O . PRO A 1 308 ? -0.179 0.165 -18.390 1.00 91.75 308 PRO A O 1
ATOM 2419 N N . ARG A 1 309 ? -2.141 1.238 -18.229 1.00 87.94 309 ARG A N 1
ATOM 2420 C CA . ARG A 1 309 ? -1.689 2.497 -18.869 1.00 87.94 309 ARG A CA 1
ATOM 2421 C C . ARG A 1 309 ? -0.381 3.064 -18.308 1.00 87.94 309 ARG A C 1
ATOM 2423 O O . ARG A 1 309 ? 0.354 3.729 -19.026 1.00 87.94 309 ARG A O 1
ATOM 2430 N N . HIS A 1 310 ? -0.121 2.834 -17.025 1.00 84.31 310 HIS A N 1
ATOM 2431 C CA . HIS A 1 310 ? 1.051 3.347 -16.310 1.00 84.31 310 HIS A CA 1
ATOM 2432 C C . HIS A 1 310 ? 2.131 2.287 -16.082 1.00 84.31 310 HIS A C 1
ATOM 2434 O O . HIS A 1 310 ? 3.057 2.520 -15.310 1.00 84.31 310 HIS A O 1
ATOM 2440 N N . TRP A 1 311 ? 1.996 1.110 -16.691 1.00 91.94 311 TRP A N 1
ATOM 2441 C CA . TRP A 1 311 ? 2.972 0.045 -16.534 1.00 91.94 311 TRP A CA 1
ATOM 2442 C C . TRP A 1 311 ? 4.215 0.320 -17.378 1.00 91.94 311 TRP A C 1
ATOM 2444 O O . TRP A 1 311 ? 4.120 0.461 -18.596 1.00 91.94 311 TRP A O 1
ATOM 2454 N N . ASN A 1 312 ? 5.375 0.357 -16.734 1.00 91.12 312 ASN A N 1
ATOM 2455 C CA . ASN A 1 312 ? 6.669 0.300 -17.399 1.00 91.12 312 ASN A CA 1
ATOM 2456 C C . ASN A 1 312 ? 7.247 -1.107 -17.166 1.00 91.12 312 ASN A C 1
ATOM 2458 O O . ASN A 1 312 ? 7.274 -1.515 -15.999 1.00 91.12 312 ASN A O 1
ATOM 2462 N N . PRO A 1 313 ? 7.616 -1.876 -18.210 1.00 94.44 313 PRO A N 1
ATOM 2463 C CA . PRO A 1 313 ? 8.228 -3.187 -18.012 1.00 94.44 313 PRO A CA 1
ATOM 2464 C C . PRO A 1 313 ? 9.507 -3.072 -17.164 1.00 94.44 313 PRO A C 1
ATOM 2466 O O . PRO A 1 313 ? 10.170 -2.034 -17.203 1.00 94.44 313 PRO A O 1
ATOM 2469 N N . PRO A 1 314 ? 9.837 -4.095 -16.358 1.00 92.31 314 PRO A N 1
ATOM 2470 C CA . PRO A 1 314 ? 11.094 -4.138 -15.623 1.00 92.31 314 PRO A CA 1
ATOM 2471 C C . PRO A 1 314 ? 12.268 -4.187 -16.611 1.00 92.31 314 PRO A C 1
ATOM 2473 O O . PRO A 1 314 ? 12.109 -4.779 -17.675 1.00 92.31 314 PRO A O 1
ATOM 2476 N N . PRO A 1 315 ? 13.430 -3.618 -16.256 1.00 91.62 315 PRO A N 1
ATOM 2477 C CA . PRO A 1 315 ? 13.833 -3.176 -14.922 1.00 91.62 315 PRO A CA 1
ATOM 2478 C C . PRO A 1 315 ? 13.286 -1.797 -14.524 1.00 91.62 315 PRO A C 1
ATOM 2480 O O . PRO A 1 315 ? 13.404 -0.810 -15.245 1.00 91.62 315 PRO A O 1
ATOM 2483 N N . ALA A 1 316 ? 12.744 -1.702 -13.307 1.00 84.75 316 ALA A N 1
ATOM 2484 C CA . ALA A 1 316 ? 12.346 -0.432 -12.707 1.00 84.75 316 ALA A CA 1
ATOM 2485 C C . ALA A 1 316 ? 13.563 0.264 -12.069 1.00 84.75 316 ALA A C 1
ATOM 2487 O O . ALA A 1 316 ? 13.741 0.266 -10.846 1.00 84.75 316 ALA A O 1
ATOM 2488 N N . VAL A 1 317 ? 14.404 0.874 -12.911 1.00 79.38 317 VAL A N 1
ATOM 2489 C CA . VAL A 1 317 ? 15.671 1.529 -12.528 1.00 79.38 317 VAL A CA 1
ATOM 2490 C C . VAL A 1 317 ? 15.502 2.497 -11.353 1.00 79.38 317 VAL A C 1
ATOM 2492 O O . VAL A 1 317 ? 16.289 2.482 -10.404 1.00 79.38 317 VAL A O 1
ATOM 2495 N N . SER A 1 318 ? 14.437 3.304 -11.368 1.00 72.19 318 SER A N 1
ATOM 2496 C CA . SER A 1 318 ? 14.135 4.286 -10.316 1.00 72.19 318 SER A CA 1
ATOM 2497 C C . SER A 1 318 ? 13.939 3.665 -8.926 1.00 72.19 318 SER A C 1
ATOM 2499 O O . SER A 1 318 ? 14.131 4.345 -7.915 1.00 72.19 318 SER A O 1
ATOM 2501 N N . TRP A 1 319 ? 13.629 2.368 -8.867 1.00 73.12 319 TRP A N 1
ATOM 2502 C CA . TRP A 1 319 ? 13.433 1.579 -7.650 1.00 73.12 319 TRP A CA 1
ATOM 2503 C C . TRP A 1 319 ? 14.596 0.626 -7.349 1.00 73.12 319 TRP A C 1
ATOM 2505 O O . TRP A 1 319 ? 14.474 -0.225 -6.469 1.00 73.12 319 TRP A O 1
ATOM 2515 N N . ARG A 1 320 ? 15.742 0.789 -8.028 1.00 80.06 320 ARG A N 1
ATOM 2516 C CA . ARG A 1 320 ? 16.931 -0.081 -7.916 1.00 80.06 320 ARG A CA 1
ATOM 2517 C C . ARG A 1 320 ? 16.671 -1.537 -8.309 1.00 80.06 320 ARG A C 1
ATOM 2519 O O . ARG A 1 320 ? 17.427 -2.427 -7.919 1.00 80.06 320 ARG A O 1
ATOM 2526 N N . GLU A 1 321 ? 15.619 -1.787 -9.075 1.00 84.69 321 GLU A N 1
ATOM 2527 C CA . GLU A 1 321 ? 15.375 -3.095 -9.660 1.00 84.69 321 GLU A CA 1
ATOM 2528 C C . GLU A 1 321 ? 16.234 -3.221 -10.922 1.00 84.69 321 GLU A C 1
ATOM 2530 O O . GLU A 1 321 ? 16.004 -2.508 -11.891 1.00 84.69 321 GLU A O 1
ATOM 2535 N N . MET A 1 322 ? 17.259 -4.078 -10.880 1.00 86.00 322 MET A N 1
ATOM 2536 C CA . MET A 1 322 ? 18.225 -4.278 -11.978 1.00 86.00 322 MET A CA 1
ATOM 2537 C C . MET A 1 322 ? 18.077 -5.643 -12.665 1.00 86.00 322 MET A C 1
ATOM 2539 O O . MET A 1 322 ? 19.008 -6.112 -13.310 1.00 86.00 322 MET A O 1
ATOM 2543 N N . THR A 1 323 ? 16.951 -6.325 -12.459 1.00 89.75 323 THR A N 1
ATOM 2544 C CA . THR A 1 323 ? 16.663 -7.633 -13.062 1.00 89.75 323 THR A CA 1
ATOM 2545 C C . THR A 1 323 ? 15.431 -7.517 -13.964 1.00 89.75 323 THR A C 1
ATOM 2547 O O . THR A 1 323 ? 14.360 -7.183 -13.450 1.00 89.75 323 THR A O 1
ATOM 2550 N N . PRO A 1 324 ? 15.553 -7.778 -15.281 1.00 91.62 324 PRO A N 1
ATOM 2551 C CA . PRO A 1 324 ? 16.788 -8.091 -16.016 1.00 91.62 324 PRO A CA 1
ATOM 2552 C C . PRO A 1 324 ? 17.734 -6.881 -16.090 1.00 91.62 324 PRO A C 1
ATOM 2554 O O . PRO A 1 324 ? 17.327 -5.753 -15.811 1.00 91.62 324 PRO A O 1
ATOM 2557 N N . HIS A 1 325 ? 19.006 -7.102 -16.431 1.00 93.12 325 HIS A N 1
ATOM 2558 C CA . HIS A 1 325 ? 19.940 -5.984 -16.562 1.00 93.12 325 HIS A CA 1
ATOM 2559 C C . HIS A 1 325 ? 19.527 -5.113 -17.770 1.00 93.12 325 HIS A C 1
ATOM 2561 O O . HIS A 1 325 ? 19.384 -5.661 -18.865 1.00 93.12 325 HIS A O 1
ATOM 2567 N N . PRO A 1 326 ? 19.379 -3.778 -17.630 1.00 92.62 326 PRO A N 1
ATOM 2568 C CA . PRO A 1 326 ? 18.846 -2.914 -18.697 1.00 92.62 326 PRO A CA 1
ATOM 2569 C C . PRO A 1 326 ? 19.595 -3.030 -20.034 1.00 92.62 326 PRO A C 1
ATOM 2571 O O . PRO A 1 326 ? 18.995 -2.981 -21.102 1.00 92.62 326 PRO A O 1
ATOM 2574 N N . VAL A 1 327 ? 20.917 -3.229 -19.978 1.00 93.19 327 VAL A N 1
ATOM 2575 C CA . VAL A 1 327 ? 21.758 -3.459 -21.167 1.00 93.19 327 VAL A CA 1
ATOM 2576 C C . VAL A 1 327 ? 21.378 -4.741 -21.905 1.00 93.19 327 VAL A C 1
ATOM 2578 O O . VAL A 1 327 ? 21.314 -4.751 -23.129 1.00 93.19 327 VAL A O 1
ATOM 2581 N N . GLU A 1 328 ? 21.155 -5.829 -21.171 1.00 93.88 328 GLU A N 1
ATOM 2582 C CA . GLU A 1 328 ? 20.871 -7.141 -21.758 1.00 93.88 328 GLU A CA 1
ATOM 2583 C C . GLU A 1 328 ? 19.479 -7.149 -22.389 1.00 93.88 328 GLU A C 1
ATOM 2585 O O . GLU A 1 328 ? 19.298 -7.688 -23.481 1.00 93.88 328 GLU A O 1
ATOM 2590 N N . GLU A 1 329 ? 18.515 -6.485 -21.746 1.00 93.56 329 GLU A N 1
ATOM 2591 C CA . GLU A 1 329 ? 17.176 -6.272 -22.293 1.00 93.56 329 GLU A CA 1
ATOM 2592 C C . GLU A 1 329 ? 17.223 -5.465 -23.597 1.00 93.56 329 GLU A C 1
ATOM 2594 O O . GLU A 1 329 ? 16.703 -5.918 -24.618 1.00 93.56 329 GLU A O 1
ATOM 2599 N N . ALA A 1 330 ? 17.903 -4.313 -23.597 1.00 93.50 330 ALA A N 1
ATOM 2600 C CA . ALA A 1 330 ? 18.023 -3.478 -24.786 1.00 93.50 330 ALA A CA 1
ATOM 2601 C C . ALA A 1 330 ? 18.756 -4.200 -25.926 1.00 93.50 330 ALA A C 1
ATOM 2603 O O . ALA A 1 330 ? 18.269 -4.217 -27.054 1.00 93.50 330 ALA A O 1
ATOM 2604 N N . ALA A 1 331 ? 19.870 -4.879 -25.640 1.00 93.69 331 ALA A N 1
ATOM 2605 C CA . ALA A 1 331 ? 20.598 -5.652 -26.644 1.00 93.69 331 ALA A CA 1
ATOM 2606 C C . ALA A 1 331 ? 19.752 -6.799 -27.224 1.00 93.69 331 ALA A C 1
ATOM 2608 O O . ALA A 1 331 ? 19.832 -7.088 -28.419 1.00 93.69 331 ALA A O 1
ATOM 2609 N N . SER A 1 332 ? 18.916 -7.440 -26.399 1.00 93.50 332 SER A N 1
ATOM 2610 C CA . SER A 1 332 ? 17.993 -8.489 -26.850 1.00 93.50 332 SER A CA 1
ATOM 2611 C C . SER A 1 332 ? 16.919 -7.925 -27.778 1.00 93.50 332 SER A C 1
ATOM 2613 O O . SER A 1 332 ? 16.637 -8.519 -28.817 1.00 93.50 332 SER A O 1
ATOM 2615 N N . VAL A 1 333 ? 16.363 -6.754 -27.446 1.00 94.31 333 VAL A N 1
ATOM 2616 C CA . VAL A 1 333 ? 15.371 -6.047 -28.267 1.00 94.31 333 VAL A CA 1
ATOM 2617 C C . VAL A 1 333 ? 15.896 -5.706 -29.659 1.00 94.31 333 VAL A C 1
ATOM 2619 O O . VAL A 1 333 ? 15.146 -5.808 -30.625 1.00 94.31 333 VAL A O 1
ATOM 2622 N N . LEU A 1 334 ? 17.166 -5.320 -29.779 1.00 92.69 334 LEU A N 1
ATOM 2623 C CA . LEU A 1 334 ? 17.752 -4.949 -31.070 1.00 92.69 334 LEU A CA 1
ATOM 2624 C C . LEU A 1 334 ? 17.978 -6.137 -32.007 1.00 92.69 334 LEU A C 1
ATOM 2626 O O . LEU A 1 334 ? 17.975 -5.976 -33.224 1.00 92.69 334 LEU A O 1
ATOM 2630 N N . LYS A 1 335 ? 18.159 -7.338 -31.451 1.00 93.06 335 LYS A N 1
ATOM 2631 C CA . LYS A 1 335 ? 18.387 -8.564 -32.230 1.00 93.06 335 LYS A CA 1
ATOM 2632 C C . LYS A 1 335 ? 17.096 -9.191 -32.758 1.00 93.06 335 LYS A C 1
ATOM 2634 O O . LYS A 1 335 ? 17.158 -9.983 -33.697 1.00 93.06 335 LYS A O 1
ATOM 2639 N N . GLY A 1 336 ? 15.948 -8.882 -32.154 1.00 93.25 336 GLY A N 1
ATOM 2640 C CA . GLY A 1 336 ? 14.662 -9.498 -32.484 1.00 93.25 336 GLY A CA 1
ATOM 2641 C C . GLY A 1 336 ? 13.680 -8.559 -33.185 1.00 93.25 336 GLY A C 1
ATOM 2642 O O . GLY A 1 336 ? 13.740 -7.339 -33.055 1.00 93.25 336 GLY A O 1
ATOM 2643 N N . ASP A 1 337 ? 12.719 -9.141 -33.906 1.00 95.75 337 ASP A N 1
ATOM 2644 C CA . ASP A 1 337 ? 11.604 -8.394 -34.494 1.00 95.75 337 ASP A CA 1
ATOM 2645 C C . ASP A 1 337 ? 10.446 -8.273 -33.490 1.00 95.75 337 ASP A C 1
ATOM 2647 O O . ASP A 1 337 ? 9.511 -9.075 -33.465 1.00 95.75 337 ASP A O 1
ATOM 2651 N N . TYR A 1 338 ? 10.546 -7.281 -32.604 1.00 96.62 338 TYR A N 1
ATOM 2652 C CA . TYR A 1 338 ? 9.530 -6.984 -31.589 1.00 96.62 338 TYR A CA 1
ATOM 2653 C C . TYR A 1 338 ? 8.629 -5.818 -32.007 1.00 96.62 338 TYR A C 1
ATOM 2655 O O . TYR A 1 338 ? 9.010 -4.965 -32.818 1.00 96.62 338 TYR A O 1
ATOM 2663 N N . LYS A 1 339 ? 7.429 -5.719 -31.417 1.00 96.94 339 LYS A N 1
ATOM 2664 C CA . LYS A 1 339 ? 6.530 -4.580 -31.682 1.00 96.94 339 LYS A CA 1
ATOM 2665 C C . LYS A 1 339 ? 7.202 -3.246 -31.301 1.00 96.94 339 LYS A C 1
ATOM 2667 O O . LYS A 1 339 ? 7.891 -3.202 -30.282 1.00 96.94 339 LYS A O 1
ATOM 2672 N N . PRO A 1 340 ? 6.959 -2.139 -32.037 1.00 95.06 340 PRO A N 1
ATOM 2673 C CA . PRO A 1 340 ? 7.632 -0.856 -31.798 1.00 95.06 340 PRO A CA 1
ATOM 2674 C C . PRO A 1 340 ? 7.557 -0.356 -30.349 1.00 95.06 340 PRO A C 1
ATOM 2676 O O . PRO A 1 340 ? 8.566 0.064 -29.796 1.00 95.06 340 PRO A O 1
ATOM 2679 N N . TRP A 1 341 ? 6.393 -0.490 -29.702 1.00 95.81 341 TRP A N 1
ATOM 2680 C CA . TRP A 1 341 ? 6.199 -0.038 -28.319 1.00 95.81 341 TRP A CA 1
ATOM 2681 C C . TRP A 1 341 ? 7.055 -0.809 -27.303 1.00 95.81 341 TRP A C 1
ATOM 2683 O O . TRP A 1 341 ? 7.428 -0.252 -26.274 1.00 95.81 341 TRP A O 1
ATOM 2693 N N . VAL A 1 342 ? 7.351 -2.089 -27.570 1.00 96.69 342 VAL A N 1
ATOM 2694 C CA . VAL A 1 342 ? 8.219 -2.908 -26.712 1.00 96.69 342 VAL A CA 1
ATOM 2695 C C . VAL A 1 342 ? 9.643 -2.388 -26.821 1.00 96.69 342 VAL A C 1
ATOM 2697 O O . VAL A 1 342 ? 10.278 -2.153 -25.800 1.00 96.69 342 VAL A O 1
ATOM 2700 N N . ARG A 1 343 ? 10.106 -2.120 -28.052 1.00 93.88 343 ARG A N 1
ATOM 2701 C CA . ARG A 1 343 ? 11.449 -1.573 -28.274 1.00 93.88 343 ARG A CA 1
ATOM 2702 C C . ARG A 1 343 ? 11.620 -0.228 -27.587 1.00 93.88 343 ARG A C 1
ATOM 2704 O O . ARG A 1 343 ? 12.586 -0.034 -26.863 1.00 93.88 343 ARG A O 1
ATOM 2711 N N . GLU A 1 344 ? 10.647 0.660 -27.772 1.00 91.56 344 GLU A N 1
ATOM 2712 C CA . GLU A 1 344 ? 10.628 1.977 -27.139 1.00 91.56 344 GLU A CA 1
ATOM 2713 C C . GLU A 1 344 ? 10.687 1.866 -25.608 1.00 91.56 344 GLU A C 1
ATOM 2715 O O . GLU A 1 344 ? 11.476 2.558 -24.974 1.00 91.56 344 GLU A O 1
ATOM 2720 N N . ALA A 1 345 ? 9.909 0.965 -24.999 1.00 92.56 345 ALA A N 1
ATOM 2721 C CA . ALA A 1 345 ? 9.914 0.779 -23.549 1.00 92.56 345 ALA A CA 1
ATOM 2722 C C . ALA A 1 345 ? 11.273 0.288 -23.013 1.00 92.56 345 ALA A C 1
ATOM 2724 O O . ALA A 1 345 ? 11.780 0.847 -22.043 1.00 92.56 345 ALA A O 1
ATOM 2725 N N . CYS A 1 346 ? 11.886 -0.709 -23.655 1.00 93.50 346 CYS A N 1
ATOM 2726 C CA . CYS A 1 346 ? 13.184 -1.245 -23.232 1.00 93.50 346 CYS A CA 1
ATOM 2727 C C . CYS A 1 346 ? 14.324 -0.241 -23.455 1.00 93.50 346 CYS A C 1
ATOM 2729 O O . CYS A 1 346 ? 15.202 -0.100 -22.605 1.00 93.50 346 CYS A O 1
ATOM 2731 N N . LEU A 1 347 ? 14.294 0.504 -24.566 1.00 90.25 347 LEU A N 1
ATOM 2732 C CA . LEU A 1 347 ? 15.253 1.580 -24.815 1.00 90.25 347 LEU A CA 1
ATOM 2733 C C . LEU A 1 347 ? 15.084 2.708 -23.793 1.00 90.25 347 LEU A C 1
ATOM 2735 O O . LEU A 1 347 ? 16.075 3.172 -23.242 1.00 90.25 347 LEU A O 1
ATOM 2739 N N . ASN A 1 348 ? 13.852 3.087 -23.448 1.00 87.19 348 ASN A N 1
ATOM 2740 C CA . ASN A 1 348 ? 13.603 4.060 -22.383 1.00 87.19 348 ASN A CA 1
ATOM 2741 C C . ASN A 1 348 ? 14.140 3.579 -21.026 1.00 87.19 348 ASN A C 1
ATOM 2743 O O . ASN A 1 348 ? 14.746 4.367 -20.308 1.00 87.19 348 ASN A O 1
ATOM 2747 N N . ASN A 1 349 ? 14.003 2.292 -20.690 1.00 89.44 349 ASN A N 1
ATOM 2748 C CA . ASN A 1 349 ? 14.589 1.724 -19.470 1.00 89.44 349 ASN A CA 1
ATOM 2749 C C . ASN A 1 349 ? 16.122 1.769 -19.477 1.00 89.44 349 ASN A C 1
ATOM 2751 O O . ASN A 1 349 ? 16.738 2.148 -18.479 1.00 89.44 349 ASN A O 1
ATOM 2755 N N . PHE A 1 350 ? 16.744 1.402 -20.600 1.00 90.62 350 PHE A N 1
ATOM 2756 C CA . PHE A 1 350 ? 18.185 1.547 -20.803 1.00 90.62 350 PHE A CA 1
ATOM 2757 C C . PHE A 1 350 ? 18.612 3.006 -20.624 1.00 90.62 350 PHE A C 1
ATOM 2759 O O . PHE A 1 350 ? 19.610 3.290 -19.960 1.00 90.62 350 PHE A O 1
ATOM 2766 N N . MET A 1 351 ? 17.808 3.938 -21.130 1.00 83.25 351 MET A N 1
ATOM 2767 C CA . MET A 1 351 ? 18.084 5.359 -21.010 1.00 83.25 351 MET A CA 1
ATOM 2768 C C . MET A 1 351 ? 17.916 5.916 -19.612 1.00 83.25 351 MET A C 1
ATOM 2770 O O . MET A 1 351 ? 18.741 6.716 -19.180 1.00 83.25 351 MET A O 1
ATOM 2774 N N . ASP A 1 352 ? 16.902 5.471 -18.884 1.00 81.94 352 ASP A N 1
ATOM 2775 C CA . ASP A 1 352 ? 16.736 5.818 -17.481 1.00 81.94 352 ASP A CA 1
ATOM 2776 C C . ASP A 1 352 ? 17.888 5.248 -16.636 1.00 81.94 352 ASP A C 1
ATOM 2778 O O . ASP A 1 352 ? 18.306 5.880 -15.666 1.00 81.94 352 ASP A O 1
ATOM 2782 N N . TYR A 1 353 ? 18.444 4.090 -17.018 1.00 85.25 353 TYR A N 1
ATOM 2783 C CA . TYR A 1 353 ? 19.604 3.480 -16.359 1.00 85.25 353 TYR A CA 1
ATOM 2784 C C . TYR A 1 353 ? 20.907 4.240 -16.587 1.00 85.25 353 TYR A C 1
ATOM 2786 O O . TYR A 1 353 ? 21.643 4.498 -15.634 1.00 85.25 353 TYR A O 1
ATOM 2794 N N . PHE A 1 354 ? 21.187 4.609 -17.836 1.00 81.00 354 PHE A N 1
ATOM 2795 C CA . PHE A 1 354 ? 22.379 5.375 -18.200 1.00 81.00 354 PHE A CA 1
ATOM 2796 C C . PHE A 1 354 ? 22.185 6.880 -18.128 1.00 81.00 354 PHE A C 1
ATOM 2798 O O . PHE A 1 354 ? 23.095 7.613 -18.520 1.00 81.00 354 PHE A O 1
ATOM 2805 N N . GLY A 1 355 ? 21.025 7.329 -17.638 1.00 68.50 355 GLY A N 1
ATOM 2806 C CA . GLY A 1 355 ? 20.655 8.729 -17.521 1.00 68.50 355 GLY A CA 1
ATOM 2807 C C . GLY A 1 355 ? 21.856 9.537 -17.061 1.00 68.50 355 GLY A C 1
ATOM 2808 O O . GLY A 1 355 ? 22.394 9.301 -15.987 1.00 68.50 355 GLY A O 1
ATOM 2809 N N . PHE A 1 356 ? 22.323 10.430 -17.931 1.00 61.44 356 PHE A N 1
ATOM 2810 C CA . PHE A 1 356 ? 23.601 11.117 -17.773 1.00 61.44 356 PHE A CA 1
ATOM 2811 C C . PHE A 1 356 ? 23.494 12.224 -16.716 1.00 61.44 356 PHE A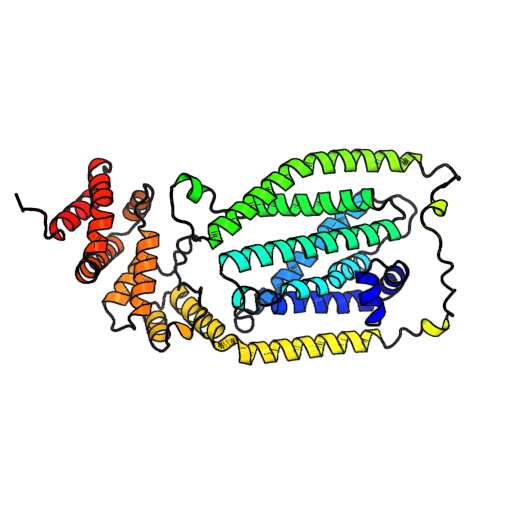 C 1
ATOM 2813 O O . PHE A 1 356 ? 23.417 13.417 -17.029 1.00 61.44 356 PHE A O 1
ATOM 2820 N N . ASP A 1 357 ? 23.372 11.822 -15.463 1.00 65.38 357 ASP A N 1
ATOM 2821 C CA . ASP A 1 357 ? 23.791 12.588 -14.302 1.00 65.38 357 ASP A CA 1
ATOM 2822 C C . ASP A 1 357 ? 25.225 12.167 -13.918 1.00 65.38 357 ASP A C 1
ATOM 2824 O O . ASP A 1 357 ? 25.788 11.229 -14.494 1.00 65.38 357 ASP A O 1
ATOM 2828 N N . ASP A 1 358 ? 25.839 12.848 -12.950 1.00 63.81 358 ASP A N 1
ATOM 2829 C CA . ASP A 1 358 ? 27.207 12.540 -12.498 1.00 63.81 358 ASP A CA 1
ATOM 2830 C C . ASP A 1 358 ? 27.362 11.088 -11.981 1.00 63.81 358 ASP A C 1
ATOM 2832 O O . ASP A 1 358 ? 28.476 10.573 -11.871 1.00 63.81 358 ASP A O 1
ATOM 2836 N N . TRP A 1 359 ? 26.255 10.390 -11.688 1.00 68.06 359 TRP A N 1
ATOM 2837 C CA . TRP A 1 359 ? 26.251 9.002 -11.221 1.00 68.06 359 TRP A CA 1
ATOM 2838 C C . TRP A 1 359 ? 26.348 7.974 -12.345 1.00 68.06 359 TRP A C 1
ATOM 2840 O O . TRP A 1 359 ? 26.772 6.842 -12.085 1.00 68.06 359 TRP A O 1
ATOM 2850 N N . SER A 1 360 ? 26.025 8.354 -13.582 1.00 72.38 360 SER A N 1
ATOM 2851 C CA . SER A 1 360 ? 26.168 7.484 -14.753 1.00 72.38 360 SER A CA 1
ATOM 2852 C C . SER A 1 360 ? 27.578 6.884 -14.860 1.00 72.38 360 SER A C 1
ATOM 2854 O O . SER A 1 360 ? 27.708 5.691 -15.125 1.00 72.38 360 SER A O 1
ATOM 2856 N N . LEU A 1 361 ? 28.638 7.636 -14.530 1.00 69.44 361 LEU A N 1
ATOM 2857 C CA . LEU A 1 361 ? 30.030 7.149 -14.502 1.00 69.44 361 LEU A CA 1
ATOM 2858 C C . LEU A 1 361 ? 30.241 5.940 -13.585 1.00 69.44 361 LEU A C 1
ATOM 2860 O O . LEU A 1 361 ? 30.951 4.988 -13.925 1.00 69.44 361 LEU A O 1
ATOM 2864 N N . ILE A 1 362 ? 29.618 5.964 -12.407 1.00 78.69 362 ILE A N 1
ATOM 2865 C CA . ILE A 1 362 ? 29.722 4.863 -11.448 1.00 78.69 362 ILE A CA 1
ATOM 2866 C C . ILE A 1 362 ? 29.008 3.627 -12.003 1.00 78.69 362 ILE A C 1
ATOM 2868 O O . ILE A 1 362 ? 29.456 2.510 -11.760 1.00 78.69 362 ILE A O 1
ATOM 2872 N N . GLN A 1 363 ? 27.934 3.800 -12.774 1.00 83.06 363 GLN A N 1
ATOM 2873 C CA . GLN A 1 363 ? 27.251 2.677 -13.419 1.00 83.06 363 GLN A CA 1
ATOM 2874 C C . GLN A 1 363 ? 28.053 2.122 -14.602 1.00 83.06 363 GLN A C 1
ATOM 2876 O O . GLN A 1 363 ? 28.231 0.910 -14.690 1.00 83.06 363 GLN A O 1
ATOM 2881 N N . TRP A 1 364 ? 28.619 2.985 -15.452 1.00 83.31 364 TRP A N 1
ATOM 2882 C CA . TRP A 1 364 ? 29.488 2.584 -16.567 1.00 83.31 364 TRP A CA 1
ATOM 2883 C C . TRP A 1 364 ? 30.714 1.792 -16.098 1.00 83.31 364 TRP A C 1
ATOM 2885 O O . TRP A 1 364 ? 31.027 0.739 -16.652 1.00 83.31 364 TRP A O 1
ATOM 2895 N N . SER A 1 365 ? 31.372 2.242 -15.027 1.00 83.00 365 SER A N 1
ATOM 2896 C CA . SER A 1 365 ? 32.531 1.538 -14.453 1.00 83.00 365 SER A CA 1
ATOM 2897 C C . SER A 1 365 ? 32.173 0.183 -13.825 1.00 83.00 365 SER A C 1
ATOM 2899 O O . SER A 1 365 ? 33.042 -0.680 -13.700 1.00 83.00 365 SER A O 1
ATOM 2901 N N . ARG A 1 366 ? 30.899 -0.049 -13.475 1.00 87.75 366 ARG A N 1
ATOM 2902 C CA . ARG A 1 366 ? 30.408 -1.325 -12.922 1.00 87.75 366 ARG A CA 1
ATOM 2903 C C . ARG A 1 366 ? 30.053 -2.372 -13.970 1.00 87.75 366 ARG A C 1
ATOM 2905 O O . ARG A 1 366 ? 29.918 -3.537 -13.599 1.00 87.75 366 ARG A O 1
ATOM 2912 N N . LEU A 1 367 ? 29.906 -1.995 -15.240 1.00 89.25 367 LEU A N 1
ATOM 2913 C CA . LEU A 1 367 ? 29.637 -2.961 -16.304 1.00 89.25 367 LEU A CA 1
ATOM 2914 C C . LEU A 1 367 ? 30.822 -3.921 -16.457 1.00 89.25 367 LEU A C 1
ATOM 2916 O O . LEU A 1 367 ? 31.983 -3.526 -16.351 1.00 89.25 367 LEU A O 1
ATOM 2920 N N . ASN A 1 368 ? 30.554 -5.194 -16.726 1.00 92.62 368 ASN A N 1
ATOM 2921 C CA . ASN A 1 368 ? 31.605 -6.084 -17.224 1.00 92.62 368 ASN A CA 1
ATOM 2922 C C . ASN A 1 368 ? 31.886 -5.794 -18.716 1.00 92.62 368 ASN A C 1
ATOM 2924 O O . ASN A 1 368 ? 31.119 -5.085 -19.365 1.00 92.62 368 ASN A O 1
ATOM 2928 N N . ASP A 1 369 ? 32.976 -6.327 -19.274 1.00 90.81 369 ASP A N 1
ATOM 2929 C CA . ASP A 1 369 ? 33.364 -6.014 -20.661 1.00 90.81 369 ASP A CA 1
ATOM 2930 C C . ASP A 1 369 ? 32.297 -6.445 -21.685 1.00 90.81 369 ASP A C 1
ATOM 2932 O O . ASP A 1 369 ? 32.052 -5.731 -22.654 1.00 90.81 369 ASP A O 1
ATOM 2936 N N . SER A 1 370 ? 31.589 -7.557 -21.440 1.00 91.56 370 SER A N 1
ATOM 2937 C CA . SER A 1 370 ? 30.481 -7.995 -22.303 1.00 91.56 370 SER A CA 1
ATOM 2938 C C . SER A 1 370 ? 29.274 -7.054 -22.259 1.00 91.56 370 SER A C 1
ATOM 2940 O O . SER A 1 370 ? 28.664 -6.791 -23.290 1.00 91.56 370 SER A O 1
ATOM 2942 N N . GLN A 1 371 ? 28.941 -6.516 -21.086 1.00 92.31 371 GLN A N 1
ATOM 2943 C CA . GLN A 1 371 ? 27.864 -5.546 -20.915 1.00 92.31 371 GLN A CA 1
ATOM 2944 C C . GLN A 1 371 ? 28.266 -4.187 -21.479 1.00 92.31 371 GLN A C 1
ATOM 2946 O O . GLN A 1 371 ? 27.441 -3.514 -22.080 1.00 92.31 371 GLN A O 1
ATOM 2951 N N . LEU A 1 372 ? 29.527 -3.781 -21.332 1.00 90.56 372 LEU A N 1
ATOM 2952 C CA . LEU A 1 372 ? 30.022 -2.558 -21.950 1.00 90.56 372 LEU A CA 1
ATOM 2953 C C . LEU A 1 372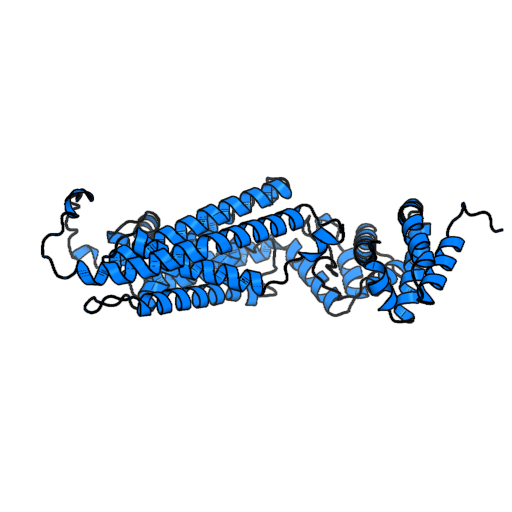 ? 29.896 -2.640 -23.475 1.00 90.56 372 LEU A C 1
ATOM 2955 O O . LEU A 1 372 ? 29.339 -1.733 -24.082 1.00 90.56 372 LEU A O 1
ATOM 2959 N N . GLN A 1 373 ? 30.333 -3.749 -24.076 1.00 91.06 373 GLN A N 1
ATOM 2960 C CA . GLN A 1 373 ? 30.211 -3.961 -25.517 1.00 91.06 373 GLN A CA 1
ATOM 2961 C C . GLN A 1 373 ? 28.745 -3.961 -25.972 1.00 91.06 373 GLN A C 1
ATOM 2963 O O . GLN A 1 373 ? 28.400 -3.255 -26.914 1.00 91.06 373 GLN A O 1
ATOM 2968 N N . ALA A 1 374 ? 27.868 -4.682 -25.265 1.00 92.25 374 ALA A N 1
ATOM 2969 C CA . ALA A 1 374 ? 26.438 -4.695 -25.565 1.00 92.25 374 ALA A CA 1
ATOM 2970 C C . ALA A 1 374 ? 25.794 -3.303 -25.416 1.00 92.25 374 ALA A C 1
ATOM 2972 O O . ALA A 1 374 ? 24.934 -2.936 -26.208 1.00 92.25 374 ALA A O 1
ATOM 2973 N N . ALA A 1 375 ? 26.218 -2.503 -24.434 1.00 90.94 375 ALA A N 1
ATOM 2974 C CA . ALA A 1 375 ? 25.729 -1.138 -24.260 1.00 90.94 375 ALA A CA 1
ATOM 2975 C C . ALA A 1 375 ? 26.173 -0.219 -25.407 1.00 90.94 375 ALA A C 1
ATOM 2977 O O . ALA A 1 375 ? 25.379 0.597 -25.865 1.00 90.94 375 ALA A O 1
ATOM 2978 N N . LEU A 1 376 ? 27.412 -0.365 -25.891 1.00 89.62 376 LEU A N 1
ATOM 2979 C CA . LEU A 1 376 ? 27.909 0.381 -27.050 1.00 89.62 376 LEU A CA 1
ATOM 2980 C C . LEU A 1 376 ? 27.143 0.008 -28.326 1.00 89.62 376 LEU A C 1
ATOM 2982 O O . LEU A 1 376 ? 26.704 0.903 -29.039 1.00 89.62 376 LEU A O 1
ATOM 2986 N N . GLU A 1 377 ? 26.895 -1.285 -28.557 1.00 90.88 377 GLU A N 1
ATOM 2987 C CA . GLU A 1 377 ? 26.053 -1.761 -29.668 1.00 90.88 377 GLU A CA 1
ATOM 2988 C C . GLU A 1 377 ? 24.636 -1.172 -29.597 1.00 90.88 377 GLU A C 1
ATOM 2990 O O . GLU A 1 377 ? 24.080 -0.746 -30.610 1.00 90.88 377 GLU A O 1
ATOM 2995 N N . VAL A 1 378 ? 24.058 -1.097 -28.391 1.00 91.00 378 VAL A N 1
ATOM 2996 C CA . VAL A 1 378 ? 22.737 -0.490 -28.187 1.00 91.00 378 VAL A CA 1
ATOM 2997 C C . VAL A 1 378 ? 22.735 0.995 -28.530 1.00 91.00 378 VAL A C 1
ATOM 2999 O O . VAL A 1 378 ? 21.807 1.460 -29.188 1.00 91.00 378 VAL A O 1
ATOM 3002 N N . ILE A 1 379 ? 23.765 1.736 -28.116 1.00 87.25 379 ILE A N 1
ATOM 3003 C CA . ILE A 1 379 ? 23.887 3.164 -28.430 1.00 87.25 379 ILE A CA 1
ATOM 3004 C C . ILE A 1 379 ? 24.082 3.373 -29.934 1.00 87.25 379 ILE A C 1
ATOM 3006 O O . ILE A 1 379 ? 23.462 4.283 -30.478 1.00 87.25 379 ILE A O 1
ATOM 3010 N N . GLU A 1 380 ? 24.884 2.538 -30.605 1.00 87.94 380 GLU A N 1
ATOM 3011 C CA . GLU A 1 380 ? 25.089 2.612 -32.062 1.00 87.94 380 GLU A CA 1
ATOM 3012 C C . GLU A 1 380 ? 23.756 2.537 -32.796 1.00 87.94 380 GLU A C 1
ATOM 3014 O O . GLU A 1 380 ? 23.415 3.404 -33.594 1.00 87.94 380 GLU A O 1
ATOM 3019 N N . HIS A 1 381 ? 22.957 1.530 -32.459 1.00 86.81 381 HIS A N 1
ATOM 3020 C CA . HIS A 1 381 ? 21.690 1.309 -33.131 1.00 86.81 381 HIS A CA 1
ATOM 3021 C C . HIS A 1 381 ? 20.626 2.339 -32.737 1.00 86.81 381 HIS A C 1
ATOM 3023 O O . HIS A 1 381 ? 19.810 2.749 -33.561 1.00 86.81 381 HIS A O 1
ATOM 3029 N N . ALA A 1 382 ? 20.628 2.791 -31.480 1.00 83.19 382 ALA A N 1
ATOM 3030 C CA . ALA A 1 382 ? 19.758 3.879 -31.048 1.00 83.19 382 ALA A CA 1
ATOM 3031 C C . ALA A 1 382 ? 20.072 5.178 -31.808 1.00 83.19 382 ALA A C 1
ATOM 3033 O O . ALA A 1 382 ? 19.144 5.901 -32.161 1.00 83.19 382 ALA A O 1
ATOM 3034 N N . ALA A 1 383 ? 21.347 5.440 -32.120 1.00 83.25 383 ALA A N 1
ATOM 3035 C CA . ALA A 1 383 ? 21.771 6.581 -32.930 1.00 83.25 383 ALA A CA 1
ATOM 3036 C C . ALA A 1 383 ? 21.219 6.537 -34.359 1.00 83.25 383 ALA A C 1
ATOM 3038 O O . ALA A 1 383 ? 20.851 7.573 -34.911 1.00 83.25 383 ALA A O 1
ATOM 3039 N N . GLU A 1 384 ? 21.155 5.344 -34.954 1.00 85.12 384 GLU A N 1
ATOM 3040 C CA . GLU A 1 384 ? 20.593 5.145 -36.293 1.00 85.12 384 GLU A CA 1
ATOM 3041 C C . GLU A 1 384 ? 19.080 5.398 -36.325 1.00 85.12 384 GLU A C 1
ATOM 3043 O O . GLU A 1 384 ? 18.556 5.914 -37.313 1.00 85.12 384 GLU A O 1
ATOM 3048 N N . LEU A 1 385 ? 18.375 5.036 -35.248 1.00 80.50 385 LEU A N 1
ATOM 3049 C CA . LEU A 1 385 ? 16.923 5.186 -35.140 1.00 80.50 385 LEU A CA 1
ATOM 3050 C C . LEU A 1 385 ? 16.497 6.607 -34.749 1.00 80.50 385 LEU A C 1
ATOM 3052 O O . LEU A 1 385 ? 15.487 7.097 -35.254 1.00 80.50 385 LEU A O 1
ATOM 3056 N N . ASP A 1 386 ? 17.249 7.251 -33.857 1.00 78.44 386 ASP A N 1
ATOM 3057 C CA . ASP A 1 386 ? 16.977 8.591 -33.343 1.00 78.44 386 ASP A CA 1
ATOM 3058 C C . ASP A 1 386 ? 18.289 9.393 -33.192 1.00 78.44 386 ASP A C 1
ATOM 3060 O O . ASP A 1 386 ? 18.958 9.348 -32.158 1.00 78.44 386 ASP A O 1
ATOM 3064 N N . PRO A 1 387 ? 18.694 10.164 -34.213 1.00 80.38 387 PRO A N 1
ATOM 3065 C CA . PRO A 1 387 ? 19.899 10.988 -34.133 1.00 80.38 387 PRO A CA 1
ATOM 3066 C C . PRO A 1 387 ? 19.821 12.096 -33.067 1.00 80.38 387 PRO A C 1
ATOM 3068 O O . PRO A 1 387 ? 20.849 12.481 -32.497 1.00 80.38 387 PRO A O 1
ATOM 3071 N N . GLU A 1 388 ? 18.619 12.610 -32.762 1.00 77.94 388 GLU A N 1
ATOM 3072 C CA . GLU A 1 388 ? 18.440 13.645 -31.731 1.00 77.94 388 GLU A CA 1
ATOM 3073 C C . GLU A 1 388 ? 18.803 13.107 -30.347 1.00 77.94 388 GLU A C 1
ATOM 3075 O O . GLU A 1 388 ? 19.333 13.839 -29.505 1.00 77.94 388 GLU A O 1
ATOM 3080 N N . PHE A 1 389 ? 18.587 11.810 -30.130 1.00 70.81 389 PHE A N 1
ATOM 3081 C CA . PHE A 1 389 ? 18.945 11.132 -28.900 1.00 70.81 389 PHE A CA 1
ATOM 3082 C C . PHE A 1 389 ? 20.461 11.190 -28.615 1.00 70.81 389 PHE A C 1
ATOM 3084 O O . PHE A 1 389 ? 20.865 11.547 -27.500 1.00 70.81 389 PHE A O 1
ATOM 3091 N N . VAL A 1 390 ? 21.319 10.915 -29.604 1.00 73.19 390 VAL A N 1
ATOM 3092 C CA . VAL A 1 390 ? 22.781 11.035 -29.429 1.00 73.19 390 VAL A CA 1
ATOM 3093 C C . VAL A 1 390 ? 23.184 12.491 -29.247 1.00 73.19 390 VAL A C 1
ATOM 3095 O O . VAL A 1 390 ? 23.962 12.803 -28.344 1.00 73.19 390 VAL A O 1
ATOM 3098 N N . ALA A 1 391 ? 22.604 13.405 -30.029 1.00 77.75 391 ALA A N 1
ATOM 3099 C CA . ALA A 1 391 ? 22.900 14.832 -29.939 1.00 77.75 391 ALA A CA 1
ATOM 3100 C C . ALA A 1 391 ? 22.576 15.417 -28.550 1.00 77.75 391 ALA A C 1
ATOM 3102 O O . ALA A 1 391 ? 23.394 16.142 -27.975 1.00 77.75 391 ALA A O 1
ATOM 3103 N N . ALA A 1 392 ? 21.429 15.051 -27.967 1.00 70.81 392 ALA A N 1
ATOM 3104 C CA . ALA A 1 392 ? 20.997 15.510 -26.646 1.00 70.81 392 ALA A CA 1
ATOM 3105 C C . ALA A 1 392 ? 21.927 15.054 -25.507 1.00 70.81 392 ALA A C 1
ATOM 3107 O O . ALA A 1 392 ? 21.983 15.695 -24.453 1.00 70.81 392 ALA A O 1
ATOM 3108 N N . ASN A 1 393 ? 22.666 13.960 -25.711 1.00 69.12 393 ASN A N 1
ATOM 3109 C CA . ASN A 1 393 ? 23.519 13.348 -24.692 1.00 69.12 393 ASN A CA 1
ATOM 3110 C C . ASN A 1 393 ? 25.024 13.508 -24.960 1.00 69.12 393 ASN A C 1
ATOM 3112 O O . ASN A 1 393 ? 25.830 13.362 -24.040 1.00 69.12 393 ASN A O 1
ATOM 3116 N N . LYS A 1 394 ? 25.408 13.907 -26.177 1.00 76.31 394 LYS A N 1
ATOM 3117 C CA . LYS A 1 394 ? 26.790 14.133 -26.622 1.00 76.31 394 LYS A CA 1
ATOM 3118 C C . LYS A 1 394 ? 27.595 15.021 -25.678 1.00 76.31 394 LYS A C 1
ATOM 3120 O O . LYS A 1 394 ? 28.683 14.639 -25.262 1.00 76.31 394 LYS A O 1
ATOM 3125 N N . GLN A 1 395 ? 27.065 16.189 -25.300 1.00 73.75 395 GLN A N 1
ATOM 3126 C CA . GLN A 1 395 ? 27.792 17.117 -24.420 1.00 73.75 395 GLN A CA 1
ATOM 3127 C C . GLN A 1 395 ? 28.105 16.504 -23.055 1.00 73.75 395 GLN A C 1
ATOM 3129 O O . GLN A 1 395 ? 29.174 16.741 -22.499 1.00 73.75 395 GLN A O 1
ATOM 3134 N N . LYS A 1 396 ? 27.192 15.689 -22.526 1.00 72.00 396 LYS A N 1
ATOM 3135 C CA . LYS A 1 396 ? 27.383 15.039 -21.231 1.00 72.00 396 LYS A CA 1
ATOM 3136 C C . LYS A 1 396 ? 28.435 13.947 -21.317 1.00 72.00 396 LYS A C 1
ATOM 3138 O O . LYS A 1 396 ? 29.279 13.854 -20.441 1.00 72.00 396 LYS A O 1
ATOM 3143 N N . LEU A 1 397 ? 28.418 13.179 -22.400 1.00 70.38 397 LEU A N 1
ATOM 3144 C CA . LEU A 1 397 ? 29.389 12.125 -22.658 1.00 70.38 397 LEU A CA 1
ATOM 3145 C C . LEU A 1 397 ? 30.806 12.659 -22.918 1.00 70.38 397 LEU A C 1
ATOM 3147 O O . LEU A 1 397 ? 31.768 12.077 -22.430 1.00 70.38 397 LEU A O 1
ATOM 3151 N N . LEU A 1 398 ? 30.945 13.788 -23.617 1.00 75.12 398 LEU A N 1
ATOM 3152 C CA . LEU A 1 398 ? 32.237 14.468 -23.774 1.00 75.12 398 LEU A CA 1
ATOM 3153 C C . LEU A 1 398 ? 32.761 14.998 -22.431 1.00 75.12 398 LEU A C 1
ATOM 3155 O O . LEU A 1 398 ? 33.948 14.885 -22.140 1.00 75.12 398 LEU A O 1
ATOM 3159 N N . HIS A 1 399 ? 31.871 15.491 -21.567 1.00 74.25 399 HIS A N 1
ATOM 3160 C CA . HIS A 1 399 ? 32.243 15.903 -20.214 1.00 74.25 399 HIS A CA 1
ATOM 3161 C C . HIS A 1 399 ? 32.777 14.735 -19.361 1.00 74.25 399 HIS A C 1
ATOM 3163 O O . HIS A 1 399 ? 33.661 14.941 -18.524 1.00 74.25 399 HIS A 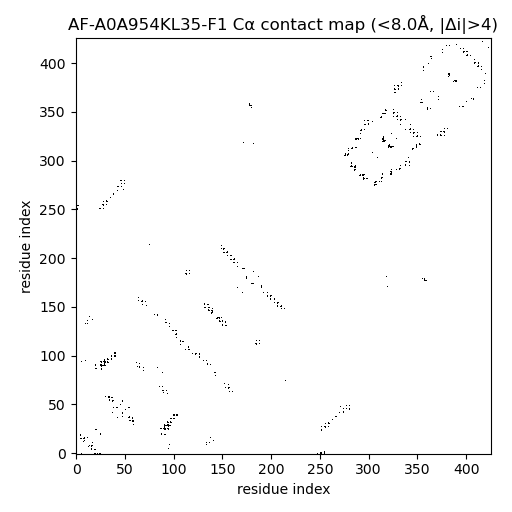O 1
ATOM 3169 N N . LEU A 1 400 ? 32.294 13.504 -19.603 1.00 68.19 400 LEU A N 1
ATOM 3170 C CA . LEU A 1 400 ? 32.791 12.291 -18.940 1.00 68.19 400 LEU A CA 1
ATOM 3171 C C . LEU A 1 400 ? 34.254 11.987 -19.284 1.00 68.19 400 LEU A C 1
ATOM 3173 O O . LEU A 1 400 ? 34.989 11.508 -18.423 1.00 68.19 400 LEU A O 1
ATOM 3177 N N . GLU A 1 401 ? 34.682 12.261 -20.517 1.00 78.81 401 GLU A N 1
ATOM 3178 C CA . GLU A 1 401 ? 36.065 12.043 -20.954 1.00 78.81 401 GLU A CA 1
ATOM 3179 C C . GLU A 1 401 ? 37.045 12.975 -20.237 1.00 78.81 401 GLU A C 1
ATOM 3181 O O . GLU A 1 401 ? 38.124 12.549 -19.829 1.00 78.81 401 GLU A O 1
ATOM 3186 N N . GLU A 1 402 ? 36.657 14.239 -20.050 1.00 81.56 402 GLU A N 1
ATOM 3187 C CA . GLU A 1 402 ? 37.500 15.254 -19.411 1.00 81.56 402 GLU A CA 1
ATOM 3188 C C . GLU A 1 402 ? 37.740 14.974 -17.921 1.00 81.56 402 GLU A C 1
ATOM 3190 O O . GLU A 1 402 ? 38.803 15.302 -17.392 1.00 81.56 402 GLU A O 1
ATOM 3195 N N . HIS A 1 403 ? 36.767 14.362 -17.237 1.00 77.44 403 HIS A N 1
ATOM 3196 C CA . HIS A 1 403 ? 36.771 14.230 -15.775 1.00 77.44 403 HIS A CA 1
ATOM 3197 C C . HIS A 1 403 ? 37.048 12.808 -15.273 1.00 77.44 403 HIS A C 1
ATOM 3199 O O . HIS A 1 403 ? 37.271 12.620 -14.075 1.00 77.44 403 HIS A O 1
ATOM 3205 N N . SER A 1 404 ? 37.061 11.804 -16.154 1.00 75.19 404 SER A N 1
ATOM 3206 C CA . SER A 1 404 ? 37.268 10.409 -15.765 1.00 75.19 404 SER A CA 1
ATOM 3207 C C . SER A 1 404 ? 38.681 9.918 -16.081 1.00 75.19 404 SER A C 1
ATOM 3209 O O . SER A 1 404 ? 39.157 9.980 -17.212 1.00 75.19 404 SER A O 1
ATOM 3211 N N . SER A 1 405 ? 39.348 9.350 -15.075 1.00 81.44 405 SER A N 1
ATOM 3212 C CA . SER A 1 405 ? 40.595 8.597 -15.252 1.00 81.44 405 SER A CA 1
ATOM 3213 C C . SER A 1 405 ? 40.365 7.143 -15.692 1.00 81.44 405 SER A C 1
ATOM 3215 O O . SER A 1 405 ? 41.337 6.420 -15.918 1.00 81.44 405 SER A O 1
ATOM 3217 N N . ASP A 1 406 ? 39.106 6.706 -15.824 1.00 80.69 406 ASP A N 1
ATOM 3218 C CA . ASP A 1 406 ? 38.755 5.350 -16.245 1.00 80.69 406 ASP A CA 1
ATOM 3219 C C . ASP A 1 406 ? 39.046 5.162 -17.751 1.00 80.69 406 ASP A C 1
ATOM 3221 O O . ASP A 1 406 ? 38.479 5.884 -18.579 1.00 80.69 406 ASP A O 1
ATOM 3225 N N . PRO A 1 407 ? 39.890 4.192 -18.157 1.00 83.25 407 PRO A N 1
ATOM 3226 C CA . PRO A 1 407 ? 40.138 3.900 -19.570 1.00 83.25 407 PRO A CA 1
ATOM 3227 C C . PRO A 1 407 ? 38.861 3.577 -20.362 1.00 83.25 407 PRO A C 1
ATOM 3229 O O . PRO A 1 407 ? 38.824 3.824 -21.565 1.00 83.25 407 PRO A O 1
ATOM 3232 N N . ARG A 1 408 ? 37.792 3.097 -19.715 1.00 81.50 408 ARG A N 1
ATOM 3233 C CA . ARG A 1 408 ? 36.498 2.855 -20.372 1.00 81.50 408 ARG A CA 1
ATOM 3234 C C . ARG A 1 408 ? 35.789 4.141 -20.779 1.00 81.50 408 ARG A C 1
ATOM 3236 O O . ARG A 1 408 ? 35.120 4.151 -21.807 1.00 81.50 408 ARG A O 1
ATOM 3243 N N . ALA A 1 409 ? 35.977 5.234 -20.039 1.00 80.19 409 ALA A N 1
ATOM 3244 C CA . ALA A 1 409 ? 35.427 6.534 -20.420 1.00 80.19 409 ALA A CA 1
ATOM 3245 C C . ALA A 1 409 ? 36.016 7.020 -21.753 1.00 80.19 409 ALA A C 1
ATOM 3247 O O . ALA A 1 409 ? 35.289 7.574 -22.572 1.00 80.19 409 ALA A O 1
ATOM 3248 N N . LYS A 1 410 ? 37.299 6.727 -22.017 1.00 83.25 410 LYS A N 1
ATOM 3249 C CA . LYS A 1 410 ? 37.935 7.020 -23.311 1.00 83.25 410 LYS A CA 1
ATOM 3250 C C . LYS A 1 410 ? 37.334 6.204 -24.451 1.00 83.25 410 LYS A C 1
ATOM 3252 O O . LYS A 1 410 ? 37.068 6.769 -25.502 1.00 83.25 410 LYS A O 1
ATOM 3257 N N . ILE A 1 411 ? 37.075 4.913 -24.227 1.00 84.44 411 ILE A N 1
ATOM 3258 C CA . ILE A 1 411 ? 36.431 4.039 -25.224 1.00 84.44 411 ILE A CA 1
ATOM 3259 C C . ILE A 1 411 ? 35.039 4.574 -25.579 1.00 84.44 411 ILE A C 1
ATOM 3261 O O . ILE A 1 411 ? 34.699 4.682 -26.754 1.00 84.44 411 ILE A O 1
ATOM 3265 N N . ILE A 1 412 ? 34.251 4.954 -24.569 1.00 81.31 412 ILE A N 1
ATOM 3266 C CA . ILE A 1 412 ? 32.911 5.522 -24.766 1.00 81.31 412 ILE A CA 1
ATOM 3267 C C . ILE A 1 412 ? 32.996 6.850 -25.532 1.00 81.31 412 ILE A C 1
ATOM 3269 O O . ILE A 1 412 ? 32.253 7.059 -26.488 1.00 81.31 412 ILE A O 1
ATOM 3273 N N . ALA A 1 413 ? 33.917 7.738 -25.154 1.00 81.00 413 ALA A N 1
ATOM 3274 C CA . ALA A 1 413 ? 34.083 9.027 -25.816 1.00 81.00 413 ALA A CA 1
ATOM 3275 C C . ALA A 1 413 ? 34.538 8.891 -27.278 1.00 81.00 413 ALA A C 1
ATOM 3277 O O . ALA A 1 413 ? 34.008 9.569 -28.158 1.00 81.00 413 ALA A O 1
ATOM 3278 N N . GLU A 1 414 ? 35.479 7.985 -27.554 1.00 85.25 414 GLU A N 1
ATOM 3279 C CA . GLU A 1 414 ? 35.944 7.678 -28.908 1.00 85.25 414 GLU A CA 1
ATOM 3280 C C . GLU A 1 414 ? 34.818 7.104 -29.774 1.00 85.25 414 GLU A C 1
ATOM 3282 O O . GLU A 1 414 ? 34.625 7.543 -30.910 1.00 85.25 414 GLU A O 1
ATOM 3287 N N . PHE A 1 415 ? 34.022 6.189 -29.216 1.00 82.50 415 PHE A N 1
ATOM 3288 C CA . PHE A 1 415 ? 32.843 5.647 -29.882 1.00 82.50 415 PHE A CA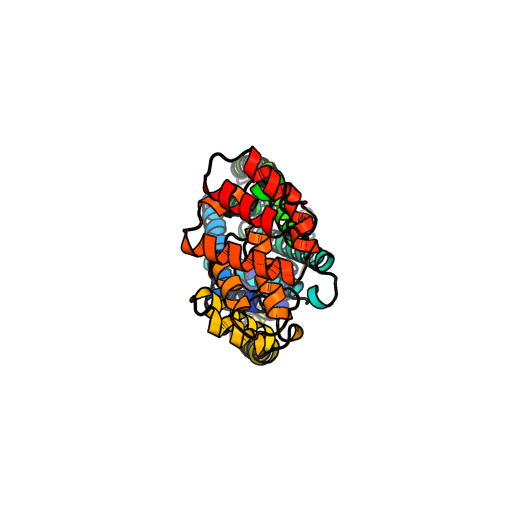 1
ATOM 3289 C C . PHE A 1 415 ? 31.858 6.759 -30.275 1.00 82.50 415 PHE A C 1
ATOM 3291 O O . PHE A 1 415 ? 31.434 6.834 -31.425 1.00 82.50 415 PHE A O 1
ATOM 3298 N N . ILE A 1 416 ? 31.573 7.689 -29.362 1.00 77.44 416 ILE A N 1
ATOM 3299 C CA . ILE A 1 416 ? 30.611 8.774 -29.601 1.00 77.44 416 ILE A CA 1
ATOM 3300 C C . ILE A 1 416 ? 31.093 9.740 -30.672 1.00 77.44 416 ILE A C 1
ATOM 3302 O O . ILE A 1 416 ? 30.302 10.123 -31.534 1.00 77.44 416 ILE A O 1
ATOM 3306 N N . ARG A 1 417 ? 32.382 10.105 -30.645 1.00 82.69 417 ARG A N 1
ATOM 3307 C CA . ARG A 1 417 ? 32.996 10.930 -31.697 1.00 82.69 417 ARG A CA 1
ATOM 3308 C C . ARG A 1 417 ? 32.844 10.288 -33.072 1.00 82.69 417 ARG A C 1
ATOM 3310 O O . ARG A 1 417 ? 32.631 10.999 -34.043 1.00 82.69 417 ARG A O 1
ATOM 3317 N N . ARG A 1 418 ? 32.926 8.956 -33.157 1.00 83.31 418 ARG A N 1
ATOM 3318 C CA . ARG A 1 418 ? 32.770 8.217 -34.415 1.00 83.31 418 ARG A CA 1
ATOM 3319 C C . ARG A 1 418 ? 31.325 8.194 -34.922 1.00 83.31 418 ARG A C 1
ATOM 3321 O O . ARG A 1 418 ? 31.120 8.245 -36.130 1.00 83.31 418 ARG A O 1
ATOM 3328 N N . THR A 1 419 ? 30.341 8.095 -34.033 1.00 74.88 419 THR A N 1
ATOM 3329 C CA . THR A 1 419 ? 28.910 8.106 -34.399 1.00 74.88 419 THR A CA 1
ATOM 3330 C C . THR A 1 419 ? 28.355 9.494 -34.717 1.00 74.88 419 THR A C 1
ATOM 3332 O O . THR A 1 419 ? 27.225 9.590 -35.181 1.00 74.88 419 THR A O 1
ATOM 3335 N N . ASP A 1 420 ? 29.108 10.567 -34.472 1.00 72.75 420 ASP A N 1
ATOM 3336 C CA . ASP A 1 420 ? 28.659 11.935 -34.713 1.00 72.75 420 ASP A CA 1
ATOM 3337 C C . ASP A 1 420 ? 28.876 12.352 -36.181 1.00 72.75 420 ASP A C 1
ATOM 3339 O O . ASP A 1 420 ? 30.017 12.585 -36.588 1.00 72.75 420 ASP A O 1
ATOM 3343 N N . PRO A 1 421 ? 27.809 12.496 -36.990 1.00 63.69 421 PRO A N 1
ATOM 3344 C CA . PRO A 1 421 ? 27.939 12.821 -38.410 1.00 63.69 421 PRO A CA 1
ATOM 3345 C C . PRO A 1 421 ? 28.428 14.257 -38.661 1.00 63.69 421 PRO A C 1
ATOM 3347 O O . PRO A 1 421 ? 28.841 14.569 -39.776 1.00 63.69 421 PRO A O 1
ATOM 3350 N N . GLU A 1 422 ? 28.380 15.130 -37.646 1.00 68.44 422 GLU A N 1
ATOM 3351 C CA . GLU A 1 422 ? 28.780 16.539 -37.742 1.00 68.44 422 GLU A CA 1
ATOM 3352 C C . GLU A 1 422 ? 30.188 16.838 -37.206 1.00 68.44 422 GLU A C 1
ATOM 3354 O O . GLU A 1 422 ? 30.635 17.981 -37.307 1.00 68.44 422 GLU A O 1
ATOM 3359 N N . SER A 1 423 ? 30.916 15.855 -36.666 1.00 55.28 423 SER A N 1
ATOM 3360 C CA . SER A 1 423 ? 32.314 16.060 -36.279 1.00 55.28 423 SER A CA 1
ATOM 3361 C C . SER A 1 423 ? 33.199 15.947 -37.523 1.00 55.28 423 SER A C 1
ATOM 3363 O O . SER A 1 423 ? 33.364 14.837 -38.037 1.00 55.28 423 SER A O 1
ATOM 3365 N N . PRO A 1 424 ? 33.813 17.035 -38.032 1.00 49.28 424 PRO A N 1
ATOM 3366 C CA . PRO A 1 424 ? 34.869 16.890 -39.021 1.00 49.28 424 PRO A CA 1
ATOM 3367 C C . PRO A 1 424 ? 35.988 16.047 -38.396 1.00 49.28 424 PRO A C 1
ATOM 3369 O O . PRO A 1 424 ? 36.508 16.384 -37.334 1.00 49.28 424 PRO A O 1
ATOM 3372 N N . LEU A 1 425 ? 36.299 14.910 -39.020 1.00 48.34 425 LEU A N 1
ATOM 3373 C CA . LEU A 1 425 ? 37.480 14.113 -38.697 1.00 48.34 425 LEU A CA 1
ATOM 3374 C C . LEU A 1 425 ? 38.712 14.977 -39.013 1.00 48.34 425 LEU A C 1
ATOM 3376 O O . LEU A 1 425 ? 39.029 15.165 -40.189 1.00 48.34 425 LEU A O 1
ATOM 3380 N N . GLU A 1 426 ? 39.337 15.549 -37.982 1.00 44.31 426 GLU A N 1
ATOM 3381 C CA . GLU A 1 426 ? 40.663 16.185 -38.073 1.00 44.31 426 GLU A CA 1
ATOM 3382 C C . GLU A 1 426 ? 41.794 15.154 -38.118 1.00 44.31 426 GLU A C 1
ATOM 3384 O O . GLU A 1 426 ? 41.733 14.156 -37.357 1.00 44.31 426 GLU A O 1
#

Nearest PDB structures (foldseek):
  8q54-assembly1_C  TM=3.073E-01  e=6.021E-01  Methanothermobacter marburgensis